Protein AF-A0A7S0ZT91-F1 (afdb_monomer_lite)

Secondary structure (DSSP, 8-state):
------------------TTTHHHHTTSS---HHHHHHHHHHHHSS--SSHHHHHHHHHHTT----HHHHHHHHHHHHHHHHHHHHHHHHHHHHHHHHHHTTS---------------------------------------------SSSSSTTTGGGG-----------S---S---HHHHHHHHHHHHHHHHHHHHHHHHHHHHHHHHHHHHHHHHHHHHHHHHHHHHHHHHHHHHHHHHHHHHHHHHHHHHHHHHHHHHHHHHHS-----------------------THHHHHHHHHHHHHHHHHHHHHHHHHHHHHHHHHHHHHHHHHHHHHHHHHHHHHHHHHHHHHHHHHHHHHHHHHHHHHHHHHHHHHHHHHHH-

Structure (mmCIF, N/CA/C/O backbone):
data_AF-A0A7S0ZT91-F1
#
_entry.id   AF-A0A7S0ZT91-F1
#
loop_
_atom_site.group_PDB
_atom_site.id
_atom_site.type_symbol
_atom_site.label_atom_id
_atom_site.label_alt_id
_atom_site.label_comp_id
_atom_site.label_asym_id
_atom_site.label_entity_id
_atom_site.label_seq_id
_atom_site.pdbx_PDB_ins_code
_atom_site.Cartn_x
_atom_site.Cartn_y
_atom_site.Cartn_z
_atom_site.occupancy
_atom_site.B_iso_or_equiv
_atom_site.auth_seq_id
_atom_site.auth_comp_id
_atom_site.auth_asym_id
_atom_site.auth_atom_id
_atom_site.pdbx_PDB_model_num
ATOM 1 N N . GLN A 1 1 ? 50.279 34.650 -51.369 1.00 45.00 1 GLN A N 1
ATOM 2 C CA . GLN A 1 1 ? 50.657 35.454 -50.188 1.00 45.00 1 GLN A CA 1
ATOM 3 C C . GLN A 1 1 ? 49.407 36.123 -49.643 1.00 45.00 1 GLN A C 1
ATOM 5 O O . GLN A 1 1 ? 48.886 36.988 -50.325 1.00 45.00 1 GLN A O 1
ATOM 10 N N . ALA A 1 2 ? 48.912 35.668 -48.492 1.00 41.91 2 ALA A N 1
ATOM 11 C CA . ALA A 1 2 ? 48.183 36.441 -47.475 1.00 41.91 2 ALA A CA 1
ATOM 12 C C . ALA A 1 2 ? 47.430 35.444 -46.589 1.00 41.91 2 ALA A C 1
ATOM 14 O O . ALA A 1 2 ? 46.338 34.983 -46.907 1.00 41.91 2 ALA A O 1
ATOM 15 N N . ALA A 1 3 ? 48.090 35.076 -45.500 1.00 44.94 3 ALA A N 1
ATOM 16 C CA . ALA A 1 3 ? 47.511 34.360 -44.386 1.00 44.94 3 ALA A CA 1
ATOM 17 C C . ALA A 1 3 ? 47.175 35.360 -43.266 1.00 44.94 3 ALA A C 1
ATOM 19 O O . ALA A 1 3 ? 47.762 36.439 -43.206 1.00 44.94 3 ALA A O 1
ATOM 20 N N . LEU A 1 4 ? 46.348 34.880 -42.333 1.00 45.69 4 LEU A N 1
ATOM 21 C CA . LEU A 1 4 ? 46.316 35.194 -40.898 1.00 45.69 4 LEU A CA 1
ATOM 22 C C . LEU A 1 4 ? 45.320 36.242 -40.362 1.00 45.69 4 LEU A C 1
ATOM 24 O O . LEU A 1 4 ? 45.461 37.446 -40.533 1.00 45.69 4 LEU A O 1
ATOM 28 N N . ARG A 1 5 ? 44.478 35.683 -39.474 1.00 50.19 5 ARG A N 1
ATOM 29 C CA . ARG A 1 5 ? 44.088 36.158 -38.132 1.00 50.19 5 ARG A CA 1
ATOM 30 C C . ARG A 1 5 ? 43.003 37.229 -38.017 1.00 50.19 5 ARG A C 1
ATOM 32 O O . ARG A 1 5 ? 43.261 38.412 -38.185 1.00 50.19 5 ARG A O 1
ATOM 39 N N . ARG A 1 6 ? 41.870 36.802 -37.442 1.00 39.41 6 ARG A N 1
ATOM 40 C CA . ARG A 1 6 ? 41.245 37.456 -36.277 1.00 39.41 6 ARG A CA 1
ATOM 41 C C . ARG A 1 6 ? 40.386 36.453 -35.494 1.00 39.41 6 ARG A C 1
ATOM 43 O O . ARG A 1 6 ? 39.261 36.161 -35.871 1.00 39.41 6 ARG A O 1
ATOM 50 N N . CYS A 1 7 ? 40.951 35.945 -34.400 1.00 44.16 7 CYS A N 1
ATOM 51 C CA . CYS A 1 7 ? 40.193 35.576 -33.206 1.00 44.16 7 CYS A CA 1
ATOM 52 C C . CYS A 1 7 ? 40.205 36.803 -32.287 1.00 44.16 7 CYS A C 1
ATOM 54 O O . CYS A 1 7 ? 41.263 37.412 -32.127 1.00 44.16 7 CYS A O 1
ATOM 56 N N . GLY A 1 8 ? 39.063 37.154 -31.702 1.00 37.56 8 GLY A N 1
ATOM 57 C CA . GLY A 1 8 ? 38.953 38.256 -30.749 1.00 37.56 8 GLY A CA 1
ATOM 58 C C . GLY A 1 8 ? 37.555 38.345 -30.144 1.00 37.56 8 GLY A C 1
ATOM 59 O O . GLY A 1 8 ? 36.653 38.890 -30.764 1.00 37.56 8 GLY A O 1
ATOM 60 N N . GLU A 1 9 ? 37.425 37.764 -28.950 1.00 40.47 9 GLU A N 1
ATOM 61 C CA . GLU A 1 9 ? 36.668 38.291 -27.804 1.00 40.47 9 GLU A CA 1
ATOM 62 C C . GLU A 1 9 ? 35.179 38.626 -28.003 1.00 40.47 9 GLU A C 1
ATOM 64 O O . GLU A 1 9 ? 34.790 39.753 -28.291 1.00 40.47 9 GLU A O 1
ATOM 69 N N . SER A 1 10 ? 34.314 37.654 -27.696 1.00 43.22 10 SER A N 1
ATOM 70 C CA . SER A 1 10 ? 32.966 37.952 -27.200 1.00 43.22 10 SER A CA 1
ATOM 71 C C . SER A 1 10 ? 32.994 37.944 -25.675 1.00 43.22 10 SER A C 1
ATOM 73 O O . SER A 1 10 ? 33.173 36.905 -25.041 1.00 43.22 10 SER A O 1
ATOM 75 N N . ALA A 1 11 ? 32.868 39.143 -25.115 1.00 42.25 11 ALA A N 1
ATOM 76 C CA . ALA A 1 11 ? 32.808 39.421 -23.695 1.00 42.25 11 ALA A CA 1
ATOM 77 C C . ALA A 1 11 ? 31.630 38.690 -23.031 1.00 42.25 11 ALA A C 1
ATOM 79 O O . ALA A 1 11 ? 30.466 38.878 -23.387 1.00 42.25 11 ALA A O 1
ATOM 80 N N . LEU A 1 12 ? 31.958 37.878 -22.027 1.00 41.47 12 LEU A N 1
ATOM 81 C CA . LEU A 1 12 ? 31.029 37.321 -21.052 1.00 41.47 12 LEU A CA 1
ATOM 82 C C . LEU A 1 12 ? 30.424 38.466 -20.230 1.00 41.47 12 LEU A C 1
ATOM 84 O O . LEU A 1 12 ? 30.980 38.898 -19.223 1.00 41.47 12 LEU A O 1
ATOM 88 N N . GLY A 1 13 ? 29.268 38.959 -20.670 1.00 38.31 13 GLY A N 1
ATOM 89 C CA . GLY A 1 13 ? 28.380 39.780 -19.859 1.00 38.31 13 GLY A CA 1
ATOM 90 C C . GLY A 1 13 ? 27.767 38.933 -18.747 1.00 38.31 13 GLY A C 1
ATOM 91 O O . GLY A 1 13 ? 26.647 38.446 -18.881 1.00 38.31 13 GLY A O 1
ATOM 92 N N . ALA A 1 14 ? 28.510 38.746 -17.657 1.00 43.53 14 ALA A N 1
ATOM 93 C CA . ALA A 1 14 ? 27.985 38.215 -16.409 1.00 43.53 14 ALA A CA 1
ATOM 94 C C . ALA A 1 14 ? 26.969 39.219 -15.847 1.00 43.53 14 ALA A C 1
ATOM 96 O O . ALA A 1 14 ? 27.322 40.192 -15.180 1.00 43.53 14 ALA A O 1
ATOM 97 N N . ARG A 1 15 ? 25.688 39.007 -16.161 1.00 44.12 15 ARG A N 1
ATOM 98 C CA . ARG A 1 15 ? 24.605 39.648 -15.417 1.00 44.12 15 ARG A CA 1
ATOM 99 C C . ARG A 1 15 ? 24.691 39.177 -13.962 1.00 44.12 15 ARG A C 1
ATOM 101 O O . ARG A 1 15 ? 24.853 37.974 -13.748 1.00 44.12 15 ARG A O 1
ATOM 108 N N . PRO A 1 16 ? 24.581 40.075 -12.969 1.00 42.38 16 PRO A N 1
ATOM 109 C CA . PRO A 1 16 ? 24.433 39.655 -11.587 1.00 42.38 16 PRO A CA 1
ATOM 110 C C . PRO A 1 16 ? 23.129 38.861 -11.496 1.00 42.38 16 PRO A C 1
ATOM 112 O O . PRO A 1 16 ? 22.045 39.411 -11.682 1.00 42.38 16 PRO A O 1
ATOM 115 N N . VAL A 1 17 ? 23.247 37.549 -11.297 1.00 45.69 17 VAL A N 1
ATOM 116 C CA . VAL A 1 17 ? 22.112 36.684 -10.981 1.00 45.69 17 VAL A CA 1
ATOM 117 C C . VAL A 1 17 ? 21.582 37.179 -9.645 1.00 45.69 17 VAL A C 1
ATOM 119 O O . VAL A 1 17 ? 22.258 37.083 -8.619 1.00 45.69 17 VAL A O 1
ATOM 122 N N . GLU A 1 18 ? 20.410 37.806 -9.682 1.00 41.66 18 GLU A N 1
ATOM 123 C CA . GLU A 1 18 ? 19.736 38.274 -8.486 1.00 41.66 18 GLU A CA 1
ATOM 124 C C . GLU A 1 18 ? 19.573 37.102 -7.514 1.00 41.66 18 GLU A C 1
ATOM 126 O O . GLU A 1 18 ? 19.047 36.040 -7.848 1.00 41.66 18 GLU A O 1
ATOM 131 N N . VAL A 1 19 ? 19.994 37.321 -6.270 1.00 46.47 19 VAL A N 1
ATOM 132 C CA . VAL A 1 19 ? 19.972 36.363 -5.149 1.00 46.47 19 VAL A CA 1
ATOM 133 C C . VAL A 1 19 ? 18.535 35.902 -4.786 1.00 46.47 19 VAL A C 1
ATOM 135 O O . VAL A 1 19 ? 18.325 35.104 -3.874 1.00 46.47 19 VAL A O 1
ATOM 138 N N . SER A 1 20 ? 17.527 36.353 -5.535 1.00 46.31 20 SER A N 1
ATOM 139 C CA . SER A 1 20 ? 16.127 35.933 -5.461 1.00 46.31 20 SER A CA 1
ATOM 140 C C . SER A 1 20 ? 15.889 34.506 -5.984 1.00 46.31 20 SER A C 1
ATOM 142 O O . SER A 1 20 ? 15.038 33.803 -5.439 1.00 46.31 20 SER A O 1
ATOM 144 N N . GLU A 1 21 ? 16.653 34.028 -6.976 1.00 44.31 21 GLU A N 1
ATOM 145 C CA . GLU A 1 21 ? 16.464 32.678 -7.551 1.00 44.31 21 GLU A CA 1
ATOM 146 C C . GLU A 1 21 ? 17.073 31.561 -6.685 1.00 44.31 21 GLU A C 1
ATOM 148 O O . GLU A 1 21 ? 16.551 30.446 -6.632 1.00 44.31 21 GLU A O 1
ATOM 153 N N . LEU A 1 22 ? 18.104 31.877 -5.893 1.00 43.03 22 LEU A N 1
ATOM 154 C CA . LEU A 1 22 ? 18.738 30.925 -4.970 1.00 43.03 22 LEU A CA 1
ATOM 155 C C . LEU A 1 22 ? 17.867 30.575 -3.752 1.00 43.03 22 LEU A C 1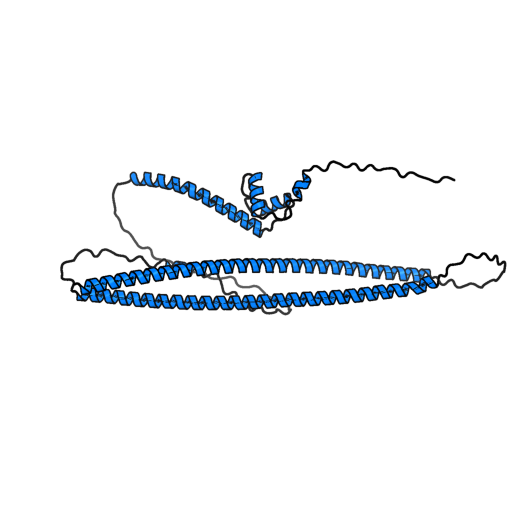
ATOM 157 O O . LEU A 1 22 ? 18.116 29.570 -3.088 1.00 43.03 22 LEU A O 1
ATOM 161 N N . ARG A 1 23 ? 16.796 31.335 -3.479 1.00 49.69 23 ARG A N 1
ATOM 162 C CA . ARG A 1 23 ? 15.803 30.966 -2.454 1.00 49.69 23 ARG A CA 1
ATOM 163 C C . ARG A 1 23 ? 14.821 29.886 -2.917 1.00 49.69 23 ARG A C 1
ATOM 165 O O . ARG A 1 23 ? 14.153 29.301 -2.071 1.00 49.69 23 ARG A O 1
ATOM 172 N N . CYS A 1 24 ? 14.730 29.602 -4.218 1.00 48.50 24 CYS A N 1
ATOM 173 C CA . CYS A 1 24 ? 13.798 28.596 -4.738 1.00 48.50 24 CYS A CA 1
ATOM 174 C C . CYS A 1 24 ? 14.382 27.175 -4.734 1.00 48.50 24 CYS A C 1
ATOM 176 O O . CYS A 1 24 ? 13.627 26.210 -4.686 1.00 48.50 24 CYS A O 1
ATOM 178 N N . PHE A 1 25 ? 15.710 27.031 -4.726 1.00 46.56 25 PHE A N 1
ATOM 179 C CA . PHE A 1 25 ? 16.354 25.718 -4.835 1.00 46.56 25 PHE A CA 1
ATOM 180 C C . PHE A 1 25 ? 16.502 24.964 -3.508 1.00 46.56 25 PHE A C 1
ATOM 182 O O . PHE A 1 25 ? 16.504 23.738 -3.508 1.00 46.56 25 PHE A O 1
ATOM 189 N N . LEU A 1 26 ? 16.554 25.659 -2.368 1.00 49.03 26 LEU A N 1
ATOM 190 C CA . LEU A 1 26 ? 16.728 25.014 -1.056 1.00 49.03 26 LEU A CA 1
ATOM 191 C C . LEU A 1 26 ? 15.431 24.452 -0.445 1.00 49.03 26 LEU A C 1
ATOM 193 O O . LEU A 1 26 ? 15.487 23.757 0.563 1.00 49.03 26 LEU A O 1
ATOM 197 N N . VAL A 1 27 ? 14.266 24.715 -1.044 1.00 52.94 27 VAL A N 1
ATOM 198 C CA . VAL A 1 27 ? 12.964 24.222 -0.540 1.00 52.94 27 VAL A CA 1
ATOM 199 C C . VAL A 1 27 ? 12.605 22.846 -1.130 1.00 52.94 27 VAL A C 1
ATOM 201 O O . VAL A 1 27 ? 11.630 22.217 -0.729 1.00 52.94 27 VAL A O 1
ATOM 204 N N . ALA A 1 28 ? 13.397 22.345 -2.081 1.00 50.91 28 ALA A N 1
ATOM 205 C CA . ALA A 1 28 ? 13.072 21.124 -2.808 1.00 50.91 28 ALA A CA 1
ATOM 206 C C . ALA A 1 28 ? 13.269 19.838 -1.990 1.00 50.91 28 ALA A C 1
ATOM 208 O O . ALA A 1 28 ? 12.673 18.822 -2.344 1.00 50.91 28 ALA A O 1
ATOM 209 N N . GLU A 1 29 ? 14.073 19.854 -0.919 1.00 50.97 29 GLU A N 1
ATOM 210 C CA . GLU A 1 29 ? 14.570 18.585 -0.382 1.00 50.97 29 GLU A CA 1
ATOM 211 C C . GLU A 1 29 ? 13.750 17.970 0.756 1.00 50.97 29 GLU A C 1
ATOM 213 O O . GLU A 1 29 ? 13.601 16.757 0.735 1.00 50.97 29 GLU A O 1
ATOM 218 N N . MET A 1 30 ? 13.126 18.706 1.685 1.00 52.50 30 MET A N 1
ATOM 219 C CA . MET A 1 30 ? 12.318 18.069 2.753 1.00 52.50 30 MET A CA 1
ATOM 220 C C . MET A 1 30 ? 11.242 18.981 3.364 1.00 52.50 30 MET A C 1
ATOM 222 O O . MET A 1 30 ? 11.191 19.149 4.578 1.00 52.50 30 MET A O 1
ATOM 226 N N . SER A 1 31 ? 10.358 19.579 2.567 1.00 68.50 31 SER A N 1
ATOM 227 C CA . SER A 1 31 ? 9.198 20.286 3.136 1.00 68.50 31 SER A CA 1
ATOM 228 C C . SER A 1 31 ? 7.995 19.350 3.202 1.00 68.50 31 SER A C 1
ATOM 230 O O . SER A 1 31 ? 7.432 18.961 2.174 1.00 68.50 31 SER A O 1
ATOM 232 N N . SER A 1 32 ? 7.621 18.962 4.422 1.00 90.62 32 SER A N 1
ATOM 233 C CA . SER A 1 32 ? 6.416 18.179 4.685 1.00 90.62 32 SER A CA 1
ATOM 234 C C . SER A 1 32 ? 5.165 18.947 4.233 1.00 90.62 32 SER A C 1
ATOM 236 O O . SER A 1 32 ? 5.184 20.163 4.026 1.00 90.62 32 SER A O 1
ATOM 238 N N . ALA A 1 33 ? 4.040 18.248 4.070 1.00 92.75 33 ALA A N 1
ATOM 239 C CA . ALA A 1 33 ? 2.775 18.884 3.696 1.00 92.75 33 ALA A CA 1
ATOM 240 C C . ALA A 1 33 ? 2.327 19.964 4.706 1.00 92.75 33 ALA A C 1
ATOM 242 O O . ALA A 1 33 ? 1.690 20.944 4.320 1.00 92.75 33 ALA A O 1
ATOM 243 N N . GLU A 1 34 ? 2.699 19.804 5.979 1.00 94.00 34 GLU A N 1
ATOM 244 C CA . GLU A 1 34 ? 2.427 20.745 7.073 1.00 94.00 34 GLU A CA 1
ATOM 245 C C . GLU A 1 34 ? 3.292 22.012 6.974 1.00 94.00 34 GLU A C 1
ATOM 247 O O . GLU A 1 34 ? 2.788 23.121 7.185 1.00 94.00 34 GLU A O 1
ATOM 252 N N . ASP A 1 35 ? 4.553 21.882 6.551 1.00 94.81 35 ASP A N 1
ATOM 253 C CA . ASP A 1 35 ? 5.438 23.030 6.308 1.00 94.81 35 ASP A CA 1
ATOM 254 C C . ASP A 1 35 ? 4.900 23.890 5.164 1.00 94.81 35 ASP A C 1
ATOM 256 O O . ASP A 1 35 ? 4.773 25.111 5.280 1.00 94.81 35 ASP A O 1
ATOM 260 N N . TRP A 1 36 ? 4.490 23.245 4.068 1.00 94.81 36 TRP A N 1
ATOM 261 C CA . TRP A 1 36 ? 3.872 23.934 2.937 1.00 94.81 36 TRP A CA 1
ATOM 262 C C . TRP A 1 36 ? 2.567 24.629 3.314 1.00 94.81 36 TRP A C 1
ATOM 264 O O . TRP A 1 36 ? 2.306 25.735 2.838 1.00 94.81 36 TRP A O 1
ATOM 274 N N . LEU A 1 37 ? 1.762 24.013 4.181 1.00 95.25 37 LEU A N 1
ATOM 275 C CA . LEU A 1 37 ? 0.527 24.606 4.684 1.00 95.25 37 LEU A CA 1
ATOM 276 C C . LEU A 1 37 ? 0.812 25.840 5.561 1.00 95.25 37 LEU A C 1
ATOM 278 O O . LEU A 1 37 ? 0.147 26.862 5.410 1.00 95.25 37 LEU A O 1
ATOM 282 N N . SER A 1 38 ? 1.846 25.794 6.402 1.00 94.94 38 SER A N 1
ATOM 283 C CA . SER A 1 38 ? 2.281 26.935 7.225 1.00 94.94 38 SER A CA 1
ATOM 284 C C . SER A 1 38 ? 2.793 28.102 6.367 1.00 94.94 38 SER A C 1
ATOM 286 O O . SER A 1 38 ? 2.443 29.267 6.589 1.00 94.94 38 SER A O 1
ATOM 288 N N . ILE A 1 39 ? 3.562 27.800 5.316 1.00 95.19 39 ILE A N 1
ATOM 289 C CA . ILE A 1 39 ? 4.022 28.794 4.334 1.00 95.19 39 ILE A CA 1
ATOM 290 C C . ILE A 1 39 ? 2.830 29.381 3.559 1.00 95.19 39 ILE A C 1
ATOM 292 O O . ILE A 1 39 ? 2.789 30.585 3.308 1.00 95.19 39 ILE A O 1
ATOM 296 N N . TYR A 1 40 ? 1.836 28.560 3.210 1.00 96.00 40 TYR A N 1
ATOM 297 C CA . TYR A 1 40 ? 0.617 29.023 2.548 1.00 96.00 40 TYR A CA 1
ATOM 298 C C . TYR A 1 40 ? -0.147 30.026 3.420 1.00 96.00 40 TYR A C 1
ATOM 300 O O . TYR A 1 40 ? -0.440 31.136 2.973 1.00 96.00 40 TYR A O 1
ATOM 308 N N . VAL A 1 41 ? -0.428 29.660 4.676 1.00 96.38 41 VAL A N 1
ATOM 309 C CA . VAL A 1 41 ? -1.200 30.490 5.615 1.00 96.38 41 VAL A CA 1
ATOM 310 C C . VAL A 1 41 ? -0.473 31.799 5.920 1.00 96.38 41 VAL A C 1
ATOM 312 O O . VAL A 1 41 ? -1.105 32.853 5.897 1.00 96.38 41 VAL A O 1
ATOM 315 N N . SER A 1 42 ? 0.848 31.768 6.118 1.00 95.62 42 SER A N 1
ATOM 316 C CA . SER A 1 42 ? 1.632 32.990 6.362 1.00 95.62 42 SER A CA 1
ATOM 317 C C . SER A 1 42 ? 1.616 33.970 5.181 1.00 95.62 42 SER A C 1
ATOM 319 O O . SER A 1 42 ? 1.647 35.178 5.395 1.00 95.62 42 SER A O 1
ATOM 321 N N . GLN A 1 43 ? 1.525 33.482 3.937 1.00 95.69 43 GLN A N 1
ATOM 322 C CA . GLN A 1 43 ? 1.531 34.335 2.740 1.00 95.69 43 GLN A CA 1
ATOM 323 C C . GLN A 1 43 ? 0.143 34.780 2.280 1.00 95.69 43 GLN A C 1
ATOM 325 O O . GLN A 1 43 ? -0.011 35.885 1.764 1.00 95.69 43 GLN A O 1
ATOM 330 N N . LYS A 1 44 ? -0.860 33.905 2.392 1.00 95.50 44 LYS A N 1
ATOM 331 C CA . LYS A 1 44 ? -2.225 34.153 1.900 1.00 95.50 44 LYS A CA 1
ATOM 332 C C . LYS A 1 44 ? -3.191 34.585 3.001 1.00 95.50 44 LYS A C 1
ATOM 334 O O . LYS A 1 44 ? -4.321 34.954 2.689 1.00 95.50 44 LYS A O 1
ATOM 339 N N . GLY A 1 45 ? -2.782 34.522 4.269 1.00 93.88 45 GLY A N 1
ATOM 340 C CA . GLY A 1 45 ? -3.592 34.910 5.429 1.00 93.88 45 GLY A CA 1
ATOM 341 C C . GLY A 1 45 ? -4.807 34.013 5.689 1.00 93.88 45 GLY A C 1
ATOM 342 O O . GLY A 1 45 ? -5.623 34.321 6.550 1.00 93.88 45 GLY A O 1
ATOM 343 N N . SER A 1 46 ? -4.968 32.920 4.941 1.00 94.81 46 SER A N 1
ATOM 344 C CA . SER A 1 46 ? -6.104 32.004 5.051 1.00 94.81 46 SER A CA 1
ATOM 345 C C . SER A 1 46 ? -5.695 30.577 4.696 1.00 94.81 46 SER A C 1
ATOM 347 O O . SER A 1 46 ? -4.709 30.355 3.992 1.00 94.81 46 SER A O 1
ATOM 349 N N . HIS A 1 47 ? -6.448 29.603 5.211 1.00 95.38 47 HIS A N 1
ATOM 350 C CA . HIS A 1 47 ? -6.250 28.194 4.885 1.00 95.38 47 HIS A CA 1
ATOM 351 C C . HIS A 1 47 ? -6.705 27.900 3.447 1.00 95.38 47 HIS A C 1
ATOM 353 O O . HIS A 1 47 ? -7.693 28.483 2.992 1.00 95.38 47 HIS A O 1
ATOM 359 N N . PRO A 1 48 ? -6.026 26.986 2.732 1.00 96.19 48 PRO A N 1
ATOM 360 C CA . PRO A 1 48 ? -6.459 26.569 1.403 1.00 96.19 48 PRO A CA 1
ATOM 361 C C . PRO A 1 48 ? -7.841 25.905 1.482 1.00 96.19 48 PRO A C 1
ATOM 363 O O . PRO A 1 48 ? -8.116 25.101 2.374 1.00 96.19 48 PRO A O 1
ATOM 366 N N . ARG A 1 49 ? -8.718 26.216 0.524 1.00 95.25 49 ARG A N 1
ATOM 367 C CA . ARG A 1 49 ? -10.096 25.703 0.458 1.00 95.25 49 ARG A CA 1
ATOM 368 C C . ARG A 1 49 ? -10.140 24.221 0.114 1.00 95.25 49 ARG A C 1
ATOM 370 O O . ARG A 1 49 ? -11.098 23.529 0.449 1.00 95.25 49 ARG A O 1
ATOM 377 N N . ASN A 1 50 ? -9.137 23.738 -0.612 1.00 97.06 50 ASN A N 1
ATOM 378 C CA . ASN A 1 50 ? -9.030 22.347 -1.020 1.00 97.06 50 ASN A CA 1
ATOM 379 C C . ASN A 1 50 ? -7.565 21.943 -1.263 1.00 97.06 50 ASN A C 1
ATOM 381 O O . ASN A 1 50 ? -6.662 22.774 -1.335 1.00 97.06 50 ASN A O 1
ATOM 385 N N . ALA A 1 51 ? -7.339 20.639 -1.426 1.00 96.88 51 ALA A N 1
ATOM 386 C CA . ALA A 1 51 ? -6.010 20.083 -1.676 1.00 96.88 51 ALA A CA 1
ATOM 387 C C . ALA A 1 51 ? -5.378 20.571 -2.995 1.00 96.88 51 ALA A C 1
ATOM 389 O O . ALA A 1 51 ? -4.159 20.673 -3.082 1.00 96.88 51 ALA A O 1
ATOM 390 N N . GLN A 1 52 ? -6.180 20.874 -4.023 1.00 97.69 52 GLN A N 1
ATOM 391 C CA . GLN A 1 52 ? -5.669 21.316 -5.327 1.00 97.69 52 GLN A CA 1
ATOM 392 C C . GLN A 1 52 ? -5.052 22.715 -5.247 1.00 97.69 52 GLN A C 1
ATOM 394 O O . GLN A 1 52 ? -4.029 22.958 -5.877 1.00 97.69 52 GLN A O 1
ATOM 399 N N . GLU A 1 53 ? -5.632 23.605 -4.441 1.00 97.19 53 GLU A N 1
ATOM 400 C CA . GLU A 1 53 ? -5.116 24.953 -4.193 1.00 97.19 53 GLU A CA 1
ATOM 401 C C . GLU A 1 53 ? -3.734 24.909 -3.526 1.00 97.19 53 GLU A C 1
ATOM 403 O O . GLU A 1 53 ? -2.808 25.592 -3.966 1.00 97.19 53 GLU A O 1
ATOM 408 N N . LEU A 1 54 ? -3.558 24.023 -2.537 1.00 96.38 54 LEU A N 1
ATOM 409 C CA . LEU A 1 54 ? -2.263 23.798 -1.896 1.00 96.38 54 LEU A CA 1
ATOM 410 C C . LEU A 1 54 ? -1.237 23.211 -2.880 1.00 96.38 54 LEU A C 1
ATOM 412 O O . LEU A 1 54 ? -0.117 23.702 -2.962 1.00 96.38 54 LEU A O 1
ATOM 416 N N . ILE A 1 55 ? -1.612 22.205 -3.676 1.00 97.06 55 ILE A N 1
ATOM 417 C CA . ILE A 1 55 ? -0.711 21.601 -4.677 1.00 97.06 55 ILE A CA 1
ATOM 418 C C . ILE A 1 55 ? -0.297 22.625 -5.738 1.00 97.06 55 ILE A C 1
ATOM 420 O O . ILE A 1 55 ? 0.871 22.672 -6.121 1.00 97.06 55 ILE A O 1
ATOM 424 N N . ALA A 1 56 ? -1.230 23.456 -6.208 1.00 97.19 56 ALA A N 1
ATOM 425 C CA . ALA A 1 56 ? -0.937 24.516 -7.165 1.00 97.19 56 ALA A CA 1
ATOM 426 C C . ALA A 1 56 ? 0.059 25.526 -6.579 1.00 97.19 56 ALA A C 1
ATOM 428 O O . ALA A 1 56 ? 1.029 25.883 -7.246 1.00 97.19 56 ALA A O 1
ATOM 429 N N . PHE A 1 57 ? -0.129 25.927 -5.318 1.00 96.38 57 PHE A N 1
ATOM 430 C CA . PHE A 1 57 ? 0.806 26.799 -4.611 1.00 96.38 57 PHE A CA 1
ATOM 431 C C . PHE A 1 57 ? 2.210 26.193 -4.502 1.00 96.38 57 PHE A C 1
ATOM 433 O O . PHE A 1 57 ? 3.189 26.859 -4.839 1.00 96.38 57 PHE A O 1
ATOM 440 N N . VAL A 1 58 ? 2.313 24.923 -4.098 1.00 95.75 58 VAL A N 1
ATOM 441 C CA . VAL A 1 58 ? 3.600 24.218 -3.994 1.00 95.75 58 VAL A CA 1
ATOM 442 C C . VAL A 1 58 ? 4.284 24.121 -5.359 1.00 95.75 58 VAL A C 1
ATOM 444 O O . VAL A 1 58 ? 5.472 24.417 -5.481 1.00 95.75 58 VAL A O 1
ATOM 447 N N . ARG A 1 59 ? 3.522 23.811 -6.413 1.00 94.50 59 ARG A N 1
ATOM 448 C CA . ARG A 1 59 ? 4.033 23.742 -7.786 1.00 94.50 59 ARG A CA 1
ATOM 449 C C . ARG A 1 59 ? 4.541 25.096 -8.288 1.00 94.50 59 ARG A C 1
ATOM 451 O O . ARG A 1 59 ? 5.586 25.145 -8.929 1.00 94.50 59 ARG A O 1
ATOM 458 N N . HIS A 1 60 ? 3.851 26.194 -7.970 1.00 94.19 60 HIS A N 1
ATOM 459 C CA . HIS A 1 60 ? 4.314 27.552 -8.287 1.00 94.19 60 HIS A CA 1
ATOM 460 C C . HIS A 1 60 ? 5.628 27.924 -7.586 1.00 94.19 60 HIS A C 1
ATOM 462 O O . HIS A 1 60 ? 6.331 28.819 -8.047 1.00 94.19 60 HIS A O 1
ATOM 468 N N . ARG A 1 61 ? 5.968 27.240 -6.489 1.00 92.50 61 ARG A N 1
ATOM 469 C CA . ARG A 1 61 ? 7.209 27.421 -5.726 1.00 92.50 61 ARG A CA 1
ATOM 470 C C . ARG A 1 61 ? 8.315 26.433 -6.111 1.00 92.50 61 ARG A C 1
ATOM 472 O O . ARG A 1 61 ? 9.344 26.410 -5.448 1.00 92.50 61 ARG A O 1
ATOM 479 N N . GLY A 1 62 ? 8.110 25.625 -7.153 1.00 90.25 62 GLY A N 1
ATOM 480 C CA . GLY A 1 62 ? 9.069 24.607 -7.592 1.00 90.25 62 GLY A CA 1
ATOM 481 C C . GLY A 1 62 ? 9.089 23.342 -6.727 1.00 90.25 62 GLY A C 1
ATOM 482 O O . GLY A 1 62 ? 9.906 22.460 -6.966 1.00 90.25 62 GLY A O 1
ATOM 483 N N . GLY A 1 63 ? 8.190 23.229 -5.744 1.00 91.31 63 GLY A N 1
ATOM 484 C CA . GLY A 1 63 ? 8.035 22.027 -4.935 1.00 91.31 63 GLY A CA 1
ATOM 485 C C . GLY A 1 63 ? 7.134 20.987 -5.601 1.00 91.31 63 GLY A C 1
ATOM 486 O O . GLY A 1 63 ? 6.387 21.270 -6.542 1.00 91.31 63 GLY A O 1
ATOM 487 N N . THR A 1 64 ? 7.148 19.772 -5.054 1.00 92.56 64 THR A N 1
ATOM 488 C CA . THR A 1 64 ? 6.185 18.722 -5.405 1.00 92.56 64 THR A CA 1
ATOM 489 C C . THR A 1 64 ? 5.467 18.245 -4.149 1.00 92.56 64 THR A C 1
ATOM 491 O O . THR A 1 64 ? 6.087 18.034 -3.112 1.00 92.56 64 THR A O 1
ATOM 494 N N . LEU A 1 65 ? 4.141 18.114 -4.227 1.00 93.81 65 LEU A N 1
ATOM 495 C CA . LEU A 1 65 ? 3.311 17.632 -3.126 1.00 93.81 65 LEU A CA 1
ATOM 496 C C . LEU A 1 65 ? 2.291 16.632 -3.666 1.00 93.81 65 LEU A C 1
ATOM 498 O O . LEU A 1 65 ? 1.569 16.924 -4.624 1.00 93.81 65 LEU A O 1
ATOM 502 N N . LEU A 1 66 ? 2.226 15.447 -3.057 1.00 93.94 66 LEU A N 1
ATOM 503 C CA . LEU A 1 66 ? 1.257 14.425 -3.439 1.00 93.94 66 LEU A CA 1
ATOM 504 C C . LEU A 1 66 ? -0.151 14.828 -2.995 1.00 93.94 66 LEU A C 1
ATOM 506 O O . LEU A 1 66 ? -0.362 15.374 -1.911 1.00 93.94 66 LEU A O 1
ATOM 510 N N . TYR A 1 67 ? -1.148 14.484 -3.813 1.00 95.25 67 TYR A N 1
ATOM 511 C CA . TYR A 1 67 ? -2.548 14.817 -3.535 1.00 95.25 67 TYR A CA 1
ATOM 512 C C . TYR A 1 67 ? -3.054 14.249 -2.203 1.00 95.25 67 TYR A C 1
ATOM 514 O O . TYR A 1 67 ? -3.829 14.902 -1.506 1.00 95.25 67 TYR A O 1
ATOM 522 N N . ARG A 1 68 ? -2.601 13.044 -1.831 1.00 95.44 68 ARG A N 1
ATOM 523 C CA . ARG A 1 68 ? -2.960 12.394 -0.563 1.00 95.44 68 ARG A CA 1
ATOM 524 C C . ARG A 1 68 ? -2.498 13.213 0.642 1.00 95.44 68 ARG A C 1
ATOM 526 O O . ARG A 1 68 ? -3.298 13.433 1.549 1.00 95.44 68 ARG A O 1
ATOM 533 N N . ASP A 1 69 ? -1.255 13.683 0.621 1.00 96.00 69 ASP A N 1
ATOM 534 C CA . ASP A 1 69 ? -0.669 14.443 1.726 1.00 96.00 69 ASP A CA 1
ATOM 535 C C . ASP A 1 69 ? -1.279 15.840 1.809 1.00 96.00 69 ASP A C 1
ATOM 537 O O . ASP A 1 69 ? -1.723 16.251 2.878 1.00 96.00 69 ASP A O 1
ATOM 541 N N . ALA A 1 70 ? -1.458 16.506 0.663 1.00 95.94 70 ALA A N 1
ATOM 542 C CA . ALA A 1 70 ? -2.191 17.766 0.591 1.00 95.94 70 ALA A CA 1
ATOM 543 C C . ALA A 1 70 ? -3.610 17.635 1.168 1.00 95.94 70 ALA A C 1
ATOM 545 O O . ALA A 1 70 ? -4.038 18.450 1.981 1.00 95.94 70 ALA A O 1
ATOM 546 N N . ARG A 1 71 ? -4.348 16.582 0.799 1.00 97.19 71 ARG A N 1
ATOM 547 C CA . ARG A 1 71 ? -5.703 16.341 1.312 1.00 97.19 71 ARG A CA 1
ATOM 548 C C . ARG A 1 71 ? -5.714 16.091 2.818 1.00 97.19 71 ARG A C 1
ATOM 550 O O . ARG A 1 71 ? -6.609 16.600 3.490 1.00 97.19 71 ARG A O 1
ATOM 557 N N . ARG A 1 72 ? -4.754 15.322 3.338 1.00 96.06 72 ARG A N 1
ATOM 558 C CA . ARG A 1 72 ? -4.628 15.031 4.773 1.00 96.06 72 ARG A CA 1
ATOM 559 C C . ARG A 1 72 ? -4.375 16.317 5.566 1.00 96.06 72 ARG A C 1
ATOM 561 O O . ARG A 1 72 ? -5.136 16.595 6.489 1.00 96.06 72 ARG A O 1
ATOM 568 N N . SER A 1 73 ? -3.405 17.131 5.152 1.00 96.00 73 SER A N 1
ATOM 569 C CA . SER A 1 73 ? -3.058 18.378 5.846 1.00 96.00 73 SER A CA 1
ATOM 570 C C . SER A 1 73 ? -4.165 19.431 5.765 1.00 96.00 73 SER A C 1
ATOM 572 O O . SER A 1 73 ? -4.470 20.074 6.765 1.00 96.00 73 SER A O 1
ATOM 574 N N . VAL A 1 74 ? -4.843 19.571 4.617 1.00 96.00 74 VAL A N 1
ATOM 575 C CA . VAL A 1 74 ? -5.991 20.490 4.494 1.00 96.00 74 VAL A CA 1
ATOM 576 C C . VAL A 1 74 ? -7.169 20.040 5.364 1.00 96.00 74 VAL A C 1
ATOM 578 O O . VAL A 1 74 ? -7.798 20.872 6.014 1.00 96.00 74 VAL A O 1
ATOM 581 N N . ALA A 1 75 ? -7.456 18.735 5.430 1.00 93.44 75 ALA A N 1
ATOM 582 C CA . ALA A 1 75 ? -8.521 18.209 6.285 1.00 93.44 75 ALA A CA 1
ATOM 583 C C . ALA A 1 75 ? -8.217 18.398 7.781 1.00 93.44 75 ALA A C 1
ATOM 585 O O . ALA A 1 75 ? -9.111 18.769 8.539 1.00 93.44 75 ALA A O 1
ATOM 586 N N . GLN A 1 76 ? -6.965 18.190 8.200 1.00 93.31 76 GLN A N 1
ATOM 587 C CA . GLN A 1 76 ? -6.526 18.441 9.576 1.00 93.31 76 GLN A CA 1
ATOM 588 C C . GLN A 1 76 ? -6.649 19.923 9.943 1.00 93.31 76 GLN A C 1
ATOM 590 O O . GLN A 1 76 ? -7.229 20.253 10.975 1.00 93.31 76 GLN A O 1
ATOM 595 N N . ALA A 1 77 ? -6.191 20.822 9.070 1.00 90.38 77 ALA A N 1
ATOM 596 C CA . ALA A 1 77 ? -6.282 22.261 9.300 1.00 90.38 77 ALA A CA 1
ATOM 597 C C . ALA A 1 77 ? -7.739 22.761 9.358 1.00 90.38 77 ALA A C 1
ATOM 599 O O . ALA A 1 77 ? -8.087 23.592 10.198 1.00 90.38 77 ALA A O 1
ATOM 600 N N . ALA A 1 78 ? -8.617 22.208 8.515 1.00 87.12 78 ALA A N 1
ATOM 601 C CA . ALA A 1 78 ? -10.050 22.499 8.550 1.00 87.12 78 ALA A CA 1
ATOM 602 C C . ALA A 1 78 ? -10.728 21.978 9.833 1.00 87.12 78 ALA A C 1
ATOM 604 O O . ALA A 1 78 ? -11.615 22.642 10.371 1.00 87.12 78 ALA A O 1
ATOM 605 N N . GLY A 1 79 ? -10.299 20.817 10.342 1.00 80.62 79 GLY A N 1
ATOM 606 C CA . GLY A 1 79 ? -10.770 20.262 11.614 1.00 80.62 79 GLY A CA 1
ATOM 607 C C . GLY A 1 79 ? -10.432 21.164 12.801 1.00 80.62 79 GLY A C 1
ATOM 608 O O . GLY A 1 79 ? -11.320 21.508 13.580 1.00 80.62 79 GLY A O 1
ATOM 609 N N . LEU A 1 80 ? -9.187 21.643 12.871 1.00 72.81 80 LEU A N 1
ATOM 610 C CA . LEU A 1 80 ? -8.731 22.559 13.923 1.00 72.81 80 LEU A CA 1
ATOM 611 C C . LEU A 1 80 ? -9.474 23.906 13.888 1.00 72.81 80 LEU A C 1
ATOM 613 O O . LEU A 1 80 ? -9.874 24.425 14.929 1.00 72.81 80 LEU A O 1
ATOM 617 N N . ALA A 1 81 ? -9.748 24.449 12.699 1.00 61.25 81 ALA A N 1
ATOM 618 C CA . ALA A 1 81 ? -10.531 25.680 12.559 1.00 61.25 81 ALA A CA 1
ATOM 619 C C . ALA A 1 81 ? -12.004 25.518 13.004 1.00 61.25 81 ALA A C 1
ATOM 621 O O . ALA A 1 81 ? -12.626 26.472 13.486 1.00 61.25 81 ALA A O 1
ATOM 622 N N . SER A 1 82 ? -12.574 24.313 12.874 1.00 60.88 82 SER A N 1
ATOM 623 C CA . SER A 1 82 ? -13.951 24.026 13.300 1.00 60.88 82 SER A CA 1
ATOM 624 C C . SER A 1 82 ? -14.087 23.839 14.816 1.00 60.88 82 SER A C 1
ATOM 626 O O . SER A 1 82 ? -15.140 24.146 15.379 1.00 60.88 82 SER A O 1
ATOM 628 N N . GLU A 1 83 ? -13.043 23.371 15.499 1.00 56.62 83 GLU A N 1
ATOM 629 C CA . GLU A 1 83 ? -13.062 23.195 16.958 1.00 56.62 83 GLU A CA 1
ATOM 630 C C . GLU A 1 83 ? -12.926 24.527 17.711 1.00 56.62 83 GLU A C 1
ATOM 632 O O . GLU A 1 83 ? -13.614 24.743 18.714 1.00 56.62 83 GLU A O 1
ATOM 637 N N . VAL A 1 84 ? -12.130 25.465 17.186 1.00 55.34 84 VAL A N 1
ATOM 638 C CA . VAL A 1 84 ? -11.969 26.822 17.750 1.00 55.34 84 VAL A CA 1
ATOM 639 C C . VAL A 1 84 ? -13.259 27.648 17.646 1.00 55.34 84 VAL A C 1
ATOM 641 O O . VAL A 1 84 ? -13.579 28.434 18.534 1.00 55.34 84 VAL A O 1
ATOM 644 N N . THR A 1 85 ? -14.067 27.434 16.605 1.00 54.06 85 THR A N 1
ATOM 645 C CA . THR A 1 85 ? -15.348 28.146 16.441 1.00 54.06 85 THR A CA 1
ATOM 646 C C . THR A 1 85 ? -16.471 27.574 17.310 1.00 54.06 85 THR A C 1
ATOM 648 O O . THR A 1 85 ? -17.269 28.339 17.847 1.00 54.06 85 THR A O 1
ATOM 651 N N . LYS A 1 86 ? -16.515 26.254 17.539 1.00 54.19 86 LYS A N 1
ATOM 652 C CA . LYS A 1 86 ? -17.545 25.621 18.393 1.00 54.19 86 LYS A CA 1
ATOM 653 C C . LYS A 1 86 ? -17.318 25.830 19.892 1.00 54.19 86 LYS A C 1
ATOM 655 O O . LYS A 1 86 ? -18.276 25.829 20.665 1.00 54.19 86 LYS A O 1
ATOM 660 N N . SER A 1 87 ? -16.066 26.007 20.309 1.00 46.94 87 SER A N 1
ATOM 661 C CA . SER A 1 87 ? -15.717 26.319 21.700 1.00 46.94 87 SER A CA 1
ATOM 662 C C . SER A 1 87 ? -16.019 27.777 22.063 1.00 46.94 87 SER A C 1
ATOM 664 O O . SER A 1 87 ? -16.415 28.035 23.196 1.00 46.94 87 SER A O 1
ATOM 666 N N . SER A 1 88 ? -15.956 28.708 21.103 1.00 44.97 88 SER A N 1
ATOM 667 C CA . SER A 1 88 ? -16.324 30.115 21.326 1.00 44.97 88 SER A CA 1
ATOM 668 C C . SER A 1 88 ? -17.835 30.326 21.507 1.00 44.97 88 SER A C 1
ATOM 670 O O . SER A 1 88 ? -18.240 31.147 22.322 1.00 44.97 88 SER A O 1
ATOM 672 N N . THR A 1 89 ? -18.690 29.564 20.816 1.00 51.38 89 THR A N 1
ATOM 673 C CA . THR A 1 89 ? -20.158 29.709 20.929 1.00 51.38 89 THR A CA 1
ATOM 674 C C . THR A 1 89 ? -20.763 29.021 22.155 1.00 51.38 89 THR A C 1
ATOM 676 O O . THR A 1 89 ? -21.870 29.361 22.568 1.00 51.38 89 THR A O 1
ATOM 679 N N . ARG A 1 90 ? -20.061 28.057 22.769 1.00 49.47 90 ARG A N 1
ATOM 680 C CA . ARG A 1 90 ? -20.580 27.315 23.932 1.00 49.47 90 ARG A CA 1
ATOM 681 C C . ARG A 1 90 ? -20.565 28.149 25.216 1.00 49.47 90 ARG A C 1
ATOM 683 O O . ARG A 1 90 ? -21.430 27.959 26.066 1.00 49.47 90 ARG A O 1
ATOM 690 N N . THR A 1 91 ? -19.627 29.083 25.347 1.00 50.19 91 THR A N 1
ATOM 691 C CA . THR A 1 91 ? -19.522 29.950 26.530 1.00 50.19 91 THR A CA 1
ATOM 692 C C . THR A 1 91 ? -20.564 31.074 26.513 1.00 50.19 91 THR A C 1
ATOM 694 O O . THR A 1 91 ? -21.053 31.454 27.571 1.00 50.19 91 THR A O 1
ATOM 697 N N . GLU A 1 92 ? -20.977 31.543 25.330 1.00 49.78 92 GLU A N 1
ATOM 698 C CA . GLU A 1 92 ? -22.032 32.562 25.176 1.00 49.78 92 GLU A CA 1
ATOM 699 C C . GLU A 1 92 ? -23.456 31.971 25.156 1.00 49.78 92 GLU A C 1
ATOM 701 O O . GLU A 1 92 ? -24.399 32.611 25.618 1.00 49.78 92 GLU A O 1
ATOM 706 N N . GLN A 1 93 ? -23.645 30.725 24.699 1.00 51.34 93 GLN A N 1
ATOM 707 C CA . GLN A 1 93 ? -24.955 30.061 24.803 1.00 51.34 93 GLN A CA 1
ATOM 708 C C . GLN A 1 93 ? -25.306 29.644 26.237 1.00 51.34 93 GLN A C 1
ATOM 710 O O . GLN A 1 93 ? -26.482 29.660 26.603 1.00 51.34 93 GLN A O 1
ATOM 715 N N . MET A 1 94 ? -24.314 29.316 27.074 1.00 54.91 94 MET A N 1
ATOM 716 C CA . MET A 1 94 ? -24.575 28.925 28.463 1.00 54.91 94 MET A CA 1
ATOM 717 C C . MET A 1 94 ? -25.057 30.109 29.319 1.00 54.91 94 MET A C 1
ATOM 719 O O . MET A 1 94 ? -25.867 29.916 30.223 1.00 54.91 94 MET A O 1
ATOM 723 N N . THR A 1 95 ? -24.625 31.337 29.013 1.00 57.00 95 THR A N 1
ATOM 724 C CA . THR A 1 95 ? -25.103 32.561 29.678 1.00 57.00 95 THR A CA 1
ATOM 725 C C . THR A 1 95 ? -26.487 32.997 29.193 1.00 57.00 95 THR A C 1
ATOM 727 O O . THR A 1 95 ? -27.273 33.492 30.002 1.00 57.00 95 THR A O 1
ATOM 730 N N . LEU A 1 96 ? -26.844 32.750 27.926 1.00 54.50 96 LEU A N 1
ATOM 731 C CA . LEU A 1 96 ? -28.176 33.078 27.402 1.00 54.50 96 LEU A CA 1
ATOM 732 C C . LEU A 1 96 ? -29.267 32.107 27.902 1.00 54.50 96 LEU A C 1
ATOM 734 O O . LEU A 1 96 ? -30.348 32.546 28.292 1.00 54.50 96 LEU A O 1
ATOM 738 N N . GLU A 1 97 ? -28.994 30.798 27.974 1.00 54.72 97 GLU A N 1
ATOM 739 C CA . GLU A 1 97 ? -29.967 29.822 28.501 1.00 54.72 97 GLU A CA 1
ATOM 740 C C . GLU A 1 97 ? -30.222 29.981 30.010 1.00 54.72 97 GLU A C 1
ATOM 742 O O . GLU A 1 97 ? -31.341 29.745 30.477 1.00 54.72 97 GLU A O 1
ATOM 747 N N . HIS A 1 98 ? -29.221 30.427 30.778 1.00 56.50 98 HIS A N 1
ATOM 748 C CA . HIS A 1 98 ? -29.392 30.692 32.209 1.00 56.50 98 HIS A CA 1
ATOM 749 C C . HIS A 1 98 ? -30.275 31.922 32.479 1.00 56.50 98 HIS A C 1
ATOM 751 O O . HIS A 1 98 ? -31.009 31.937 33.468 1.00 56.50 98 HIS A O 1
ATOM 757 N N . ALA A 1 99 ? -30.257 32.917 31.583 1.00 54.28 99 ALA A N 1
ATOM 758 C CA . ALA A 1 99 ? -31.129 34.089 31.657 1.00 54.28 99 ALA A CA 1
ATOM 759 C C . ALA A 1 99 ? -32.582 33.761 31.260 1.00 54.28 99 ALA A C 1
ATOM 761 O O . ALA A 1 99 ? -33.522 34.247 31.887 1.00 54.28 99 ALA A O 1
ATOM 762 N N . VAL A 1 100 ? -32.786 32.879 30.274 1.00 55.56 100 VAL A N 1
ATOM 763 C CA . VAL A 1 100 ? -34.132 32.488 29.814 1.00 55.56 100 VAL A CA 1
ATOM 764 C C . VAL A 1 100 ? -34.842 31.563 30.815 1.00 55.56 100 VAL A C 1
ATOM 766 O O . VAL A 1 100 ? -36.053 31.679 30.998 1.00 55.56 100 VAL A O 1
ATOM 769 N N . ARG A 1 101 ? -34.118 30.706 31.554 1.00 55.25 101 ARG A N 1
ATOM 770 C CA . ARG A 1 101 ? -34.727 29.862 32.607 1.00 55.25 101 ARG A CA 1
ATOM 771 C C . ARG A 1 101 ? -35.175 30.622 33.861 1.00 55.25 101 ARG A C 1
ATOM 773 O O . ARG A 1 101 ? -35.963 30.074 34.626 1.00 55.25 101 ARG A O 1
ATOM 780 N N . GLN A 1 102 ? -34.738 31.865 34.078 1.00 50.12 102 GLN A N 1
ATOM 781 C CA . GLN A 1 102 ? -35.202 32.673 35.215 1.00 50.12 102 GLN A CA 1
ATOM 782 C C . GLN A 1 102 ? -36.533 33.406 34.965 1.00 50.12 102 GLN A C 1
ATOM 784 O O . GLN A 1 102 ? -37.134 33.885 35.923 1.00 50.12 102 GLN A O 1
ATOM 789 N N . ALA A 1 103 ? -37.036 33.460 33.726 1.00 46.03 103 ALA A N 1
ATOM 790 C CA . ALA A 1 103 ? -38.176 34.315 33.372 1.00 46.03 103 ALA A CA 1
ATOM 791 C C . ALA A 1 103 ? -39.524 33.591 33.155 1.00 46.03 103 ALA A C 1
ATOM 793 O O . ALA A 1 103 ? -40.496 34.239 32.779 1.00 46.03 103 ALA A O 1
ATOM 794 N N . GLY A 1 104 ? -39.635 32.279 33.389 1.00 39.16 104 GLY A N 1
ATOM 795 C CA . GLY A 1 104 ? -40.820 31.516 32.963 1.00 39.16 104 GLY A CA 1
ATOM 796 C C . GLY A 1 104 ? -41.344 30.495 33.966 1.00 39.16 104 GLY A C 1
ATOM 797 O O . GLY A 1 104 ? -41.327 29.304 33.681 1.00 39.16 104 GLY A O 1
ATOM 798 N N . ARG A 1 105 ? -41.837 30.946 35.127 1.00 50.47 105 ARG A N 1
ATOM 799 C CA . ARG A 1 105 ? -42.786 30.178 35.956 1.00 50.47 105 ARG A CA 1
ATOM 800 C C . ARG A 1 105 ? -44.196 30.719 35.720 1.00 50.47 105 ARG A C 1
ATOM 802 O O . ARG A 1 105 ? -44.537 31.714 36.345 1.00 50.47 105 ARG A O 1
ATOM 809 N N . VAL A 1 106 ? -45.006 30.046 34.901 1.00 39.56 106 VAL A N 1
ATOM 810 C CA . VAL A 1 106 ? -46.478 30.028 35.021 1.00 39.56 106 VAL A CA 1
ATOM 811 C C . VAL A 1 106 ? -46.992 28.677 34.504 1.00 39.56 106 VAL A C 1
ATOM 813 O O . VAL A 1 106 ? -46.555 28.195 33.463 1.00 39.56 106 VAL A O 1
ATOM 816 N N . SER A 1 107 ? -47.862 28.073 35.305 1.00 44.09 107 SER A N 1
ATOM 817 C CA . SER A 1 107 ? -48.547 26.782 35.182 1.00 44.09 107 SER A CA 1
ATOM 818 C C . SER A 1 107 ? -49.429 26.634 33.932 1.00 44.09 107 SER A C 1
ATOM 820 O O . SER A 1 107 ? -50.023 27.618 33.510 1.00 44.09 107 SER A O 1
ATOM 822 N N . ASP A 1 108 ? -49.563 25.419 33.383 1.00 34.31 108 ASP A N 1
ATOM 823 C CA . ASP A 1 108 ? -50.759 24.549 33.516 1.00 34.31 108 ASP A CA 1
ATOM 824 C C . ASP A 1 108 ? -50.616 23.270 32.651 1.00 34.31 108 ASP A C 1
ATOM 826 O O . ASP A 1 108 ? -50.094 23.355 31.536 1.00 34.31 108 ASP A O 1
ATOM 830 N N . PRO A 1 109 ? -51.079 22.086 33.103 1.00 53.22 109 PRO A N 1
ATOM 831 C CA . PRO A 1 109 ? -51.154 20.883 32.281 1.00 53.22 109 PRO A CA 1
ATOM 832 C C . PRO A 1 109 ? -52.607 20.557 31.913 1.00 53.22 109 PRO A C 1
ATOM 834 O O . PRO A 1 109 ? -53.476 20.550 32.778 1.00 53.22 109 PRO A O 1
ATOM 837 N N . THR A 1 110 ? -52.892 20.209 30.658 1.00 39.56 110 THR A N 1
ATOM 838 C CA . THR A 1 110 ? -54.017 19.317 30.321 1.00 39.56 110 THR A CA 1
ATOM 839 C C . THR A 1 110 ? -53.998 18.897 28.848 1.00 39.56 110 THR A C 1
ATOM 841 O O . THR A 1 110 ? -53.615 19.659 27.965 1.00 39.56 110 THR A O 1
ATOM 844 N N . VAL A 1 111 ? -54.541 17.695 28.637 1.00 41.72 111 VAL A N 1
ATOM 845 C CA . VAL A 1 111 ? -55.164 17.146 27.419 1.00 41.72 111 VAL A CA 1
ATOM 846 C C . VAL A 1 111 ? -54.364 16.099 26.626 1.00 41.72 111 VAL A C 1
ATOM 848 O O . VAL A 1 111 ? -53.344 16.351 25.991 1.00 41.72 111 VAL A O 1
ATOM 851 N N . GLU A 1 112 ? -54.942 14.897 26.681 1.00 39.81 112 GLU A N 1
ATOM 852 C CA . GLU A 1 112 ? -54.733 13.681 25.897 1.00 39.81 112 GLU A CA 1
ATOM 853 C C . GLU A 1 112 ? -54.926 13.873 24.379 1.00 39.81 112 GLU A C 1
ATOM 855 O O . GLU A 1 112 ? -55.735 14.697 23.965 1.00 39.81 112 GLU A O 1
ATOM 860 N N . CYS A 1 113 ? -54.307 13.015 23.553 1.00 34.78 113 CYS A N 1
ATOM 861 C CA . CYS A 1 113 ? -55.004 12.236 22.508 1.00 34.78 113 CYS A CA 1
ATOM 862 C C . CYS A 1 113 ? -54.032 11.431 21.618 1.00 34.78 113 CYS A C 1
ATOM 864 O O . CYS A 1 113 ? -53.207 12.005 20.916 1.00 34.78 113 CYS A O 1
ATOM 866 N N . GLY A 1 114 ? -54.261 10.113 21.540 1.00 35.00 114 GLY A N 1
ATOM 867 C CA . GLY A 1 114 ? -54.393 9.407 20.254 1.00 35.00 114 GLY A CA 1
ATOM 868 C C . GLY A 1 114 ? -53.157 8.731 19.622 1.00 35.00 114 GLY A C 1
ATOM 869 O O . GLY A 1 114 ? -52.179 9.404 19.311 1.00 35.00 114 GLY A O 1
ATOM 870 N N . PRO A 1 115 ? -53.221 7.416 19.310 1.00 49.16 115 PRO A N 1
ATOM 871 C CA . PRO A 1 115 ? -52.178 6.694 18.585 1.00 49.16 115 PRO A CA 1
ATOM 872 C C . PRO A 1 115 ? -52.472 6.617 17.076 1.00 49.16 115 PRO A C 1
ATOM 874 O O . PRO A 1 115 ? -53.574 6.248 16.666 1.00 49.16 115 PRO A O 1
ATOM 877 N N . CYS A 1 116 ? -51.458 6.844 16.237 1.00 36.03 116 CYS A N 1
ATOM 878 C CA . CYS A 1 116 ? -51.540 6.583 14.798 1.00 36.03 116 CYS A CA 1
ATOM 879 C C . CYS A 1 116 ? -50.654 5.399 14.396 1.00 36.03 116 CYS A C 1
ATOM 881 O O . CYS A 1 116 ? -49.431 5.417 14.513 1.00 36.03 116 CYS A O 1
ATOM 883 N N . ARG A 1 117 ? -51.335 4.360 13.907 1.00 36.44 117 ARG A N 1
ATOM 884 C CA . ARG A 1 117 ? -50.808 3.181 13.219 1.00 36.44 117 ARG A CA 1
ATOM 885 C C . ARG A 1 117 ? -50.268 3.518 11.823 1.00 36.44 117 ARG A C 1
ATOM 887 O O . ARG A 1 117 ? -50.829 4.359 11.126 1.00 36.44 117 ARG A O 1
ATOM 894 N N . SER A 1 118 ? -49.387 2.619 11.366 1.00 33.31 118 SER A N 1
ATOM 895 C CA . SER A 1 118 ? -49.067 2.270 9.965 1.00 33.31 118 SER A CA 1
ATOM 896 C C . SER A 1 118 ? -48.117 3.247 9.248 1.00 33.31 118 SER A C 1
ATOM 898 O O . SER A 1 118 ? -48.147 4.435 9.514 1.00 33.31 118 SER A O 1
ATOM 900 N N . ARG A 1 119 ? -47.203 2.840 8.361 1.00 36.56 119 ARG A N 1
ATOM 901 C CA . ARG A 1 119 ? -47.263 1.792 7.333 1.00 36.56 119 ARG A CA 1
ATOM 902 C C . ARG A 1 119 ? -45.828 1.446 6.903 1.00 36.56 119 ARG A C 1
ATOM 904 O O . ARG A 1 119 ? -45.028 2.342 6.658 1.00 36.56 119 ARG A O 1
ATOM 911 N N . ILE A 1 120 ? -45.539 0.155 6.796 1.00 40.84 120 ILE A N 1
ATOM 912 C CA . ILE A 1 120 ? -44.374 -0.394 6.093 1.00 40.84 120 ILE A CA 1
ATOM 913 C C . ILE A 1 120 ? -44.658 -0.246 4.593 1.00 40.84 120 ILE A C 1
ATOM 915 O O . ILE A 1 120 ? -45.761 -0.581 4.159 1.00 40.84 120 ILE A O 1
ATOM 919 N N . SER A 1 121 ? -43.699 0.266 3.822 1.00 39.34 121 SER A N 1
ATOM 920 C CA . SER A 1 121 ? -43.726 0.204 2.359 1.00 39.34 121 SER A CA 1
ATOM 921 C C . SER A 1 121 ? -42.370 -0.284 1.877 1.00 39.34 121 SER A C 1
ATOM 923 O O . SER A 1 121 ? -41.373 0.431 1.960 1.00 39.34 121 SER A O 1
ATOM 925 N N . ASP A 1 122 ? -42.373 -1.529 1.419 1.00 37.31 122 ASP A N 1
ATOM 926 C CA . ASP A 1 122 ? -41.350 -2.116 0.571 1.00 37.31 122 ASP A CA 1
ATOM 927 C C . ASP A 1 122 ? -41.420 -1.474 -0.817 1.00 37.31 122 ASP A C 1
ATOM 929 O O . ASP A 1 122 ? -42.510 -1.286 -1.350 1.00 37.31 122 ASP A O 1
ATOM 933 N N . ASP A 1 123 ? -40.265 -1.206 -1.422 1.00 35.06 123 ASP A N 1
ATOM 934 C CA . ASP A 1 123 ? -40.148 -1.093 -2.875 1.00 35.06 123 ASP A CA 1
ATOM 935 C C . ASP A 1 123 ? -38.816 -1.712 -3.313 1.00 35.06 123 ASP A C 1
ATOM 937 O O . ASP A 1 123 ? -37.727 -1.155 -3.167 1.00 35.06 123 ASP A O 1
ATOM 941 N N . THR A 1 124 ? -38.919 -2.934 -3.830 1.00 38.59 124 THR A N 1
ATOM 942 C CA . THR A 1 124 ? -37.874 -3.619 -4.590 1.00 38.59 124 THR A CA 1
ATOM 943 C C . THR A 1 124 ? -38.449 -4.004 -5.945 1.00 38.59 124 THR A C 1
ATOM 945 O O . THR A 1 124 ? -39.630 -4.325 -6.041 1.00 38.59 124 THR A O 1
ATOM 948 N N . THR A 1 125 ? -37.574 -4.029 -6.959 1.00 41.72 125 THR A N 1
ATOM 949 C CA . THR A 1 125 ? -37.772 -4.294 -8.407 1.00 41.72 125 THR A CA 1
ATOM 950 C C . THR A 1 125 ? -37.638 -3.003 -9.219 1.00 41.72 125 THR A C 1
ATOM 952 O O . THR A 1 125 ? -38.128 -1.964 -8.824 1.00 41.72 125 THR A O 1
ATOM 955 N N . ARG A 1 126 ? -36.943 -2.921 -10.354 1.00 32.34 126 ARG A N 1
ATOM 956 C CA . ARG A 1 126 ? -36.427 -3.877 -11.343 1.00 32.34 126 ARG A CA 1
ATOM 957 C C . ARG A 1 126 ? -35.467 -3.061 -12.223 1.00 32.34 126 ARG A C 1
ATOM 959 O O . ARG A 1 126 ? -35.786 -1.919 -12.513 1.00 32.34 126 ARG A O 1
ATOM 966 N N . LEU A 1 127 ? -34.391 -3.656 -12.734 1.00 38.00 127 LEU A N 1
ATOM 967 C CA . LEU A 1 127 ? -33.987 -3.499 -14.141 1.00 38.00 127 LEU A CA 1
ATOM 968 C C . LEU A 1 127 ? -32.972 -4.595 -14.492 1.00 38.00 127 LEU A C 1
ATOM 970 O O . LEU A 1 127 ? -31.861 -4.657 -13.972 1.00 38.00 127 LEU A O 1
ATOM 974 N N . GLN A 1 128 ? -33.428 -5.511 -15.343 1.00 36.22 128 GLN A N 1
ATOM 975 C CA . GLN A 1 128 ? -32.653 -6.568 -15.979 1.00 36.22 128 GLN A CA 1
ATOM 976 C C . GLN A 1 128 ? -32.160 -6.108 -17.360 1.00 36.22 128 GLN A C 1
ATOM 978 O O . GLN A 1 128 ? -32.884 -5.418 -18.068 1.00 36.22 128 GLN A O 1
ATOM 983 N N . ARG A 1 129 ? -31.009 -6.679 -17.750 1.00 38.16 129 ARG A N 1
ATOM 984 C CA . ARG A 1 129 ? -30.582 -7.099 -19.105 1.00 38.16 129 ARG A CA 1
ATOM 985 C C . ARG A 1 129 ? -30.321 -6.049 -20.190 1.00 38.16 129 ARG A C 1
ATOM 987 O O . ARG A 1 129 ? -31.237 -5.533 -20.810 1.00 38.16 129 ARG A O 1
ATOM 994 N N . ALA A 1 130 ? -29.058 -6.003 -20.603 1.00 35.47 130 ALA A N 1
ATOM 995 C CA . ALA A 1 130 ? -28.524 -6.556 -21.863 1.00 35.47 130 ALA A CA 1
ATOM 996 C C . ALA A 1 130 ? -26.986 -6.551 -21.713 1.00 35.47 130 ALA A C 1
ATOM 998 O O . ALA A 1 130 ? -26.467 -5.751 -20.949 1.00 35.47 130 ALA A O 1
ATOM 999 N N . GLY A 1 131 ? -26.146 -7.388 -22.303 1.00 34.41 131 GLY A N 1
ATOM 1000 C CA . GLY A 1 131 ? -26.220 -8.371 -23.369 1.00 34.41 131 GLY A CA 1
ATOM 1001 C C . GLY A 1 131 ? -24.750 -8.694 -23.684 1.00 34.41 131 GLY A C 1
ATOM 1002 O O . GLY A 1 131 ? -23.892 -7.818 -23.650 1.00 34.41 131 GLY A O 1
ATOM 1003 N N . THR A 1 132 ? -24.454 -9.971 -23.860 1.00 38.97 132 THR A N 1
ATOM 1004 C CA . THR A 1 132 ? -23.141 -10.596 -24.078 1.00 38.97 132 THR A CA 1
ATOM 1005 C C . THR A 1 132 ? -22.472 -10.189 -25.393 1.00 38.97 132 THR A C 1
ATOM 1007 O O . THR A 1 132 ? -23.192 -10.011 -26.367 1.00 38.97 132 THR A O 1
ATOM 1010 N N . LEU A 1 133 ? -21.129 -10.216 -25.459 1.00 35.03 133 LEU A N 1
ATOM 1011 C CA . LEU A 1 133 ? -20.374 -10.955 -26.489 1.00 35.03 133 LEU A CA 1
ATOM 1012 C C . LEU A 1 133 ? -18.870 -11.076 -26.142 1.00 35.03 133 LEU A C 1
ATOM 1014 O O . LEU A 1 133 ? -18.177 -10.100 -25.883 1.00 35.03 133 LEU A O 1
ATOM 1018 N N . LEU A 1 134 ? -18.465 -12.346 -26.085 1.00 40.16 134 LEU A N 1
ATOM 1019 C CA . LEU A 1 134 ? -17.158 -13.010 -26.196 1.00 40.16 134 LEU A CA 1
ATOM 1020 C C . LEU A 1 134 ? -15.928 -12.193 -26.641 1.00 40.16 134 LEU A C 1
ATOM 1022 O O . LEU A 1 134 ? -15.895 -11.695 -27.756 1.00 40.16 134 LEU A O 1
ATOM 1026 N N . GLU A 1 135 ? -14.847 -12.287 -25.857 1.00 32.75 135 GLU A N 1
ATOM 1027 C CA . GLU A 1 135 ? -13.523 -12.641 -26.393 1.00 32.75 135 GLU A CA 1
ATOM 1028 C C . GLU A 1 135 ? -12.622 -13.252 -25.302 1.00 32.75 135 GLU A C 1
ATOM 1030 O O . GLU A 1 135 ? -12.624 -12.863 -24.132 1.00 32.75 135 GLU A O 1
ATOM 1035 N N . SER A 1 136 ? -11.925 -14.310 -25.692 1.00 43.44 136 SER A N 1
ATOM 1036 C CA . SER A 1 136 ? -11.307 -15.338 -24.858 1.00 43.44 136 SER A CA 1
ATOM 1037 C C . SER A 1 136 ? -9.814 -15.099 -24.627 1.00 43.44 136 SER A C 1
ATOM 1039 O O . SER A 1 136 ? -9.055 -15.004 -25.586 1.00 43.44 136 SER A O 1
ATOM 1041 N N . SER A 1 137 ? -9.378 -15.087 -23.359 1.00 33.06 137 SER A N 1
ATOM 1042 C CA . SER A 1 137 ? -7.994 -15.362 -22.914 1.00 33.06 137 SER A CA 1
ATOM 1043 C C . SER A 1 137 ? -7.924 -15.554 -21.383 1.00 33.06 137 SER A C 1
ATOM 1045 O O . SER A 1 137 ? -8.812 -15.081 -20.665 1.00 33.06 137 SER A O 1
ATOM 1047 N N . PRO A 1 138 ? -6.939 -16.312 -20.858 1.00 42.00 138 PRO A N 1
ATOM 1048 C CA . PRO A 1 138 ? -7.087 -17.090 -19.630 1.00 42.00 138 PRO A CA 1
ATOM 1049 C C . PRO A 1 138 ? -6.951 -16.219 -18.378 1.00 42.00 138 PRO A C 1
ATOM 1051 O O . PRO A 1 138 ? -5.909 -15.628 -18.103 1.00 42.00 138 PRO A O 1
ATOM 1054 N N . ARG A 1 139 ? -8.021 -16.160 -17.581 1.00 33.56 139 ARG A N 1
ATOM 1055 C CA . ARG A 1 139 ? -8.023 -15.483 -16.282 1.00 33.56 139 ARG A CA 1
ATOM 1056 C C . ARG A 1 139 ? -7.534 -16.436 -15.197 1.00 33.56 139 ARG A C 1
ATOM 1058 O O . ARG A 1 139 ? -8.234 -17.377 -14.827 1.00 33.56 139 ARG A O 1
ATOM 1065 N N . LEU A 1 140 ? -6.366 -16.127 -14.637 1.00 41.75 140 LEU A N 1
ATOM 1066 C CA . LEU A 1 140 ? -5.997 -16.528 -13.282 1.00 41.75 140 LEU A CA 1
ATOM 1067 C C . LEU A 1 140 ? -7.126 -16.086 -12.342 1.00 41.75 140 LEU A C 1
ATOM 1069 O O . LEU A 1 140 ? -7.419 -14.895 -12.237 1.00 41.75 140 LEU A O 1
ATOM 1073 N N . ARG A 1 141 ? -7.805 -17.051 -11.716 1.00 38.91 141 ARG A N 1
ATOM 1074 C CA . ARG A 1 141 ? -8.856 -16.797 -10.725 1.00 38.91 141 ARG A CA 1
ATOM 1075 C C . ARG A 1 141 ? -8.243 -16.120 -9.494 1.00 38.91 141 ARG A C 1
ATOM 1077 O O . ARG A 1 141 ? -7.422 -16.751 -8.832 1.00 38.91 141 ARG A O 1
ATOM 1084 N N . PRO A 1 142 ? -8.681 -14.914 -9.105 1.00 40.19 142 PRO A N 1
ATOM 1085 C CA . PRO A 1 142 ? -8.502 -14.458 -7.743 1.00 40.19 142 PRO A CA 1
ATOM 1086 C C . PRO A 1 142 ? -9.672 -15.004 -6.916 1.00 40.19 142 PRO A C 1
ATOM 1088 O O . PRO A 1 142 ? -10.801 -14.528 -7.032 1.00 40.19 142 PRO A O 1
ATOM 1091 N N . SER A 1 143 ? -9.415 -16.008 -6.075 1.00 45.59 143 SER A N 1
ATOM 1092 C CA . SER A 1 143 ? -10.287 -16.302 -4.929 1.00 45.59 143 SER A CA 1
ATOM 1093 C C . SER A 1 143 ? -10.113 -15.182 -3.905 1.00 45.59 143 SER A C 1
ATOM 1095 O O . SER A 1 143 ? -9.338 -15.297 -2.963 1.00 45.59 143 SER A O 1
ATOM 1097 N N . GLY A 1 144 ? -10.788 -14.059 -4.140 1.00 38.94 144 GLY A N 1
ATOM 1098 C CA . GLY A 1 144 ? -10.902 -12.951 -3.202 1.00 38.94 144 GLY A CA 1
ATOM 1099 C C . GLY A 1 144 ? -12.340 -12.861 -2.719 1.00 38.94 144 GLY A C 1
ATOM 1100 O O . GLY A 1 144 ? -13.168 -12.224 -3.364 1.00 38.94 144 GLY A O 1
ATOM 1101 N N . SER A 1 145 ? -12.635 -13.521 -1.601 1.00 39.97 145 SER A N 1
ATOM 1102 C CA . SER A 1 145 ? -13.873 -13.320 -0.850 1.00 39.97 145 SER A CA 1
ATOM 1103 C C . SER A 1 145 ? -13.842 -11.915 -0.243 1.00 39.97 145 SER A C 1
ATOM 1105 O O . SER A 1 145 ? -13.309 -11.703 0.842 1.00 39.97 145 SER A O 1
ATOM 1107 N N . LEU A 1 146 ? -14.365 -10.926 -0.969 1.00 44.88 146 LEU A N 1
ATOM 1108 C CA . LEU A 1 146 ? -14.697 -9.613 -0.416 1.00 44.88 146 LEU A CA 1
ATOM 1109 C C . LEU A 1 146 ? -16.047 -9.721 0.299 1.00 44.88 146 LEU A C 1
ATOM 1111 O O . LEU A 1 146 ? -17.068 -9.212 -0.161 1.00 44.88 146 LEU A O 1
ATOM 1115 N N . ALA A 1 147 ? -16.052 -10.417 1.434 1.00 44.44 147 ALA A N 1
ATOM 1116 C CA . ALA A 1 147 ? -17.152 -10.347 2.377 1.00 44.44 147 ALA A CA 1
ATOM 1117 C C . ALA A 1 147 ? -17.109 -8.978 3.078 1.00 44.44 147 ALA A C 1
ATOM 1119 O O . ALA A 1 147 ? -16.317 -8.734 3.980 1.00 44.44 147 ALA A O 1
ATOM 1120 N N . SER A 1 148 ? -17.934 -8.065 2.566 1.00 45.56 148 SER A N 1
ATOM 1121 C CA . SER A 1 148 ? -18.653 -7.005 3.281 1.00 45.56 148 SER A CA 1
ATOM 1122 C C . SER A 1 148 ? -18.104 -6.593 4.664 1.00 45.56 148 SER A C 1
ATOM 1124 O O . SER A 1 148 ? -18.603 -7.016 5.701 1.00 45.56 148 SER A O 1
ATOM 1126 N N . LEU A 1 149 ? -17.158 -5.649 4.690 1.00 46.97 149 LEU A N 1
ATOM 1127 C CA . LEU A 1 149 ? -16.789 -4.875 5.891 1.00 46.97 149 LEU A CA 1
ATOM 1128 C C . LEU A 1 149 ? -17.728 -3.668 6.125 1.00 46.97 149 LEU A C 1
ATOM 1130 O O . LEU A 1 149 ? -17.341 -2.674 6.736 1.00 46.97 149 LEU A O 1
ATOM 1134 N N . ARG A 1 150 ? -18.974 -3.720 5.629 1.00 46.91 150 ARG A N 1
ATOM 1135 C CA . ARG A 1 150 ? -19.948 -2.610 5.690 1.00 46.91 150 ARG A CA 1
ATOM 1136 C C . ARG A 1 150 ? -21.094 -2.852 6.683 1.00 46.91 150 ARG A C 1
ATOM 1138 O O . ARG A 1 150 ? -22.198 -2.380 6.450 1.00 46.91 150 ARG A O 1
ATOM 1145 N N . GLY A 1 151 ? -20.848 -3.598 7.765 1.00 42.88 151 GLY A N 1
ATOM 1146 C CA . GLY A 1 151 ? -21.895 -3.965 8.735 1.00 42.88 151 GLY A CA 1
ATOM 1147 C C . GLY A 1 151 ? -21.536 -3.853 10.222 1.00 42.88 151 GLY A C 1
ATOM 1148 O O . GLY A 1 151 ? -22.366 -4.179 11.062 1.00 42.88 151 GLY A O 1
ATOM 1149 N N . HIS A 1 152 ? -20.328 -3.414 10.595 1.00 47.41 152 HIS A N 1
ATOM 1150 C CA . HIS A 1 152 ? -19.872 -3.529 11.993 1.00 47.41 152 HIS A CA 1
ATOM 1151 C C . HIS A 1 152 ? -20.003 -2.261 12.852 1.00 47.41 152 HIS A C 1
ATOM 1153 O O . HIS A 1 152 ? -19.795 -2.340 14.063 1.00 47.41 152 HIS A O 1
ATOM 1159 N N . SER A 1 153 ? -20.417 -1.120 12.288 1.00 47.62 153 SER A N 1
ATOM 1160 C CA . SER A 1 153 ? -20.711 0.084 13.083 1.00 47.62 153 SER A CA 1
ATOM 1161 C C . SER A 1 153 ? -22.040 -0.005 13.843 1.00 47.62 153 SER A C 1
ATOM 1163 O O . SER A 1 153 ? -22.138 0.541 14.936 1.00 47.62 153 SER A O 1
ATOM 1165 N N . GLU A 1 154 ? -23.029 -0.755 13.344 1.00 47.78 154 GLU A N 1
ATOM 1166 C CA . GLU A 1 154 ? -24.354 -0.866 13.984 1.00 47.78 154 GLU A CA 1
ATOM 1167 C C . GLU A 1 154 ? -24.373 -1.784 15.221 1.00 47.78 154 GLU A C 1
ATOM 1169 O O . GLU A 1 154 ? -25.277 -1.705 16.052 1.00 47.78 154 GLU A O 1
ATOM 1174 N N . ARG A 1 155 ? -23.362 -2.649 15.409 1.00 49.62 155 ARG A N 1
ATOM 1175 C CA . ARG A 1 155 ? -23.343 -3.595 16.544 1.00 49.62 155 ARG A CA 1
ATOM 1176 C C . ARG A 1 155 ? -22.870 -2.960 17.858 1.00 49.62 155 ARG A C 1
ATOM 1178 O O . ARG A 1 155 ? -23.230 -3.454 18.922 1.00 49.62 155 ARG A O 1
ATOM 1185 N N . ARG A 1 156 ? -22.128 -1.844 17.806 1.00 51.53 156 ARG A N 1
ATOM 1186 C CA . ARG A 1 156 ? -21.714 -1.082 19.005 1.00 51.53 156 ARG A CA 1
ATOM 1187 C C . ARG A 1 156 ? -22.840 -0.244 19.614 1.00 51.53 156 ARG A C 1
ATOM 1189 O O . ARG A 1 156 ? -22.746 0.124 20.780 1.00 51.53 156 ARG A O 1
ATOM 1196 N N . GLU A 1 157 ? -23.907 0.024 18.867 1.00 45.88 157 GLU A N 1
ATOM 1197 C CA . GLU A 1 157 ? -25.026 0.846 19.343 1.00 45.88 157 GLU A CA 1
ATOM 1198 C C . GLU A 1 157 ? -26.038 0.042 20.179 1.00 45.88 157 GLU A C 1
ATOM 1200 O O . GLU A 1 157 ? -26.734 0.595 21.026 1.00 45.88 157 GLU A O 1
ATOM 1205 N N . ARG A 1 158 ? -26.037 -1.294 20.056 1.00 48.78 158 ARG A N 1
ATOM 1206 C CA . ARG A 1 158 ? -26.924 -2.185 20.828 1.00 48.78 158 ARG A CA 1
ATOM 1207 C C . ARG A 1 158 ? -26.511 -2.395 22.290 1.00 48.78 158 ARG A C 1
ATOM 1209 O O . ARG A 1 158 ? -27.331 -2.847 23.076 1.00 48.78 158 ARG A O 1
ATOM 1216 N N . LEU A 1 159 ? -25.284 -2.032 22.674 1.00 49.00 159 LEU A N 1
ATOM 1217 C CA . LEU A 1 159 ? -24.814 -2.103 24.068 1.00 49.00 159 LEU A CA 1
ATOM 1218 C C . LEU A 1 159 ? -25.126 -0.838 24.890 1.00 49.00 159 LEU A C 1
ATOM 1220 O O . LEU A 1 159 ? -24.841 -0.812 26.080 1.00 49.00 159 LEU A O 1
ATOM 1224 N N . ARG A 1 160 ? -25.723 0.206 24.290 1.00 51.16 160 ARG A N 1
ATOM 1225 C CA . ARG A 1 160 ? -26.122 1.440 25.001 1.00 51.16 160 ARG A CA 1
ATOM 1226 C C . ARG A 1 160 ? -27.603 1.502 25.393 1.00 51.16 160 ARG A C 1
ATOM 1228 O O . ARG A 1 160 ? -28.023 2.501 25.963 1.00 51.16 160 ARG A O 1
ATOM 1235 N N . VAL A 1 161 ? -28.393 0.462 25.108 1.00 46.16 161 VAL A N 1
ATOM 1236 C CA . VAL A 1 161 ? -29.859 0.451 25.331 1.00 46.16 161 VAL A CA 1
ATOM 1237 C C . VAL A 1 161 ? -30.268 -0.507 26.459 1.00 46.16 161 VAL A C 1
ATOM 1239 O O . VAL A 1 161 ? -31.373 -1.033 26.478 1.00 46.16 161 VAL A O 1
ATOM 1242 N N . VAL A 1 162 ? -29.391 -0.744 27.432 1.00 53.09 162 VAL A N 1
ATOM 1243 C CA . VAL A 1 162 ? -29.750 -1.477 28.652 1.00 53.09 162 VAL A CA 1
ATOM 1244 C C . VAL A 1 162 ? -29.409 -0.586 29.834 1.00 53.09 162 VAL A C 1
ATOM 1246 O O . VAL A 1 162 ? -28.293 -0.639 30.324 1.00 53.09 162 VAL A O 1
ATOM 1249 N N . ASP A 1 163 ? -30.326 0.333 30.150 1.00 46.16 163 ASP A N 1
ATOM 1250 C CA . ASP A 1 163 ? -30.642 0.812 31.508 1.00 46.16 163 ASP A CA 1
ATOM 1251 C C . ASP A 1 163 ? -31.582 2.029 31.425 1.00 46.16 163 ASP A C 1
ATOM 1253 O O . ASP A 1 163 ? -31.225 3.184 31.648 1.00 46.16 163 ASP A O 1
ATOM 1257 N N . ARG A 1 164 ? -32.845 1.754 31.096 1.00 47.97 164 ARG A N 1
ATOM 1258 C CA . ARG A 1 164 ? -33.968 2.467 31.709 1.00 47.97 164 ARG A CA 1
ATOM 1259 C C . ARG A 1 164 ? -34.723 1.421 32.510 1.00 47.97 164 ARG A C 1
ATOM 1261 O O . ARG A 1 164 ? -35.629 0.778 31.992 1.00 47.97 164 ARG A O 1
ATOM 1268 N N . MET A 1 165 ? -34.283 1.185 33.742 1.00 50.28 165 MET A N 1
ATOM 1269 C CA . MET A 1 165 ? -35.195 0.619 34.723 1.00 50.28 165 MET A CA 1
ATOM 1270 C C . MET A 1 165 ? -36.204 1.714 35.049 1.00 50.28 165 MET A C 1
ATOM 1272 O O . MET A 1 165 ? -35.860 2.724 35.659 1.00 50.28 165 MET A O 1
ATOM 1276 N N . ASP A 1 166 ? -37.431 1.529 34.568 1.00 46.69 166 ASP A N 1
ATOM 1277 C CA . ASP A 1 166 ? -38.602 2.228 35.079 1.00 46.69 166 ASP A CA 1
ATOM 1278 C C . ASP A 1 166 ? -38.758 1.846 36.555 1.00 46.69 166 ASP A C 1
ATOM 1280 O O . ASP A 1 166 ? -39.424 0.875 36.909 1.00 46.69 166 ASP A O 1
ATOM 1284 N N . CYS A 1 167 ? -38.129 2.624 37.434 1.00 49.66 167 CYS A N 1
ATOM 1285 C CA . CYS A 1 167 ? -38.395 2.634 38.871 1.00 49.66 167 CYS A CA 1
ATOM 1286 C C . CYS A 1 167 ? -39.722 3.365 39.146 1.00 49.66 167 CYS A C 1
ATOM 1288 O O . CYS A 1 167 ? -39.779 4.286 39.960 1.00 49.66 167 CYS A O 1
ATOM 1290 N N . GLY A 1 168 ? -40.772 3.006 38.401 1.00 48.72 168 GLY A N 1
ATOM 1291 C CA . GLY A 1 168 ? -42.104 3.578 38.519 1.00 48.72 168 GLY A CA 1
ATOM 1292 C C . GLY A 1 168 ? -42.726 3.212 39.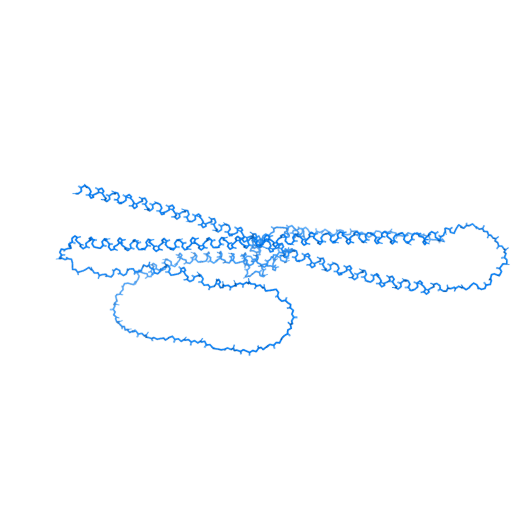861 1.00 48.72 168 GLY A C 1
ATOM 1293 O O . GLY A 1 168 ? -43.215 2.100 40.039 1.00 48.72 168 GLY A O 1
ATOM 1294 N N . GLU A 1 169 ? -42.641 4.160 40.793 1.00 51.25 169 GLU A N 1
ATOM 1295 C CA . GLU A 1 169 ? -43.628 4.488 41.825 1.00 51.25 169 GLU A CA 1
ATOM 1296 C C . GLU A 1 169 ? -44.519 3.322 42.292 1.00 51.25 169 GLU A C 1
ATOM 1298 O O . GLU A 1 169 ? -45.659 3.150 41.868 1.00 51.25 169 GLU A O 1
ATOM 1303 N N . ARG A 1 170 ? -44.014 2.544 43.253 1.00 51.38 170 ARG A N 1
ATOM 1304 C CA . ARG A 1 170 ? -44.845 1.764 44.182 1.00 51.38 170 ARG A CA 1
ATOM 1305 C C . ARG A 1 170 ? -44.463 2.118 45.612 1.00 51.38 170 ARG A C 1
ATOM 1307 O O . ARG A 1 170 ? -43.881 1.317 46.330 1.00 51.38 170 ARG A O 1
ATOM 1314 N N . ASN A 1 171 ? -44.773 3.349 46.000 1.00 52.09 171 ASN A N 1
ATOM 1315 C CA . ASN A 1 171 ? -44.672 3.823 47.376 1.00 52.09 171 ASN A CA 1
ATOM 1316 C C . ASN A 1 171 ? -46.066 4.189 47.866 1.00 52.09 171 ASN A C 1
ATOM 1318 O O . ASN A 1 171 ? -46.371 5.361 47.982 1.00 52.09 171 ASN A O 1
ATOM 1322 N N . GLU A 1 172 ? -46.913 3.200 48.126 1.00 54.62 172 GLU A N 1
ATOM 1323 C CA . GLU A 1 172 ? -48.115 3.372 48.945 1.00 54.62 172 GLU A CA 1
ATOM 1324 C C . GLU A 1 172 ? -48.643 1.970 49.262 1.00 54.62 172 GLU A C 1
ATOM 1326 O O . GLU A 1 172 ? -49.208 1.330 48.388 1.00 54.62 172 GLU A O 1
ATOM 1331 N N . HIS A 1 173 ? -48.319 1.470 50.466 1.00 52.69 173 HIS A N 1
ATOM 1332 C CA . HIS A 1 173 ? -48.883 0.319 51.214 1.00 52.69 173 HIS A CA 1
ATOM 1333 C C . HIS A 1 173 ? -47.796 -0.441 52.008 1.00 52.69 173 HIS A C 1
ATOM 1335 O O . HIS A 1 173 ? -47.666 -1.658 51.919 1.00 52.69 173 HIS A O 1
ATOM 1341 N N . LEU A 1 174 ? -47.013 0.263 52.833 1.00 53.62 174 LEU A N 1
ATOM 1342 C CA . LEU A 1 174 ? -46.167 -0.366 53.854 1.00 53.62 174 LEU A CA 1
ATOM 1343 C C . LEU A 1 174 ? -46.919 -0.375 55.187 1.00 53.62 174 LEU A C 1
ATOM 1345 O O . LEU A 1 174 ? -46.814 0.585 55.944 1.00 53.62 174 LEU A O 1
ATOM 1349 N N . ASN A 1 175 ? -47.707 -1.423 55.460 1.00 50.59 175 ASN A N 1
ATOM 1350 C CA . ASN A 1 175 ? -48.063 -1.760 56.847 1.00 50.59 175 ASN A CA 1
ATOM 1351 C C . ASN A 1 175 ? -48.592 -3.189 57.074 1.00 50.59 175 ASN A C 1
ATOM 1353 O O . ASN A 1 175 ? -49.502 -3.409 57.869 1.00 50.59 175 ASN A O 1
ATOM 1357 N N . THR A 1 176 ? -48.018 -4.189 56.409 1.00 52.03 176 THR A N 1
ATOM 1358 C CA . THR A 1 176 ? -48.156 -5.587 56.851 1.00 52.03 176 THR A CA 1
ATOM 1359 C C . THR A 1 176 ? -46.786 -6.245 56.781 1.00 52.03 176 THR A C 1
ATOM 1361 O O . THR A 1 176 ? -46.034 -5.992 55.846 1.00 52.03 176 THR A O 1
ATOM 1364 N N . GLY A 1 177 ? -46.421 -6.963 57.846 1.00 58.06 177 GLY A N 1
ATOM 1365 C CA . GLY A 1 177 ? -45.062 -7.427 58.113 1.00 58.06 177 GLY A CA 1
ATOM 1366 C C . GLY A 1 177 ? -44.415 -8.090 56.904 1.00 58.06 177 GLY A C 1
ATOM 1367 O O . GLY A 1 177 ? -44.843 -9.158 56.480 1.00 58.06 177 GLY A O 1
ATOM 1368 N N . VAL A 1 178 ? -43.372 -7.447 56.380 1.00 54.66 178 VAL A N 1
ATOM 1369 C CA . VAL A 1 178 ? -42.463 -8.058 55.413 1.00 54.66 178 VAL A CA 1
ATOM 1370 C C . VAL A 1 178 ? -41.756 -9.179 56.161 1.00 54.66 178 VAL A C 1
ATOM 1372 O O . VAL A 1 178 ? -40.924 -8.931 57.036 1.00 54.66 178 VAL A O 1
ATOM 1375 N N . GLY A 1 179 ? -42.179 -10.412 55.895 1.00 62.03 179 GLY A N 1
ATOM 1376 C CA . GLY A 1 179 ? -41.548 -11.597 56.449 1.00 62.03 179 GLY A CA 1
ATOM 1377 C C . GLY A 1 179 ? -40.109 -11.666 55.956 1.00 62.03 179 GLY A C 1
ATOM 1378 O O . GLY A 1 179 ? -39.835 -11.414 54.785 1.00 62.03 179 GLY A O 1
ATOM 1379 N N . VAL A 1 180 ? -39.189 -12.023 56.848 1.00 73.19 180 VAL A N 1
ATOM 1380 C CA . VAL A 1 180 ? -37.764 -12.246 56.541 1.00 73.19 180 VAL A CA 1
ATOM 1381 C C . VAL A 1 180 ? -37.581 -13.187 55.330 1.00 73.19 180 VAL A C 1
ATOM 1383 O O . VAL A 1 180 ? -36.616 -13.059 54.578 1.00 73.19 180 VAL A O 1
ATOM 1386 N N . ASP A 1 181 ? -38.561 -14.059 55.085 1.00 77.56 181 ASP A N 1
ATOM 1387 C CA . ASP A 1 181 ? -38.616 -14.986 53.954 1.00 77.56 181 ASP A CA 1
ATOM 1388 C C . ASP A 1 181 ? -38.700 -14.304 52.573 1.00 77.56 181 ASP A C 1
ATOM 1390 O O . ASP A 1 181 ? -38.143 -14.825 51.603 1.00 77.56 181 ASP A O 1
ATOM 1394 N N . ASP A 1 182 ? -39.347 -13.138 52.454 1.00 81.81 182 ASP A N 1
ATOM 1395 C CA . ASP A 1 182 ? -39.456 -12.431 51.169 1.00 81.81 182 ASP A CA 1
ATOM 1396 C C . ASP A 1 182 ? -38.138 -11.730 50.800 1.00 81.81 182 ASP A C 1
ATOM 1398 O O . ASP A 1 182 ? -37.721 -11.772 49.642 1.00 81.81 182 ASP A O 1
ATOM 1402 N N . LEU A 1 183 ? -37.406 -11.199 51.789 1.00 82.31 183 LEU A N 1
ATOM 1403 C CA . LEU A 1 183 ? -36.077 -10.615 51.571 1.00 82.31 183 LEU A CA 1
ATOM 1404 C C . LEU A 1 183 ? -35.066 -11.673 51.104 1.00 82.31 183 LEU A C 1
ATOM 1406 O O . LEU A 1 183 ? -34.265 -11.418 50.203 1.00 82.31 183 LEU A O 1
ATOM 1410 N N . HIS A 1 184 ? -35.112 -12.871 51.693 1.00 84.19 184 HIS A N 1
ATOM 1411 C CA . HIS A 1 184 ? -34.245 -13.972 51.279 1.00 84.19 184 HIS A CA 1
ATOM 1412 C C . HIS A 1 184 ? -34.539 -14.403 49.835 1.00 84.19 184 HIS A C 1
ATOM 1414 O O . HIS A 1 184 ? -33.612 -14.580 49.043 1.00 84.19 184 HIS A O 1
ATOM 1420 N N . ARG A 1 185 ? -35.825 -14.500 49.462 1.00 87.81 185 ARG A N 1
ATOM 1421 C CA . ARG A 1 185 ? -36.237 -14.833 48.091 1.00 87.81 185 ARG A CA 1
ATOM 1422 C C . ARG A 1 185 ? -35.728 -13.803 47.078 1.00 87.81 185 ARG A C 1
ATOM 1424 O O . ARG A 1 185 ? -35.198 -14.197 46.038 1.00 87.81 185 ARG A O 1
ATOM 1431 N N . ASP A 1 186 ? -35.851 -12.515 47.384 1.00 86.88 186 ASP A N 1
ATOM 1432 C CA . ASP A 1 186 ? -35.383 -11.442 46.502 1.00 86.88 186 ASP A CA 1
ATOM 1433 C C . ASP A 1 186 ? -33.856 -11.449 46.358 1.00 86.88 186 ASP A C 1
ATOM 1435 O O . ASP A 1 186 ? -33.332 -11.317 45.249 1.00 86.88 186 ASP A O 1
ATOM 1439 N N . MET A 1 187 ? -33.127 -11.687 47.451 1.00 85.62 187 MET A N 1
ATOM 1440 C CA . MET A 1 187 ? -31.669 -11.801 47.423 1.00 85.62 187 MET A CA 1
ATOM 1441 C C . MET A 1 187 ? -31.203 -12.981 46.556 1.00 85.62 187 MET A C 1
ATOM 1443 O O . MET A 1 187 ? -30.313 -12.805 45.721 1.00 85.62 187 MET A O 1
ATOM 1447 N N . CYS A 1 188 ? -31.838 -14.152 46.676 1.00 90.62 188 CYS A N 1
ATOM 1448 C CA . CYS A 1 188 ? -31.544 -15.300 45.813 1.00 90.62 188 CYS A CA 1
ATOM 1449 C C . CYS A 1 188 ? -31.822 -14.993 44.332 1.00 90.62 188 CYS A C 1
ATOM 1451 O O . CYS A 1 188 ? -31.018 -15.338 43.467 1.00 90.62 188 CYS A O 1
ATOM 1453 N N . ALA A 1 189 ? -32.918 -14.291 44.021 1.00 90.69 189 ALA A N 1
ATOM 1454 C CA . ALA A 1 189 ? -33.236 -13.904 42.646 1.00 90.69 189 ALA A CA 1
ATOM 1455 C C . ALA A 1 189 ? -32.193 -12.939 42.050 1.00 90.69 189 ALA A C 1
ATOM 1457 O O . ALA A 1 189 ? -31.832 -13.054 40.871 1.00 90.69 189 ALA A O 1
ATOM 1458 N N . VAL A 1 190 ? -31.682 -12.002 42.858 1.00 89.00 190 VAL A N 1
ATOM 1459 C CA . VAL A 1 190 ? -30.584 -11.107 42.465 1.00 89.00 190 VAL A CA 1
ATOM 1460 C C . VAL A 1 190 ? -29.298 -11.899 42.234 1.00 89.00 190 VAL A C 1
ATOM 1462 O O . VAL A 1 190 ? -28.638 -11.688 41.216 1.00 89.00 190 VAL A O 1
ATOM 1465 N N . GLU A 1 191 ? -28.962 -12.841 43.116 1.00 91.50 191 GLU A N 1
ATOM 1466 C CA . GLU A 1 191 ? -27.777 -13.687 42.968 1.00 91.50 191 GLU A CA 1
ATOM 1467 C C . GLU A 1 191 ? -27.832 -14.525 41.680 1.00 91.50 191 GLU A C 1
ATOM 1469 O O . GLU A 1 191 ? -26.880 -14.523 40.895 1.00 91.50 191 GLU A O 1
ATOM 1474 N N . ASP A 1 192 ? -28.967 -15.162 41.394 1.00 93.19 192 ASP A N 1
ATOM 1475 C CA . ASP A 1 192 ? -29.170 -15.932 40.163 1.00 93.19 192 ASP A CA 1
ATOM 1476 C C . ASP A 1 192 ? -29.107 -15.053 38.907 1.00 93.19 192 ASP A C 1
ATOM 1478 O O . ASP A 1 192 ? -28.605 -15.473 37.858 1.00 93.19 192 ASP A O 1
ATOM 1482 N N . SER A 1 193 ? -29.601 -13.814 38.992 1.00 92.94 193 SER A N 1
ATOM 1483 C CA . SER A 1 193 ? -29.487 -12.826 37.917 1.00 92.94 193 SER A CA 1
ATOM 1484 C C . SER A 1 193 ? -28.029 -12.436 37.662 1.00 92.94 193 SER A C 1
ATOM 1486 O O . SER A 1 193 ? -27.578 -12.441 36.514 1.00 92.94 193 SER A O 1
ATOM 1488 N N . LEU A 1 194 ? -27.260 -12.167 38.721 1.00 87.62 194 LEU A N 1
ATOM 1489 C CA . LEU A 1 194 ? -25.836 -11.845 38.621 1.00 87.62 194 LEU A CA 1
ATOM 1490 C C . LEU A 1 194 ? -25.029 -13.020 38.066 1.00 87.62 194 LEU A C 1
ATOM 1492 O O . LEU A 1 194 ? -24.219 -12.817 37.163 1.00 87.62 194 LEU A O 1
ATOM 1496 N N . ARG A 1 195 ? -25.293 -14.249 38.526 1.00 91.81 195 ARG A N 1
ATOM 1497 C CA . ARG A 1 195 ? -24.654 -15.468 38.003 1.00 91.81 195 ARG A CA 1
ATOM 1498 C C . ARG A 1 195 ? -24.926 -15.656 36.510 1.00 91.81 195 ARG A C 1
ATOM 1500 O O . ARG A 1 195 ? -23.998 -15.952 35.760 1.00 91.81 195 ARG A O 1
ATOM 1507 N N . ARG A 1 196 ? -26.163 -15.419 36.051 1.00 94.56 196 ARG A N 1
ATOM 1508 C CA . ARG A 1 196 ? -26.501 -15.457 34.615 1.00 94.56 196 ARG A CA 1
ATOM 1509 C C . ARG A 1 196 ? -25.750 -14.395 33.814 1.00 94.56 196 ARG A C 1
ATOM 1511 O O . ARG A 1 196 ? -25.126 -14.736 32.813 1.00 94.56 196 ARG A O 1
ATOM 1518 N N . ARG A 1 197 ? -25.747 -13.136 34.270 1.00 87.25 197 ARG A N 1
ATOM 1519 C CA . ARG A 1 197 ? -25.026 -12.043 33.585 1.00 87.25 197 ARG A CA 1
ATOM 1520 C C . ARG A 1 197 ? -23.518 -12.289 33.540 1.00 87.25 197 ARG A C 1
ATOM 1522 O O . ARG A 1 197 ? -22.882 -11.977 32.538 1.00 87.25 197 ARG A O 1
ATOM 1529 N N . LEU A 1 198 ? -22.951 -12.871 34.596 1.00 89.69 198 LEU A N 1
ATOM 1530 C CA . LEU A 1 198 ? -21.538 -13.238 34.642 1.00 89.69 198 LEU A CA 1
ATOM 1531 C C . LEU A 1 198 ? -21.223 -14.348 33.627 1.00 89.69 198 LEU A C 1
ATOM 1533 O O . LEU A 1 198 ? -20.264 -14.218 32.871 1.00 89.69 198 LEU A O 1
ATOM 1537 N N . GLY A 1 199 ? -22.082 -15.367 33.513 1.00 93.88 199 GLY A N 1
ATOM 1538 C CA . GLY A 1 199 ? -21.959 -16.403 32.482 1.00 93.88 199 GLY A CA 1
ATOM 1539 C C . GLY A 1 199 ? -22.053 -15.865 31.046 1.00 93.88 199 GLY A C 1
ATOM 1540 O O . GLY A 1 199 ? -21.276 -16.272 30.179 1.00 93.88 199 GLY A O 1
ATOM 1541 N N . GLU A 1 200 ? -22.957 -14.913 30.786 1.00 92.75 200 GLU A N 1
ATOM 1542 C CA . GLU A 1 200 ? -23.057 -14.218 29.492 1.00 92.75 200 GLU A CA 1
ATOM 1543 C C . GLU A 1 200 ? -21.795 -13.398 29.189 1.00 92.75 200 GLU A C 1
ATOM 1545 O O . GLU A 1 200 ? -21.252 -13.470 28.083 1.00 92.75 200 GLU A O 1
ATOM 1550 N N . LEU A 1 201 ? -21.279 -12.658 30.175 1.00 85.06 201 LEU A N 1
ATOM 1551 C CA . LEU A 1 201 ? -20.057 -11.874 30.020 1.00 85.06 201 LEU A CA 1
ATOM 1552 C C . LEU A 1 201 ? -18.857 -12.775 29.702 1.00 85.06 201 LEU A C 1
ATOM 1554 O O . LEU A 1 201 ? -18.137 -12.518 28.739 1.00 85.06 201 LEU A O 1
ATOM 1558 N N . GLU A 1 202 ? -18.675 -13.873 30.434 1.00 89.62 202 GLU A N 1
ATOM 1559 C CA . GLU A 1 202 ? -17.611 -14.842 30.156 1.00 89.62 202 GLU A CA 1
ATOM 1560 C C . GLU A 1 202 ? -17.708 -15.437 28.745 1.00 89.62 202 GLU A C 1
ATOM 1562 O O . GLU A 1 202 ? -16.687 -15.622 28.076 1.00 89.62 202 GLU A O 1
ATOM 1567 N N . GLN A 1 203 ? -18.925 -15.719 28.271 1.00 92.88 203 GLN A N 1
ATOM 1568 C CA . GLN A 1 203 ? -19.158 -16.190 26.907 1.00 92.88 203 GLN A CA 1
ATOM 1569 C C . GLN A 1 203 ? -18.717 -15.143 25.878 1.00 92.88 203 GLN A C 1
ATOM 1571 O O . GLN A 1 203 ? -17.953 -15.473 24.969 1.00 92.88 203 GLN A O 1
ATOM 1576 N N . THR A 1 204 ? -19.118 -13.880 26.047 1.00 88.62 204 THR A N 1
ATOM 1577 C CA . THR A 1 204 ? -18.723 -12.803 25.123 1.00 88.62 204 THR A CA 1
ATOM 1578 C C . THR A 1 204 ? -17.211 -12.567 25.112 1.00 88.62 204 THR A C 1
ATOM 1580 O O . THR A 1 204 ? -16.626 -12.382 24.045 1.00 88.62 204 THR A O 1
ATOM 1583 N N . VAL A 1 205 ? -16.544 -12.653 26.268 1.00 83.44 205 VAL A N 1
ATOM 1584 C CA . VAL A 1 205 ? -15.078 -12.551 26.366 1.00 83.44 205 VAL A CA 1
ATOM 1585 C C . VAL A 1 205 ? -14.396 -13.724 25.654 1.00 83.44 205 VAL A C 1
ATOM 1587 O O . VAL A 1 205 ? -13.404 -13.522 24.947 1.00 83.44 205 VAL A O 1
ATOM 1590 N N . ARG A 1 206 ? -14.926 -14.949 25.785 1.00 90.88 206 ARG A N 1
ATOM 1591 C CA . ARG A 1 206 ? -14.413 -16.128 25.065 1.00 90.88 206 ARG A CA 1
ATOM 1592 C C . ARG A 1 206 ? -14.567 -15.987 23.549 1.00 90.88 206 ARG A C 1
ATOM 1594 O O . ARG A 1 206 ? -13.616 -16.279 22.823 1.00 90.88 206 ARG A O 1
ATOM 1601 N N . GLU A 1 207 ? -15.707 -15.494 23.073 1.00 92.06 207 GLU A N 1
ATOM 1602 C CA . GLU A 1 207 ? -15.954 -15.233 21.647 1.00 92.06 207 GLU A CA 1
ATOM 1603 C C . GLU A 1 207 ? -15.030 -14.146 21.087 1.00 92.06 207 GLU A C 1
ATOM 1605 O O . GLU A 1 207 ? -14.411 -14.338 20.041 1.00 92.06 207 GLU A O 1
ATOM 1610 N N . GLU A 1 208 ? -14.864 -13.037 21.808 1.00 86.62 208 GLU A N 1
ATOM 1611 C CA . GLU A 1 208 ? -13.953 -11.955 21.425 1.00 86.62 208 GLU A CA 1
ATOM 1612 C C . GLU A 1 208 ? -12.496 -12.444 21.378 1.00 86.62 208 GLU A C 1
ATOM 1614 O O . GLU A 1 208 ? -11.752 -12.122 20.448 1.00 86.62 208 GLU A O 1
ATOM 1619 N N . ARG A 1 209 ? -12.078 -13.287 22.333 1.00 88.25 209 ARG A N 1
ATOM 1620 C CA . ARG A 1 209 ? -10.745 -13.908 22.320 1.00 88.25 209 ARG A CA 1
ATOM 1621 C C . ARG A 1 209 ? -10.557 -14.824 21.109 1.00 88.25 209 ARG A C 1
ATOM 1623 O O . ARG A 1 209 ? -9.511 -14.757 20.464 1.00 88.25 209 ARG A O 1
ATOM 1630 N N . ALA A 1 210 ? -11.553 -15.646 20.778 1.00 91.88 210 ALA A N 1
ATOM 1631 C CA . ALA A 1 210 ? -11.515 -16.508 19.597 1.00 91.88 210 ALA A CA 1
ATOM 1632 C C . ALA A 1 210 ? -11.447 -15.686 18.298 1.00 91.88 210 ALA A C 1
ATOM 1634 O O . ALA A 1 210 ? -10.627 -15.972 17.425 1.00 91.88 210 ALA A O 1
ATOM 1635 N N . HIS A 1 211 ? -12.236 -14.614 18.202 1.00 88.69 211 HIS A N 1
ATOM 1636 C CA . HIS A 1 211 ? -12.219 -13.695 17.067 1.00 88.69 211 HIS A CA 1
ATOM 1637 C C . HIS A 1 211 ? -10.850 -13.017 16.895 1.00 88.69 211 HIS A C 1
ATOM 1639 O O . HIS A 1 211 ? -10.313 -12.970 15.789 1.00 88.69 211 HIS A O 1
ATOM 1645 N N . ARG A 1 212 ? -10.227 -12.558 17.987 1.00 81.62 212 ARG A N 1
ATOM 1646 C CA . ARG A 1 212 ? -8.878 -11.964 17.951 1.00 81.62 212 ARG A CA 1
ATOM 1647 C C . ARG A 1 212 ? -7.806 -12.951 17.505 1.00 81.62 212 ARG A C 1
ATOM 1649 O O . ARG A 1 212 ? -6.928 -12.573 16.736 1.00 81.62 212 ARG A O 1
ATOM 1656 N N . LEU A 1 213 ? -7.881 -14.204 17.954 1.00 89.31 213 LEU A N 1
ATOM 1657 C CA . LEU A 1 213 ? -6.977 -15.259 17.489 1.00 89.31 213 LEU A CA 1
ATOM 1658 C C . LEU A 1 213 ? -7.163 -15.539 15.992 1.00 89.31 213 LEU A C 1
ATOM 1660 O O . LEU A 1 213 ? -6.174 -15.684 15.277 1.00 89.31 213 LEU A O 1
ATOM 1664 N N . SER A 1 214 ? -8.407 -15.542 15.500 1.00 93.19 214 SER A N 1
ATOM 1665 C CA . SER A 1 214 ? -8.691 -15.651 14.063 1.00 93.19 214 SER A CA 1
ATOM 1666 C C . SER A 1 214 ? -8.055 -14.504 13.276 1.00 93.19 214 SER A C 1
ATOM 1668 O O . SER A 1 214 ? -7.326 -14.749 12.319 1.00 93.19 214 SER A O 1
ATOM 1670 N N . LEU A 1 215 ? -8.252 -13.259 13.721 1.00 88.31 215 LEU A N 1
ATOM 1671 C CA . LEU A 1 215 ? -7.675 -12.078 13.075 1.00 88.31 215 LEU A CA 1
ATOM 1672 C C . LEU A 1 215 ? -6.137 -12.124 13.064 1.00 88.31 215 LEU A C 1
ATOM 1674 O O . LEU A 1 215 ? -5.507 -11.775 12.066 1.00 88.31 215 LEU A O 1
ATOM 1678 N N . ALA A 1 216 ? -5.520 -12.567 14.163 1.00 83.38 216 ALA A N 1
ATOM 1679 C CA . ALA A 1 216 ? -4.072 -12.720 14.252 1.00 83.38 216 ALA A CA 1
ATOM 1680 C C . ALA A 1 216 ? -3.542 -13.763 13.251 1.00 83.38 216 ALA A C 1
ATOM 1682 O O . ALA A 1 216 ? -2.523 -13.523 12.600 1.00 83.38 216 ALA A O 1
ATOM 1683 N N . ASN A 1 217 ? -4.253 -14.881 13.077 1.00 90.19 217 ASN A N 1
ATOM 1684 C CA . ASN A 1 217 ? -3.908 -15.903 12.087 1.00 90.19 217 ASN A CA 1
ATOM 1685 C C . ASN A 1 217 ? -4.045 -15.382 10.648 1.00 90.19 217 ASN A C 1
ATOM 1687 O O . ASN A 1 217 ? -3.150 -15.605 9.829 1.00 90.19 217 ASN A O 1
ATOM 1691 N N . ASP A 1 218 ? -5.114 -14.639 10.350 1.00 89.31 218 ASP A N 1
ATOM 1692 C CA . ASP A 1 218 ? -5.327 -14.029 9.032 1.00 89.31 218 ASP A CA 1
ATOM 1693 C C . ASP A 1 218 ? -4.222 -13.017 8.697 1.00 89.31 218 ASP A C 1
ATOM 1695 O O . ASP A 1 218 ? -3.651 -13.047 7.602 1.00 89.31 218 ASP A O 1
ATOM 1699 N N . LEU A 1 219 ? -3.846 -12.170 9.663 1.00 85.00 219 LEU A N 1
ATOM 1700 C CA . LEU A 1 219 ? -2.721 -11.242 9.531 1.00 85.00 219 LEU A CA 1
ATOM 1701 C C . LEU A 1 219 ? -1.395 -11.982 9.316 1.00 85.00 219 LEU A C 1
ATOM 1703 O O . LEU A 1 219 ? -0.611 -11.590 8.450 1.00 85.00 219 LEU A O 1
ATOM 1707 N N . GLY A 1 220 ? -1.150 -13.070 10.051 1.00 89.38 220 GLY A N 1
ATOM 1708 C CA . GLY A 1 220 ? 0.026 -13.921 9.857 1.00 89.38 220 GLY A CA 1
ATOM 1709 C C . GLY A 1 220 ? 0.098 -14.506 8.442 1.00 89.38 220 GLY A C 1
ATOM 1710 O O . GLY A 1 220 ? 1.140 -14.432 7.788 1.00 89.38 220 GLY A O 1
ATOM 1711 N N . SER A 1 221 ? -1.026 -15.009 7.926 1.00 88.69 221 SER A N 1
ATOM 1712 C CA . SER A 1 221 ? -1.141 -15.530 6.558 1.00 88.69 221 SER A CA 1
ATOM 1713 C C . SER A 1 221 ? -0.897 -14.447 5.499 1.00 88.69 221 SER A C 1
ATOM 1715 O O . SER A 1 221 ? -0.150 -14.664 4.536 1.00 88.69 221 SER A O 1
ATOM 1717 N N . MET A 1 222 ? -1.458 -13.248 5.694 1.00 85.19 222 MET A N 1
ATOM 1718 C CA . MET A 1 222 ? -1.225 -12.100 4.817 1.00 85.19 222 MET A CA 1
ATOM 1719 C C . MET A 1 222 ? 0.248 -11.683 4.787 1.00 85.19 222 MET A C 1
ATOM 1721 O O . MET A 1 222 ? 0.790 -11.476 3.701 1.00 85.19 222 MET A O 1
ATOM 1725 N N . LEU A 1 223 ? 0.910 -11.603 5.945 1.00 84.38 223 LEU A N 1
ATOM 1726 C CA . LEU A 1 223 ? 2.334 -11.268 6.032 1.00 84.38 223 LEU A CA 1
ATOM 1727 C C . LEU A 1 223 ? 3.208 -12.335 5.359 1.00 84.38 223 LEU A C 1
ATOM 1729 O O . LEU A 1 223 ? 4.099 -11.994 4.587 1.00 84.38 223 LEU A O 1
ATOM 1733 N N . ALA A 1 224 ? 2.906 -13.621 5.554 1.00 88.50 224 ALA A N 1
ATOM 1734 C CA . ALA A 1 224 ? 3.604 -14.709 4.868 1.00 88.50 224 ALA A CA 1
ATOM 1735 C C . ALA A 1 224 ? 3.363 -14.711 3.342 1.00 88.50 224 ALA A C 1
ATOM 1737 O O . ALA A 1 224 ? 4.201 -15.169 2.563 1.00 88.50 224 ALA A O 1
ATOM 1738 N N . SER A 1 225 ? 2.203 -14.235 2.878 1.00 91.81 225 SER A N 1
ATOM 1739 C CA . SER A 1 225 ? 1.933 -14.016 1.450 1.00 91.81 225 SER A CA 1
ATOM 1740 C C . SER A 1 225 ? 2.710 -12.822 0.889 1.00 91.81 225 SER A C 1
ATOM 1742 O O . SER A 1 225 ? 3.167 -12.886 -0.255 1.00 91.81 225 SER A O 1
ATOM 1744 N N . ASP A 1 226 ? 2.847 -11.742 1.660 1.00 86.44 226 ASP A N 1
ATOM 1745 C CA . ASP A 1 226 ? 3.628 -10.564 1.268 1.00 86.44 226 ASP A CA 1
ATOM 1746 C C . ASP A 1 226 ? 5.118 -10.903 1.161 1.00 86.44 226 ASP A C 1
ATOM 1748 O O . ASP A 1 226 ? 5.746 -10.592 0.153 1.00 86.44 226 ASP A O 1
ATOM 1752 N N . GLU A 1 227 ? 5.656 -11.646 2.129 1.00 89.88 227 GLU A N 1
ATOM 1753 C CA . GLU A 1 227 ? 7.059 -12.070 2.124 1.00 89.88 227 GLU A CA 1
ATOM 1754 C C . GLU A 1 227 ? 7.393 -12.937 0.903 1.00 89.88 227 GLU A C 1
ATOM 1756 O O . GLU A 1 227 ? 8.354 -12.675 0.183 1.00 89.88 227 GLU A O 1
ATOM 1761 N N . ARG A 1 228 ? 6.525 -13.901 0.567 1.00 92.94 228 ARG A N 1
ATOM 1762 C CA . ARG A 1 228 ? 6.670 -14.700 -0.663 1.00 92.94 228 ARG A CA 1
ATOM 1763 C C . ARG A 1 228 ? 6.646 -13.841 -1.927 1.00 92.94 228 ARG A C 1
ATOM 1765 O O . ARG A 1 228 ? 7.356 -14.133 -2.887 1.00 92.94 228 ARG A O 1
ATOM 1772 N N . ARG A 1 229 ? 5.826 -12.786 -1.956 1.00 88.44 229 ARG A N 1
ATOM 1773 C CA . ARG A 1 229 ? 5.788 -11.849 -3.087 1.00 88.44 229 ARG A CA 1
ATOM 1774 C C . ARG A 1 229 ? 7.074 -11.036 -3.191 1.00 88.44 229 ARG A C 1
ATOM 1776 O O . ARG A 1 229 ? 7.565 -10.888 -4.306 1.00 88.44 229 ARG A O 1
ATOM 1783 N N . ARG A 1 230 ? 7.637 -10.568 -2.074 1.00 84.75 230 ARG A N 1
ATOM 1784 C CA . ARG A 1 230 ? 8.942 -9.880 -2.053 1.00 84.75 230 ARG A CA 1
ATOM 1785 C C . ARG A 1 230 ? 10.047 -10.783 -2.575 1.00 84.75 230 ARG A C 1
ATOM 1787 O O . ARG A 1 230 ? 10.730 -10.407 -3.518 1.00 84.75 230 ARG A O 1
ATOM 1794 N N . GLN A 1 231 ? 10.109 -12.015 -2.081 1.00 90.94 231 GLN A N 1
ATOM 1795 C CA . GLN A 1 231 ? 11.102 -12.984 -2.529 1.00 90.94 231 GLN A CA 1
ATOM 1796 C C . GLN A 1 231 ? 10.978 -13.300 -4.030 1.00 90.94 231 GLN A C 1
ATOM 1798 O O . GLN A 1 231 ? 11.981 -13.414 -4.729 1.00 90.94 231 GLN A O 1
ATOM 1803 N N . ASN A 1 232 ? 9.756 -13.364 -4.569 1.00 92.19 232 ASN A N 1
ATOM 1804 C CA . ASN A 1 232 ? 9.546 -13.491 -6.014 1.00 92.19 232 ASN A CA 1
ATOM 1805 C C . ASN A 1 232 ? 10.041 -12.268 -6.801 1.00 92.19 232 ASN A C 1
ATOM 1807 O O . ASN A 1 232 ? 10.593 -12.433 -7.886 1.00 92.19 232 ASN A O 1
ATOM 1811 N N . VAL A 1 233 ? 9.842 -11.052 -6.282 1.00 89.19 233 VAL A N 1
ATOM 1812 C CA . VAL A 1 233 ? 10.364 -9.827 -6.907 1.00 89.19 233 VAL A CA 1
ATOM 1813 C C . VAL A 1 233 ? 11.891 -9.828 -6.896 1.00 89.19 233 VAL A C 1
ATOM 1815 O O . VAL A 1 233 ? 12.490 -9.557 -7.933 1.00 89.19 233 VAL A O 1
ATOM 1818 N N . ASP A 1 234 ? 12.517 -10.200 -5.782 1.00 89.62 234 ASP A N 1
ATOM 1819 C CA . ASP A 1 234 ? 13.977 -10.278 -5.676 1.00 89.62 234 ASP A CA 1
ATOM 1820 C C . ASP A 1 234 ? 14.556 -11.319 -6.645 1.00 89.62 234 ASP A C 1
ATOM 1822 O O . ASP A 1 234 ? 15.524 -11.043 -7.355 1.00 89.62 234 ASP A O 1
ATOM 1826 N N . ASN A 1 235 ? 13.904 -12.479 -6.770 1.00 92.00 235 ASN A N 1
ATOM 1827 C CA . ASN A 1 235 ? 14.270 -13.502 -7.752 1.00 92.00 235 ASN A CA 1
ATOM 1828 C C . ASN A 1 235 ? 14.153 -12.987 -9.198 1.00 92.00 235 ASN A C 1
ATOM 1830 O O . ASN A 1 235 ? 15.032 -13.246 -10.022 1.00 92.00 235 ASN A O 1
ATOM 1834 N N . LEU A 1 236 ? 13.095 -12.232 -9.518 1.00 90.62 236 LEU A N 1
ATOM 1835 C CA . LEU A 1 236 ? 12.929 -11.614 -10.837 1.00 90.62 236 LEU A CA 1
ATOM 1836 C C . LEU A 1 236 ? 14.012 -10.564 -11.112 1.00 90.62 236 LEU A C 1
ATOM 1838 O O . LEU A 1 236 ? 14.579 -10.547 -12.202 1.00 90.62 236 LEU A O 1
ATOM 1842 N N . LEU A 1 237 ? 14.339 -9.720 -10.131 1.00 87.75 237 LEU A N 1
ATOM 1843 C CA . LEU A 1 237 ? 15.407 -8.725 -10.252 1.00 87.75 237 LEU A CA 1
ATOM 1844 C C . LEU A 1 237 ? 16.775 -9.384 -10.456 1.00 87.75 237 LEU A C 1
ATOM 1846 O O . LEU A 1 237 ? 17.554 -8.932 -11.300 1.00 87.75 237 LEU A O 1
ATOM 1850 N N . ALA A 1 238 ? 17.055 -10.477 -9.743 1.00 90.69 238 ALA A N 1
ATOM 1851 C CA . ALA A 1 238 ? 18.270 -11.264 -9.926 1.00 90.69 238 ALA A CA 1
ATOM 1852 C C . ALA A 1 238 ? 18.344 -11.881 -11.335 1.00 90.69 238 ALA A C 1
ATOM 1854 O O . ALA A 1 238 ? 19.391 -11.801 -11.980 1.00 90.69 238 ALA A O 1
ATOM 1855 N N . SER A 1 239 ? 17.229 -12.423 -11.842 1.00 94.69 239 SER A N 1
ATOM 1856 C CA . SER A 1 239 ? 17.130 -12.972 -13.202 1.00 94.69 239 SER A CA 1
ATOM 1857 C C . SER A 1 239 ? 17.383 -11.909 -14.273 1.00 94.69 239 SER A C 1
ATOM 1859 O O . SER A 1 239 ? 18.217 -12.115 -15.151 1.00 94.69 239 SER A O 1
ATOM 1861 N N . ILE A 1 240 ? 16.726 -10.747 -14.174 1.00 86.88 240 ILE A N 1
ATOM 1862 C CA . ILE A 1 240 ? 16.910 -9.626 -15.113 1.00 86.88 240 ILE A CA 1
ATOM 1863 C C . ILE A 1 240 ? 18.364 -9.140 -15.086 1.00 86.88 240 ILE A C 1
ATOM 1865 O O . ILE A 1 240 ? 18.968 -8.891 -16.125 1.00 86.88 240 ILE A O 1
ATOM 1869 N N . SER A 1 241 ? 18.961 -9.042 -13.898 1.00 88.12 241 SER A N 1
ATOM 1870 C CA . SER A 1 241 ? 20.356 -8.616 -13.749 1.00 88.12 241 SER A CA 1
ATOM 1871 C C . SER A 1 241 ? 21.344 -9.625 -14.342 1.00 88.12 241 SER A C 1
ATOM 1873 O O . SER A 1 241 ? 22.399 -9.237 -14.842 1.00 88.12 241 SER A O 1
ATOM 1875 N N . ALA A 1 242 ? 21.037 -10.923 -14.283 1.00 93.31 242 ALA A N 1
ATOM 1876 C CA . ALA A 1 242 ? 21.832 -11.959 -14.936 1.00 93.31 242 ALA A CA 1
ATOM 1877 C C . ALA A 1 242 ? 21.710 -11.892 -16.464 1.00 93.31 242 ALA A C 1
ATOM 1879 O O . ALA A 1 242 ? 22.726 -11.949 -17.155 1.00 93.31 242 ALA A O 1
ATOM 1880 N N . GLU A 1 243 ? 20.497 -11.701 -16.984 1.00 93.62 243 GLU A N 1
ATOM 1881 C CA . GLU A 1 243 ? 20.249 -11.554 -18.419 1.00 93.62 243 GLU A CA 1
ATOM 1882 C C . GLU A 1 243 ? 20.925 -10.299 -18.989 1.00 93.62 243 GLU A C 1
ATOM 1884 O O . GLU A 1 243 ? 21.613 -10.384 -20.002 1.00 93.62 243 GLU A O 1
ATOM 1889 N N . ASN A 1 244 ? 20.851 -9.162 -18.289 1.00 87.31 244 ASN A N 1
ATOM 1890 C CA . ASN A 1 244 ? 21.545 -7.934 -18.686 1.00 87.31 244 ASN A CA 1
ATOM 1891 C C . ASN A 1 244 ? 23.067 -8.114 -18.744 1.00 87.31 244 ASN A C 1
ATOM 1893 O O . ASN A 1 244 ? 23.700 -7.635 -19.681 1.00 87.31 244 ASN A O 1
ATOM 1897 N N . ARG A 1 245 ? 23.664 -8.836 -17.783 1.00 92.56 245 ARG A N 1
ATOM 1898 C CA . ARG A 1 245 ? 25.099 -9.171 -17.827 1.00 92.56 245 ARG A CA 1
ATOM 1899 C C . ARG A 1 245 ? 25.436 -10.074 -19.012 1.00 92.56 245 ARG A C 1
ATOM 1901 O O . ARG A 1 245 ? 26.453 -9.859 -19.661 1.00 92.56 245 ARG A O 1
ATOM 1908 N N . ALA A 1 246 ? 24.583 -11.051 -19.317 1.00 92.56 246 ALA A N 1
ATOM 1909 C CA . ALA A 1 246 ? 24.772 -11.923 -20.472 1.00 92.56 246 ALA A CA 1
ATOM 1910 C C . ALA A 1 246 ? 24.654 -11.157 -21.802 1.00 92.56 246 ALA A C 1
ATOM 1912 O O . ALA A 1 246 ? 25.418 -11.415 -22.728 1.00 92.56 246 ALA A O 1
ATOM 1913 N N . LEU A 1 247 ? 23.721 -10.206 -21.902 1.00 91.25 247 LEU A N 1
ATOM 1914 C CA . LEU A 1 247 ? 23.582 -9.335 -23.071 1.00 91.25 247 LEU A CA 1
ATOM 1915 C C . LEU A 1 247 ? 24.767 -8.376 -23.217 1.00 91.25 247 LEU A C 1
ATOM 1917 O O . LEU A 1 247 ? 25.249 -8.196 -24.331 1.00 91.25 247 LEU A O 1
ATOM 1921 N N . ALA A 1 248 ? 25.267 -7.813 -22.114 1.00 87.75 248 ALA A N 1
ATOM 1922 C CA . ALA A 1 248 ? 26.458 -6.967 -22.122 1.00 87.75 248 ALA A CA 1
ATOM 1923 C C . ALA A 1 248 ? 27.693 -7.732 -22.624 1.00 87.75 248 ALA A C 1
ATOM 1925 O O . ALA A 1 248 ? 28.373 -7.246 -23.520 1.00 87.75 248 ALA A O 1
ATOM 1926 N N . ALA A 1 249 ? 27.913 -8.960 -22.140 1.00 93.69 249 ALA A N 1
ATOM 1927 C CA . ALA A 1 249 ? 29.008 -9.812 -22.611 1.00 93.69 249 ALA A CA 1
ATOM 1928 C C . ALA A 1 249 ? 28.894 -10.127 -24.115 1.00 93.69 249 ALA A C 1
ATOM 1930 O O . ALA A 1 249 ? 29.851 -9.960 -24.860 1.00 93.69 249 ALA A O 1
ATOM 1931 N N . LYS A 1 250 ? 27.694 -10.488 -24.597 1.00 94.94 250 LYS A N 1
ATOM 1932 C CA . LYS A 1 250 ? 27.455 -10.705 -26.038 1.00 94.94 250 LYS A CA 1
ATOM 1933 C C . LYS A 1 250 ? 27.734 -9.457 -26.876 1.00 94.94 250 LYS A C 1
ATOM 1935 O O . LYS A 1 250 ? 28.157 -9.568 -28.024 1.00 94.94 250 LYS A O 1
ATOM 1940 N N . TRP A 1 251 ? 27.435 -8.277 -26.336 1.00 91.81 251 TRP A N 1
ATOM 1941 C CA . TRP A 1 251 ? 27.705 -7.015 -27.011 1.00 91.81 251 TRP A CA 1
ATOM 1942 C C . TRP A 1 251 ? 29.205 -6.716 -27.071 1.00 91.81 251 TRP A C 1
ATOM 1944 O O . TRP A 1 251 ? 29.690 -6.311 -28.124 1.00 91.81 251 TRP A O 1
ATOM 1954 N N . GLU A 1 252 ? 29.942 -6.957 -25.985 1.00 94.31 252 GLU A N 1
ATOM 1955 C CA . GLU A 1 252 ? 31.407 -6.858 -25.961 1.00 94.31 252 GLU A CA 1
ATOM 1956 C C . GLU A 1 252 ? 32.044 -7.806 -26.989 1.00 94.31 252 GLU A C 1
ATOM 1958 O O . GLU A 1 252 ? 32.812 -7.337 -27.828 1.00 94.31 252 GLU A O 1
ATOM 1963 N N . ASP A 1 253 ? 31.626 -9.077 -27.039 1.00 93.25 253 ASP A N 1
ATOM 1964 C CA . ASP A 1 253 ? 32.093 -10.052 -28.040 1.00 93.25 253 ASP A CA 1
ATOM 1965 C C . ASP A 1 253 ? 31.832 -9.571 -29.482 1.00 93.25 253 ASP A C 1
ATOM 1967 O O . ASP A 1 253 ? 32.679 -9.696 -30.375 1.00 93.25 253 ASP A O 1
ATOM 1971 N N . LEU A 1 254 ? 30.652 -8.991 -29.736 1.00 91.38 254 LEU A N 1
ATOM 1972 C CA . LEU A 1 254 ? 30.300 -8.452 -31.049 1.00 91.38 254 LEU A CA 1
ATOM 1973 C C . LEU A 1 254 ? 31.203 -7.266 -31.422 1.00 91.38 254 LEU A C 1
ATOM 1975 O O . LEU A 1 254 ? 31.694 -7.197 -32.552 1.00 91.38 254 LEU A O 1
ATOM 1979 N N . VAL A 1 255 ? 31.441 -6.348 -30.484 1.00 88.62 255 VAL A N 1
ATOM 1980 C CA . VAL A 1 255 ? 32.316 -5.185 -30.689 1.00 88.62 255 VAL A CA 1
ATOM 1981 C C . VAL A 1 255 ? 33.759 -5.629 -30.941 1.00 88.62 255 VAL A C 1
ATOM 1983 O O . VAL A 1 255 ? 34.391 -5.135 -31.881 1.00 88.62 255 VAL A O 1
ATOM 1986 N N . GLU A 1 256 ? 34.265 -6.599 -30.177 1.00 90.00 256 GLU A N 1
ATOM 1987 C CA . GLU A 1 256 ? 35.592 -7.180 -30.388 1.00 90.00 256 GLU A CA 1
ATOM 1988 C C . GLU A 1 256 ? 35.696 -7.845 -31.766 1.00 90.00 256 GLU A C 1
ATOM 1990 O O . GLU A 1 256 ? 36.618 -7.536 -32.528 1.00 90.00 256 GLU A O 1
ATOM 1995 N N . SER A 1 257 ? 34.712 -8.655 -32.166 1.00 88.25 257 SER A N 1
ATOM 1996 C CA . SER A 1 257 ? 34.711 -9.311 -33.481 1.00 88.25 257 SER A CA 1
ATOM 1997 C C . SER A 1 257 ? 34.695 -8.321 -34.661 1.00 88.25 257 SER A C 1
ATOM 1999 O O . SER A 1 257 ? 35.377 -8.540 -35.667 1.00 88.25 257 SER A O 1
ATOM 2001 N N . GLN A 1 258 ? 33.993 -7.185 -34.535 1.00 80.81 258 GLN A N 1
ATOM 2002 C CA . GLN A 1 258 ? 34.004 -6.118 -35.545 1.00 80.81 258 GLN A CA 1
ATOM 2003 C C . GLN A 1 258 ? 35.328 -5.344 -35.591 1.00 80.81 258 GLN A C 1
ATOM 2005 O O . GLN A 1 258 ? 35.709 -4.825 -36.644 1.00 80.81 258 GLN A O 1
ATOM 2010 N N . SER A 1 259 ? 36.036 -5.234 -34.466 1.00 78.06 259 SER A N 1
ATOM 2011 C CA . SER A 1 259 ? 37.337 -4.559 -34.419 1.00 78.06 259 SER A CA 1
ATOM 2012 C C . SER A 1 259 ? 38.426 -5.370 -35.135 1.00 78.06 259 SER A C 1
ATOM 2014 O O . SER A 1 259 ? 39.237 -4.805 -35.873 1.00 78.06 259 SER A O 1
ATOM 2016 N N . VAL A 1 260 ? 38.376 -6.702 -35.024 1.00 70.50 260 VAL A N 1
ATOM 2017 C CA . VAL A 1 260 ? 39.311 -7.622 -35.690 1.00 70.50 260 VAL A CA 1
ATOM 2018 C C . VAL A 1 260 ? 39.083 -7.655 -37.207 1.00 70.50 260 VAL A C 1
ATOM 2020 O O . VAL A 1 260 ? 40.046 -7.706 -37.972 1.00 70.50 260 VAL A O 1
ATOM 2023 N N . SER A 1 261 ? 37.835 -7.539 -37.676 1.00 61.97 261 SER A N 1
ATOM 2024 C CA . SER A 1 261 ? 37.508 -7.582 -39.112 1.00 61.97 261 SER A CA 1
ATOM 2025 C C . SER A 1 261 ? 37.831 -6.295 -39.887 1.00 61.97 261 SER A C 1
ATOM 2027 O O . SER A 1 261 ? 37.994 -6.349 -41.107 1.00 61.97 261 SER A O 1
ATOM 2029 N N . LYS A 1 262 ? 38.013 -5.148 -39.212 1.00 56.62 262 LYS A N 1
ATOM 2030 C CA . LYS A 1 262 ? 38.485 -3.895 -39.845 1.00 56.62 262 LYS A CA 1
ATOM 2031 C C . LYS A 1 262 ? 40.008 -3.833 -40.040 1.00 56.62 262 LYS A C 1
ATOM 2033 O O . LYS A 1 262 ? 40.484 -3.083 -40.889 1.00 56.62 262 LYS A O 1
ATOM 2038 N N . SER A 1 263 ? 40.774 -4.640 -39.306 1.00 46.62 263 SER A N 1
ATOM 2039 C CA . SER A 1 263 ? 42.245 -4.671 -39.358 1.00 46.62 263 SER A CA 1
ATOM 2040 C C . SER A 1 263 ? 42.858 -5.161 -40.694 1.00 46.62 263 SER A C 1
ATOM 2042 O O . SER A 1 263 ? 43.799 -4.522 -41.175 1.00 46.62 263 SER A O 1
ATOM 2044 N N . PRO A 1 264 ? 42.354 -6.211 -41.381 1.00 52.78 264 PRO A N 1
ATOM 2045 C CA . PRO A 1 264 ? 43.002 -6.707 -42.600 1.00 52.78 264 PRO A CA 1
ATOM 2046 C C . PRO A 1 264 ? 42.766 -5.828 -43.839 1.00 52.78 264 PRO A C 1
ATOM 2048 O O . PRO A 1 264 ? 43.552 -5.895 -44.784 1.00 52.78 264 PRO A O 1
ATOM 2051 N N . PHE A 1 265 ? 41.729 -4.981 -43.849 1.00 50.72 265 PHE A N 1
ATOM 2052 C CA . PHE A 1 265 ? 41.463 -4.084 -44.982 1.00 50.72 265 PHE A CA 1
ATOM 2053 C C . PHE A 1 265 ? 42.395 -2.863 -44.990 1.00 50.72 265 PHE A C 1
ATOM 2055 O O . PHE A 1 265 ? 42.889 -2.477 -46.048 1.00 50.72 265 PHE A O 1
ATOM 2062 N N . SER A 1 266 ? 42.734 -2.309 -43.820 1.00 49.47 266 SER A N 1
ATOM 2063 C CA . SER A 1 266 ? 43.721 -1.221 -43.723 1.00 49.47 266 SER A CA 1
ATOM 2064 C C . SER A 1 266 ? 45.164 -1.691 -43.929 1.00 49.47 266 SER A C 1
ATOM 2066 O O . SER A 1 266 ? 45.985 -0.910 -44.394 1.00 49.47 266 SER A O 1
ATOM 2068 N N . ALA A 1 267 ? 45.483 -2.963 -43.662 1.00 52.12 267 ALA A N 1
ATOM 2069 C CA . ALA A 1 267 ? 46.818 -3.514 -43.919 1.00 52.12 267 ALA A CA 1
ATOM 2070 C C . ALA A 1 267 ? 47.094 -3.818 -45.410 1.00 52.12 267 ALA A C 1
ATOM 2072 O O . ALA A 1 267 ? 48.251 -3.979 -45.796 1.00 52.12 267 ALA A O 1
ATOM 2073 N N . ARG A 1 268 ? 46.057 -3.886 -46.262 1.00 48.59 268 ARG A N 1
ATOM 2074 C CA . ARG A 1 268 ? 46.199 -4.106 -47.717 1.00 48.59 268 ARG A CA 1
ATOM 2075 C C . ARG A 1 268 ? 46.336 -2.821 -48.535 1.00 48.59 268 ARG A C 1
ATOM 2077 O O . ARG A 1 268 ? 46.808 -2.883 -49.667 1.00 48.59 268 ARG A O 1
ATOM 2084 N N . LEU A 1 269 ? 45.995 -1.670 -47.960 1.00 50.50 269 LEU A N 1
ATOM 2085 C CA . LEU A 1 269 ? 46.376 -0.357 -48.477 1.00 50.50 269 LEU A CA 1
ATOM 2086 C C . LEU A 1 269 ? 47.714 0.022 -47.841 1.00 50.50 269 LEU A C 1
ATOM 2088 O O . LEU A 1 269 ? 47.782 0.830 -46.918 1.00 50.50 269 LEU A O 1
ATOM 2092 N N . GLY A 1 270 ? 48.783 -0.644 -48.285 1.00 49.69 270 GLY A N 1
ATOM 2093 C CA . GLY A 1 270 ? 50.132 -0.330 -47.830 1.00 49.69 270 GLY A CA 1
ATOM 2094 C C . GLY A 1 270 ? 50.440 1.162 -48.018 1.00 49.69 270 GLY A C 1
ATOM 2095 O O . GLY A 1 270 ? 49.896 1.782 -48.937 1.00 49.69 270 GLY A O 1
ATOM 2096 N N . PRO A 1 271 ? 51.307 1.757 -47.178 1.00 52.25 271 PRO A N 1
ATOM 2097 C CA . PRO A 1 271 ? 51.769 3.117 -47.399 1.00 52.25 271 PRO A CA 1
ATOM 2098 C C . PRO A 1 271 ? 52.387 3.156 -48.794 1.00 52.25 271 PRO A C 1
ATOM 2100 O O . PRO A 1 271 ? 53.415 2.521 -49.038 1.00 52.25 271 PRO A O 1
ATOM 2103 N N . SER A 1 272 ? 51.740 3.860 -49.724 1.00 47.44 272 SER A N 1
ATOM 2104 C CA . SER A 1 272 ? 52.318 4.192 -51.017 1.00 47.44 272 SER A CA 1
ATOM 2105 C C . SER A 1 272 ? 53.521 5.083 -50.734 1.00 47.44 272 SER A C 1
ATOM 2107 O O . SER A 1 272 ? 53.416 6.306 -50.643 1.00 47.44 272 SER A O 1
ATOM 2109 N N . SER A 1 273 ? 54.656 4.437 -50.482 1.00 48.66 273 SER A N 1
ATOM 2110 C CA . SER A 1 273 ? 55.958 5.060 -50.391 1.00 48.66 273 SER A CA 1
ATOM 2111 C C . SER A 1 273 ? 56.166 5.774 -51.713 1.00 48.66 273 SER A C 1
ATOM 2113 O O . SER A 1 273 ? 56.376 5.145 -52.751 1.00 48.66 273 SER A O 1
ATOM 2115 N N . GLY A 1 274 ? 56.022 7.097 -51.674 1.00 53.44 274 GLY A N 1
ATOM 2116 C CA . GLY A 1 274 ? 56.430 7.988 -52.740 1.00 53.44 274 GLY A CA 1
ATOM 2117 C C . GLY A 1 274 ? 57.933 7.855 -52.920 1.00 53.44 274 GLY A C 1
ATOM 2118 O O . GLY A 1 274 ? 58.708 8.626 -52.362 1.00 53.44 274 GLY A O 1
ATOM 2119 N N . ARG A 1 275 ? 58.353 6.849 -53.683 1.00 49.94 275 ARG A N 1
ATOM 2120 C CA . ARG A 1 275 ? 59.692 6.768 -54.240 1.00 49.94 275 ARG A CA 1
ATOM 2121 C C . ARG A 1 275 ? 59.543 6.961 -55.734 1.00 49.94 275 ARG A C 1
ATOM 2123 O O . ARG A 1 275 ? 59.106 6.062 -56.443 1.00 49.94 275 ARG A O 1
ATOM 2130 N N . GLY A 1 276 ? 59.857 8.181 -56.163 1.00 52.91 276 GLY A N 1
ATOM 2131 C CA . GLY A 1 276 ? 59.934 8.542 -57.565 1.00 52.91 276 GLY A CA 1
ATOM 2132 C C . GLY A 1 276 ? 60.815 7.548 -58.309 1.00 52.91 276 GLY A C 1
ATOM 2133 O O . GLY A 1 276 ? 62.002 7.415 -58.019 1.00 52.91 276 GLY A O 1
ATOM 2134 N N . LEU A 1 277 ? 60.201 6.850 -59.251 1.00 44.62 277 LEU A N 1
ATOM 2135 C CA . LEU A 1 277 ? 60.875 6.214 -60.362 1.00 44.62 277 LEU A CA 1
ATOM 2136 C C . LEU A 1 277 ? 60.163 6.742 -61.602 1.00 44.62 277 LEU A C 1
ATOM 2138 O O . LEU A 1 277 ? 59.030 6.368 -61.890 1.00 44.62 277 LEU A O 1
ATOM 2142 N N . SER A 1 278 ? 60.817 7.685 -62.275 1.00 51.38 278 SER A N 1
ATOM 2143 C CA . SER A 1 278 ? 60.541 8.018 -63.665 1.00 51.38 278 SER A CA 1
ATOM 2144 C C . SER A 1 278 ? 60.901 6.788 -64.495 1.00 51.38 278 SER A C 1
ATOM 2146 O O . SER A 1 278 ? 62.072 6.567 -64.800 1.00 51.38 278 SER A O 1
ATOM 2148 N N . PHE A 1 279 ? 59.910 5.946 -64.763 1.00 43.03 279 PHE A N 1
ATOM 2149 C CA . PHE A 1 279 ? 59.993 4.922 -65.792 1.00 43.03 279 PHE A CA 1
ATOM 2150 C C . PHE A 1 279 ? 59.261 5.470 -67.012 1.00 43.03 279 PHE A C 1
ATOM 2152 O O . PHE A 1 279 ? 58.032 5.464 -67.067 1.00 43.03 279 PHE A O 1
ATOM 2159 N N . ASP A 1 280 ? 60.045 5.998 -67.947 1.00 53.75 280 ASP A N 1
ATOM 2160 C CA . ASP A 1 280 ? 59.675 6.003 -69.354 1.00 53.75 280 ASP A CA 1
ATOM 2161 C C . ASP A 1 280 ? 59.739 4.545 -69.813 1.00 53.75 280 ASP A C 1
ATOM 2163 O O . ASP A 1 280 ? 60.824 4.025 -70.048 1.00 53.75 280 ASP A O 1
ATOM 2167 N N . ASP A 1 281 ? 58.599 3.862 -69.862 1.00 47.47 281 ASP A N 1
ATOM 2168 C CA . ASP A 1 281 ? 58.460 2.646 -70.659 1.00 47.47 281 ASP A CA 1
ATOM 2169 C C . ASP A 1 281 ? 57.004 2.494 -71.103 1.00 47.47 281 ASP A C 1
ATOM 2171 O O . ASP A 1 281 ? 56.086 2.246 -70.314 1.00 47.47 281 ASP A O 1
ATOM 2175 N N . ASP A 1 282 ? 56.830 2.657 -72.413 1.00 54.19 282 ASP A N 1
ATOM 2176 C CA . ASP A 1 282 ? 55.655 2.317 -73.203 1.00 54.19 282 ASP A CA 1
ATOM 2177 C C . ASP A 1 282 ? 55.334 0.821 -73.052 1.00 54.19 282 ASP A C 1
ATOM 2179 O O . ASP A 1 282 ? 55.718 -0.021 -73.866 1.00 54.19 282 ASP A O 1
ATOM 2183 N N . VAL A 1 283 ? 54.586 0.466 -72.010 1.00 52.97 283 VAL A N 1
ATOM 2184 C CA . VAL A 1 283 ? 53.897 -0.823 -71.942 1.00 52.97 283 VAL A CA 1
ATOM 2185 C C . VAL A 1 283 ? 52.409 -0.554 -72.068 1.00 52.97 283 VAL A C 1
ATOM 2187 O O . VAL A 1 283 ? 51.725 -0.192 -71.111 1.00 52.97 283 VAL A O 1
ATOM 2190 N N . SER A 1 284 ? 51.912 -0.729 -73.291 1.00 54.59 284 SER A N 1
ATOM 2191 C CA . SER A 1 284 ? 50.489 -0.727 -73.611 1.00 54.59 284 SER A CA 1
ATOM 2192 C C . SER A 1 284 ? 49.832 -1.941 -72.946 1.00 54.59 284 SER A C 1
ATOM 2194 O O . SER A 1 284 ? 49.740 -3.030 -73.512 1.00 54.59 284 SER A O 1
ATOM 2196 N N . PHE A 1 285 ? 49.427 -1.773 -71.689 1.00 48.47 285 PHE A N 1
ATOM 2197 C CA . PHE A 1 285 ? 48.520 -2.699 -71.030 1.00 48.47 285 PHE A CA 1
ATOM 2198 C C . PHE A 1 285 ? 47.138 -2.518 -71.664 1.00 48.47 285 PHE A C 1
ATOM 2200 O O . PHE A 1 285 ? 46.560 -1.433 -71.609 1.00 48.47 285 PHE A O 1
ATOM 2207 N N . GLY A 1 286 ? 46.635 -3.586 -72.291 1.00 55.75 286 GLY A N 1
ATOM 2208 C CA . GLY A 1 286 ? 45.289 -3.650 -72.862 1.00 55.75 286 GLY A CA 1
ATOM 2209 C C . GLY A 1 286 ? 44.198 -3.264 -71.853 1.00 55.75 286 GLY A C 1
ATOM 2210 O O . GLY A 1 286 ? 44.468 -3.204 -70.651 1.00 55.75 286 GLY A O 1
ATOM 2211 N N . PRO A 1 287 ? 42.972 -2.988 -72.337 1.00 48.84 287 PRO A N 1
ATOM 2212 C CA . PRO A 1 287 ? 41.911 -2.351 -71.569 1.00 48.84 287 PRO A CA 1
ATOM 2213 C C . PRO A 1 287 ? 41.629 -3.168 -70.312 1.00 48.84 287 PRO A C 1
ATOM 2215 O O . PRO A 1 287 ? 41.014 -4.230 -70.352 1.00 48.84 287 PRO A O 1
ATOM 2218 N N . ARG A 1 288 ? 42.146 -2.681 -69.184 1.00 50.56 288 ARG A N 1
ATOM 2219 C CA . ARG A 1 288 ? 41.830 -3.209 -67.867 1.00 50.56 288 ARG A CA 1
ATOM 2220 C C . ARG A 1 288 ? 40.359 -2.902 -67.655 1.00 50.56 288 ARG A C 1
ATOM 2222 O O . ARG A 1 288 ? 40.002 -1.733 -67.549 1.00 50.56 288 ARG A O 1
ATOM 2229 N N . GLU A 1 289 ? 39.533 -3.941 -67.638 1.00 58.78 289 GLU A N 1
ATOM 2230 C CA . GLU A 1 289 ? 38.146 -3.863 -67.196 1.00 58.78 289 GLU A CA 1
ATOM 2231 C C . GLU A 1 289 ? 38.143 -3.258 -65.789 1.00 58.78 289 GLU A C 1
ATOM 2233 O O . GLU A 1 289 ? 38.452 -3.906 -64.788 1.00 58.78 289 GLU A O 1
ATOM 2238 N N . THR A 1 290 ? 37.879 -1.956 -65.725 1.00 58.25 290 THR A N 1
ATOM 2239 C CA . THR A 1 290 ? 37.575 -1.247 -64.494 1.00 58.25 290 THR A CA 1
ATOM 2240 C C . THR A 1 290 ? 36.198 -1.727 -64.079 1.00 58.25 290 THR A C 1
ATOM 2242 O O . THR A 1 290 ? 35.189 -1.152 -64.475 1.00 58.25 290 THR A O 1
ATOM 2245 N N . HIS A 1 291 ? 36.150 -2.846 -63.358 1.00 55.00 291 HIS A N 1
ATOM 2246 C CA . HIS A 1 291 ? 34.939 -3.248 -62.663 1.00 55.00 291 HIS A CA 1
ATOM 2247 C C . HIS A 1 291 ? 34.495 -2.067 -61.798 1.00 55.00 291 HIS A C 1
ATOM 2249 O O . HIS A 1 291 ? 35.231 -1.659 -60.899 1.00 55.00 291 HIS A O 1
ATOM 2255 N N . ASP A 1 292 ? 33.331 -1.500 -62.120 1.00 59.72 292 ASP A N 1
ATOM 2256 C CA . ASP A 1 292 ? 32.688 -0.413 -61.388 1.00 59.72 292 ASP A CA 1
ATOM 2257 C C . ASP A 1 292 ? 32.478 -0.838 -59.929 1.00 59.72 292 ASP A C 1
ATOM 2259 O O . ASP A 1 292 ? 31.501 -1.486 -59.558 1.00 59.72 292 ASP A O 1
ATOM 2263 N N . THR A 1 293 ? 33.432 -0.495 -59.065 1.00 69.31 293 THR A N 1
ATOM 2264 C CA . THR A 1 293 ? 33.330 -0.719 -57.618 1.00 69.31 293 THR A CA 1
ATOM 2265 C C . THR A 1 293 ? 32.340 0.243 -56.960 1.00 69.31 293 THR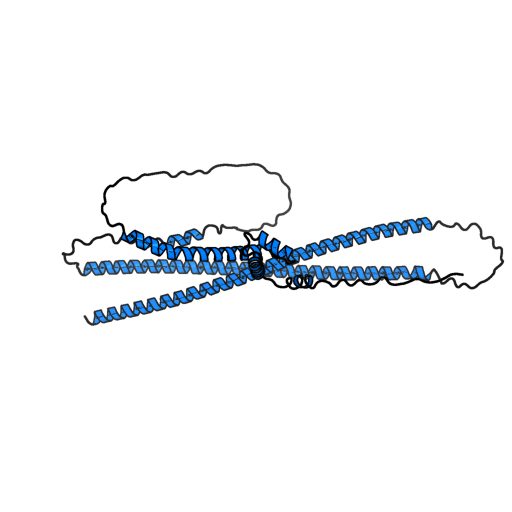 A C 1
ATOM 2267 O O . THR A 1 293 ? 31.995 0.051 -55.794 1.00 69.31 293 THR A O 1
ATOM 2270 N N . SER A 1 294 ? 31.856 1.254 -57.695 1.00 74.25 294 SER A N 1
ATOM 2271 C CA . SER A 1 294 ? 30.878 2.238 -57.219 1.00 74.25 294 SER A CA 1
ATOM 2272 C C . SER A 1 294 ? 29.574 1.591 -56.771 1.00 74.25 294 SER A C 1
ATOM 2274 O O . SER A 1 294 ? 28.998 2.006 -55.768 1.00 74.25 294 SER A O 1
ATOM 2276 N N . ASP A 1 295 ? 29.132 0.546 -57.470 1.00 77.44 295 ASP A N 1
ATOM 2277 C CA . ASP A 1 295 ? 27.853 -0.105 -57.186 1.00 77.44 295 ASP A CA 1
ATOM 2278 C C . ASP A 1 295 ? 27.926 -0.953 -55.912 1.00 77.44 295 ASP A C 1
ATOM 2280 O O . ASP A 1 295 ? 26.983 -0.981 -55.119 1.00 77.44 295 ASP A O 1
ATOM 2284 N N . VAL A 1 296 ? 29.080 -1.577 -55.658 1.00 78.25 296 VAL A N 1
ATOM 2285 C CA . VAL A 1 296 ? 29.334 -2.346 -54.431 1.00 78.25 296 VAL A CA 1
ATOM 2286 C C . VAL A 1 296 ? 29.433 -1.413 -53.221 1.00 78.25 296 VAL A C 1
ATOM 2288 O O . VAL A 1 296 ? 28.870 -1.708 -52.167 1.00 78.25 296 VAL A O 1
ATOM 2291 N N . GLU A 1 297 ? 30.085 -0.258 -53.367 1.00 78.44 297 GLU A N 1
ATOM 2292 C CA . GLU A 1 297 ? 30.204 0.737 -52.294 1.00 78.44 297 GLU A CA 1
ATOM 2293 C C . GLU A 1 297 ? 28.857 1.424 -51.992 1.00 78.44 297 GLU A C 1
ATOM 2295 O O . GLU A 1 297 ? 28.484 1.615 -50.829 1.00 78.44 297 GLU A O 1
ATOM 2300 N N . ALA A 1 298 ? 28.058 1.711 -53.024 1.00 80.19 298 ALA A N 1
ATOM 2301 C CA . ALA A 1 298 ? 26.699 2.228 -52.870 1.00 80.19 298 ALA A CA 1
ATOM 2302 C C . ALA A 1 298 ? 25.753 1.211 -52.203 1.00 80.19 298 ALA A C 1
ATOM 2304 O O . ALA A 1 298 ? 24.879 1.592 -51.421 1.00 80.19 298 ALA A O 1
ATOM 2305 N N . CYS A 1 299 ? 25.928 -0.085 -52.477 1.00 82.12 299 CYS A N 1
ATOM 2306 C CA . CYS A 1 299 ? 25.153 -1.143 -51.834 1.00 82.12 299 CYS A CA 1
ATOM 2307 C C . CYS A 1 299 ? 25.535 -1.291 -50.350 1.00 82.12 299 CYS A C 1
ATOM 2309 O O . CYS A 1 299 ? 24.668 -1.208 -49.480 1.00 82.12 299 CYS A O 1
ATOM 2311 N N . ALA A 1 300 ? 26.835 -1.358 -50.042 1.00 78.62 300 ALA A N 1
ATOM 2312 C CA . ALA A 1 300 ? 27.330 -1.480 -48.670 1.00 78.62 300 ALA A CA 1
ATOM 2313 C C . ALA A 1 300 ? 26.952 -0.277 -47.782 1.00 78.62 300 ALA A C 1
ATOM 2315 O O . ALA A 1 300 ? 26.628 -0.434 -46.603 1.00 78.62 300 ALA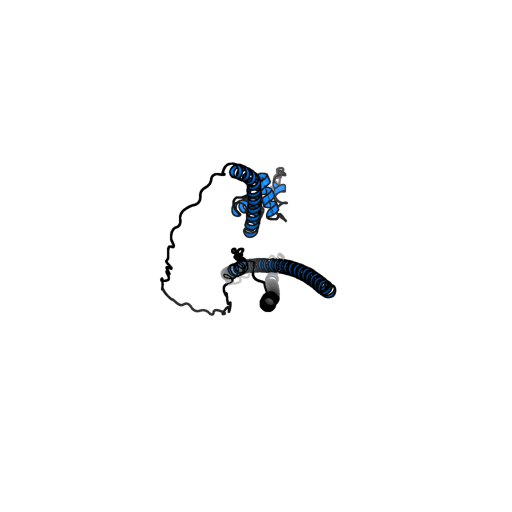 A O 1
ATOM 2316 N N . THR A 1 301 ? 26.963 0.941 -48.333 1.00 83.12 301 THR A N 1
ATOM 2317 C CA . THR A 1 301 ? 26.551 2.147 -47.593 1.00 83.12 301 THR A CA 1
ATOM 2318 C C . THR A 1 301 ? 25.050 2.179 -47.302 1.00 83.12 301 THR A C 1
ATOM 2320 O O . THR A 1 301 ? 24.654 2.686 -46.249 1.00 83.12 301 THR A O 1
ATOM 2323 N N . ARG A 1 302 ? 24.217 1.598 -48.177 1.00 88.00 302 ARG A N 1
ATOM 2324 C CA . ARG A 1 302 ? 22.773 1.446 -47.946 1.00 88.00 302 ARG A CA 1
ATOM 2325 C C . ARG A 1 302 ? 22.490 0.448 -46.826 1.00 88.00 302 ARG A C 1
ATOM 2327 O O . ARG A 1 302 ? 21.795 0.807 -45.878 1.00 88.00 302 ARG A O 1
ATOM 2334 N N . GLU A 1 303 ? 23.095 -0.737 -46.882 1.00 88.31 303 GLU A N 1
ATOM 2335 C CA . GLU A 1 303 ? 22.941 -1.775 -45.850 1.00 88.31 303 GLU A CA 1
ATOM 2336 C C . GLU A 1 303 ? 23.414 -1.283 -44.470 1.00 88.31 303 GLU A C 1
ATOM 2338 O O . GLU A 1 303 ? 22.738 -1.475 -43.459 1.00 88.31 303 GLU A O 1
ATOM 2343 N N . LEU A 1 304 ? 24.533 -0.548 -44.412 1.00 85.94 304 LEU A N 1
ATOM 2344 C CA . LEU A 1 304 ? 24.997 0.098 -43.176 1.00 85.94 304 LEU A CA 1
ATOM 2345 C C . LEU A 1 304 ? 24.023 1.163 -42.652 1.00 85.94 304 LEU A C 1
ATOM 2347 O O . LEU A 1 304 ? 23.926 1.369 -41.438 1.00 85.94 304 LEU A O 1
ATOM 2351 N N . GLY A 1 305 ? 23.332 1.869 -43.549 1.00 88.38 305 GLY A N 1
ATOM 2352 C CA . GLY A 1 305 ? 22.300 2.841 -43.201 1.00 88.38 305 GLY A CA 1
ATOM 2353 C C . GLY A 1 305 ? 21.081 2.182 -42.558 1.00 88.38 305 GLY A C 1
ATOM 2354 O O . GLY A 1 305 ? 20.616 2.654 -41.518 1.00 88.38 305 GLY A O 1
ATOM 2355 N N . GLU A 1 306 ? 20.616 1.074 -43.134 1.00 91.00 306 GLU A N 1
ATOM 2356 C CA . GLU A 1 306 ? 19.499 0.271 -42.623 1.00 91.00 306 GLU A CA 1
ATOM 2357 C C . GLU A 1 306 ? 19.833 -0.334 -41.256 1.00 91.00 306 GLU A C 1
ATOM 2359 O O . GLU A 1 306 ? 19.111 -0.081 -40.290 1.00 91.00 306 GLU A O 1
ATOM 2364 N N . LEU A 1 307 ? 20.997 -0.982 -41.121 1.00 88.38 307 LEU A N 1
ATOM 2365 C CA . LEU A 1 307 ? 21.461 -1.532 -39.844 1.00 88.38 307 LEU A CA 1
ATOM 2366 C C . LEU A 1 307 ? 21.582 -0.445 -38.764 1.00 88.38 307 LEU A C 1
ATOM 2368 O O . LEU A 1 307 ? 21.198 -0.643 -37.612 1.00 88.38 307 LEU A O 1
ATOM 2372 N N . ARG A 1 308 ? 22.084 0.748 -39.115 1.00 88.00 308 ARG A N 1
ATOM 2373 C CA . ARG A 1 308 ? 22.146 1.883 -38.179 1.00 88.00 308 ARG A CA 1
ATOM 2374 C C . ARG A 1 308 ? 20.747 2.344 -37.761 1.00 88.00 308 ARG A C 1
ATOM 2376 O O . ARG A 1 308 ? 20.572 2.759 -36.613 1.00 88.00 308 ARG A O 1
ATOM 2383 N N . GLY A 1 309 ? 19.779 2.309 -38.673 1.00 91.44 309 GLY A N 1
ATOM 2384 C CA . GLY A 1 309 ? 18.374 2.596 -38.391 1.00 91.44 309 GLY A CA 1
ATOM 2385 C C . GLY A 1 309 ? 17.778 1.596 -37.402 1.00 91.44 309 GLY A C 1
ATOM 2386 O O . GLY A 1 309 ? 17.227 2.011 -36.381 1.00 91.44 309 GLY A O 1
ATOM 2387 N N . GLU A 1 310 ? 17.976 0.301 -37.650 1.00 91.69 310 GLU A N 1
ATOM 2388 C CA . GLU A 1 310 ? 17.531 -0.781 -36.767 1.00 91.69 310 GLU A CA 1
ATOM 2389 C C . GLU A 1 310 ? 18.149 -0.660 -35.371 1.00 91.69 310 GLU A C 1
ATOM 2391 O O . GLU A 1 310 ? 17.417 -0.605 -34.382 1.00 91.69 310 GLU A O 1
ATOM 2396 N N . VAL A 1 311 ? 19.473 -0.490 -35.276 1.00 86.19 311 VAL A N 1
ATOM 2397 C CA . VAL A 1 311 ? 20.176 -0.323 -33.991 1.00 86.19 311 VAL A CA 1
ATOM 2398 C C . VAL A 1 311 ? 19.647 0.885 -33.216 1.00 86.19 311 VAL A C 1
ATOM 2400 O O . VAL A 1 311 ? 19.428 0.796 -32.009 1.00 86.19 311 VAL A O 1
ATOM 2403 N N . ARG A 1 312 ? 19.395 2.018 -33.885 1.00 89.19 312 ARG A N 1
ATOM 2404 C CA . ARG A 1 312 ? 18.797 3.195 -33.231 1.00 89.19 312 ARG A CA 1
ATOM 2405 C C . ARG A 1 312 ? 17.379 2.917 -32.741 1.00 89.19 312 ARG A C 1
ATOM 2407 O O . ARG A 1 312 ? 17.035 3.347 -31.644 1.00 89.19 312 ARG A O 1
ATOM 2414 N N . SER A 1 313 ? 16.571 2.210 -33.528 1.00 90.31 313 SER A N 1
ATOM 2415 C CA . SER A 1 313 ? 15.204 1.855 -33.134 1.00 90.31 313 SER A CA 1
ATOM 2416 C C . SER A 1 313 ? 15.179 0.912 -31.925 1.00 90.31 313 SER A C 1
ATOM 2418 O O . SER A 1 313 ? 14.395 1.129 -31.000 1.00 90.31 313 SER A O 1
ATOM 2420 N N . GLU A 1 314 ? 16.103 -0.050 -31.863 1.00 91.62 314 GLU A N 1
ATOM 2421 C CA . GLU A 1 314 ? 16.267 -0.940 -30.713 1.00 91.62 314 GLU A CA 1
ATOM 2422 C C . GLU A 1 314 ? 16.761 -0.191 -29.472 1.00 91.62 314 GLU A C 1
ATOM 2424 O O . GLU A 1 314 ? 16.248 -0.425 -28.379 1.00 91.62 314 GLU A O 1
ATOM 2429 N N . PHE A 1 315 ? 17.672 0.777 -29.621 1.00 85.19 315 PHE A N 1
ATOM 2430 C CA . PHE A 1 315 ? 18.076 1.652 -28.514 1.00 85.19 315 PHE A CA 1
ATOM 2431 C C . PHE A 1 315 ? 16.887 2.423 -27.929 1.00 85.19 315 PHE A C 1
ATOM 2433 O O . PHE A 1 315 ? 16.687 2.416 -26.715 1.00 85.19 315 PHE A O 1
ATOM 2440 N N . VAL A 1 316 ? 16.045 3.019 -28.779 1.00 89.56 316 VAL A N 1
ATOM 2441 C CA . VAL A 1 316 ? 14.826 3.717 -28.332 1.00 89.56 316 VAL A CA 1
ATOM 2442 C C . VAL A 1 316 ? 13.865 2.751 -27.632 1.00 89.56 316 VAL A C 1
ATOM 2444 O O . VAL A 1 316 ? 13.289 3.087 -26.594 1.00 89.56 316 VAL A O 1
ATOM 2447 N N . ARG A 1 317 ? 13.705 1.529 -28.154 1.00 91.69 317 ARG A N 1
ATOM 2448 C CA . ARG A 1 317 ? 12.872 0.490 -27.530 1.00 91.69 317 ARG A CA 1
ATOM 2449 C C . ARG A 1 317 ? 13.400 0.095 -26.146 1.00 91.69 317 ARG A C 1
ATOM 2451 O O . ARG A 1 317 ? 12.608 -0.037 -25.210 1.00 91.69 317 ARG A O 1
ATOM 2458 N N . LEU A 1 318 ? 14.716 -0.061 -25.994 1.00 84.31 318 LEU A N 1
ATOM 2459 C CA . LEU A 1 318 ? 15.370 -0.364 -24.717 1.00 84.31 318 LEU A CA 1
ATOM 2460 C C . LEU A 1 318 ? 15.236 0.784 -23.711 1.00 84.31 318 LEU A C 1
ATOM 2462 O O . LEU A 1 318 ? 14.951 0.531 -22.538 1.00 84.31 318 LEU A O 1
ATOM 2466 N N . GLU A 1 319 ? 15.364 2.039 -24.142 1.00 86.31 319 GLU A N 1
ATOM 2467 C CA . GLU A 1 319 ? 15.129 3.208 -23.285 1.00 86.31 319 GLU A CA 1
ATOM 2468 C C . GLU A 1 319 ? 13.680 3.262 -22.784 1.00 86.31 319 GLU A C 1
ATOM 2470 O O . GLU A 1 319 ? 13.433 3.458 -21.590 1.00 86.31 319 GLU A O 1
ATOM 2475 N N . GLN A 1 320 ? 12.707 3.018 -23.668 1.00 88.81 320 GLN A N 1
ATOM 2476 C CA . GLN A 1 320 ? 11.291 2.952 -23.298 1.00 88.81 320 GLN A CA 1
ATOM 2477 C C . GLN A 1 320 ? 11.013 1.816 -22.309 1.00 88.81 320 GLN A C 1
ATOM 2479 O O . GLN A 1 320 ? 10.312 2.022 -21.313 1.00 88.81 320 GLN A O 1
ATOM 2484 N N . LEU A 1 321 ? 11.584 0.630 -22.547 1.00 89.75 321 LEU A N 1
ATOM 2485 C CA . LEU A 1 321 ? 11.453 -0.513 -21.646 1.00 89.75 321 LEU A CA 1
ATOM 2486 C C . LEU A 1 321 ? 12.057 -0.204 -20.271 1.00 89.75 321 LEU A C 1
ATOM 2488 O O . LEU A 1 321 ? 11.416 -0.450 -19.250 1.00 89.75 321 LEU A O 1
ATOM 2492 N N . THR A 1 322 ? 13.246 0.397 -20.241 1.00 83.62 322 THR A N 1
ATOM 2493 C CA . THR A 1 322 ? 13.933 0.791 -19.005 1.00 83.62 322 THR A CA 1
ATOM 2494 C C . THR A 1 322 ? 13.110 1.816 -18.227 1.00 83.62 322 THR A C 1
ATOM 2496 O O . THR A 1 322 ? 12.898 1.656 -17.027 1.00 83.62 322 THR A O 1
ATOM 2499 N N . SER A 1 323 ? 12.553 2.824 -18.905 1.00 84.44 323 SER A N 1
ATOM 2500 C CA . SER A 1 323 ? 11.662 3.817 -18.292 1.00 84.44 323 SER A CA 1
ATOM 2501 C C . SER A 1 323 ? 10.395 3.177 -17.706 1.00 84.44 323 SER A C 1
ATOM 2503 O O . SER A 1 323 ? 10.012 3.458 -16.566 1.00 84.44 323 SER A O 1
ATOM 2505 N N . ALA A 1 324 ? 9.775 2.245 -18.437 1.00 85.62 324 ALA A N 1
ATOM 2506 C CA . ALA A 1 324 ? 8.598 1.517 -17.970 1.00 85.62 324 ALA A CA 1
ATOM 2507 C C . ALA A 1 324 ? 8.900 0.629 -16.749 1.00 85.62 324 ALA A C 1
ATOM 2509 O O . ALA A 1 324 ? 8.098 0.578 -15.809 1.00 85.62 324 ALA A O 1
ATOM 2510 N N . VAL A 1 325 ? 10.051 -0.051 -16.733 1.00 85.81 325 VAL A N 1
ATOM 2511 C CA . VAL A 1 325 ? 10.509 -0.854 -15.588 1.00 85.81 325 VAL A CA 1
ATOM 2512 C C . VAL A 1 325 ? 10.781 0.042 -14.380 1.00 85.81 325 VAL A C 1
ATOM 2514 O O . VAL A 1 325 ? 10.255 -0.236 -13.303 1.00 85.81 325 VAL A O 1
ATOM 2517 N N . SER A 1 326 ? 11.489 1.158 -14.556 1.00 79.38 326 SER A N 1
ATOM 2518 C CA . SER A 1 326 ? 11.754 2.133 -13.491 1.00 79.38 326 SER A CA 1
ATOM 2519 C C . SER A 1 326 ? 10.469 2.713 -12.896 1.00 79.38 326 SER A C 1
ATOM 2521 O O . SER A 1 326 ? 10.335 2.797 -11.675 1.00 79.38 326 SER A O 1
ATOM 2523 N N . GLN A 1 327 ? 9.467 3.038 -13.722 1.00 84.62 327 GLN A N 1
ATOM 2524 C CA . GLN A 1 327 ? 8.158 3.475 -13.227 1.00 84.62 327 GLN A CA 1
ATOM 2525 C C . GLN A 1 327 ? 7.435 2.385 -12.429 1.00 84.62 327 GLN A C 1
ATOM 2527 O O . GLN A 1 327 ? 6.839 2.678 -11.389 1.00 84.62 327 GLN A O 1
ATOM 2532 N N . LYS A 1 328 ? 7.462 1.129 -12.894 1.00 87.38 328 LYS A N 1
ATOM 2533 C CA . LYS A 1 328 ? 6.865 0.006 -12.155 1.00 87.38 328 LYS A CA 1
ATOM 2534 C C . LYS A 1 328 ? 7.577 -0.223 -10.822 1.00 87.38 328 LYS A C 1
ATOM 2536 O O . LYS A 1 328 ? 6.897 -0.416 -9.816 1.00 87.38 328 LYS A O 1
ATOM 2541 N N . LEU A 1 329 ? 8.907 -0.137 -10.798 1.00 83.06 329 LEU A N 1
ATOM 2542 C CA . LEU A 1 329 ? 9.709 -0.261 -9.582 1.00 83.06 329 LEU A CA 1
ATOM 2543 C C . LEU A 1 329 ? 9.380 0.856 -8.584 1.00 83.06 329 LEU A C 1
ATOM 2545 O O . LEU A 1 329 ? 9.125 0.574 -7.417 1.00 83.06 329 LEU A O 1
ATOM 2549 N N . ALA A 1 330 ? 9.280 2.107 -9.042 1.00 80.62 330 ALA A N 1
ATOM 2550 C CA . ALA A 1 330 ? 8.891 3.234 -8.196 1.00 80.62 330 ALA A CA 1
ATOM 2551 C C . ALA A 1 330 ? 7.493 3.043 -7.575 1.00 80.62 330 ALA A C 1
ATOM 2553 O O . ALA A 1 330 ? 7.302 3.288 -6.383 1.00 80.62 330 ALA A O 1
ATOM 2554 N N . ARG A 1 331 ? 6.519 2.544 -8.352 1.00 85.94 331 ARG A N 1
ATOM 2555 C CA . ARG A 1 331 ? 5.177 2.212 -7.836 1.00 85.94 331 ARG A CA 1
ATOM 2556 C C . ARG A 1 331 ? 5.221 1.087 -6.802 1.00 85.94 331 ARG A C 1
ATOM 2558 O O . ARG A 1 331 ? 4.524 1.177 -5.795 1.00 85.94 331 ARG A O 1
ATOM 2565 N N . LEU A 1 332 ? 6.034 0.055 -7.033 1.00 84.31 332 LEU A N 1
ATOM 2566 C CA . LEU A 1 332 ? 6.202 -1.054 -6.095 1.00 84.31 332 LEU A CA 1
ATOM 2567 C C . LEU A 1 332 ? 6.823 -0.575 -4.775 1.00 84.31 332 LEU A C 1
ATOM 2569 O O . LEU A 1 332 ? 6.299 -0.885 -3.713 1.00 84.31 332 LEU A O 1
ATOM 2573 N N . LEU A 1 333 ? 7.881 0.238 -4.833 1.00 81.06 333 LEU A N 1
ATOM 2574 C CA . LEU A 1 333 ? 8.516 0.815 -3.645 1.00 81.06 333 LEU A CA 1
ATOM 2575 C C . LEU A 1 333 ? 7.550 1.712 -2.858 1.00 81.06 333 LEU A C 1
ATOM 2577 O O . LEU A 1 333 ? 7.495 1.620 -1.631 1.00 81.06 333 LEU A O 1
ATOM 2581 N N . SER A 1 334 ? 6.744 2.526 -3.549 1.00 85.50 334 SER A N 1
ATOM 2582 C CA . SER A 1 334 ? 5.685 3.325 -2.915 1.00 85.50 334 SER A CA 1
ATOM 2583 C C . SER A 1 334 ? 4.655 2.442 -2.210 1.00 85.50 334 SER A C 1
ATOM 2585 O O . SER A 1 334 ? 4.294 2.721 -1.070 1.00 85.50 334 SER A O 1
ATOM 2587 N N . TYR A 1 335 ? 4.212 1.358 -2.853 1.00 80.75 335 TYR A N 1
ATOM 2588 C CA . TYR A 1 335 ? 3.273 0.411 -2.253 1.00 80.75 335 TYR A CA 1
ATOM 2589 C C . TYR A 1 335 ? 3.864 -0.267 -1.010 1.00 80.75 335 TYR A C 1
ATOM 2591 O O . TYR A 1 335 ? 3.211 -0.328 0.029 1.00 80.75 335 TYR A O 1
ATOM 2599 N N . THR A 1 336 ? 5.118 -0.723 -1.073 1.00 74.00 336 THR A N 1
ATOM 2600 C CA . THR A 1 336 ? 5.802 -1.336 0.076 1.00 74.00 336 THR A CA 1
ATOM 2601 C C . THR A 1 336 ? 5.925 -0.355 1.242 1.00 74.00 336 THR A C 1
ATOM 2603 O O . THR A 1 336 ? 5.714 -0.742 2.392 1.00 74.00 336 THR A O 1
ATOM 2606 N N . ARG A 1 337 ? 6.201 0.926 0.960 1.00 84.00 337 ARG A N 1
ATOM 2607 C CA . ARG A 1 337 ? 6.222 1.991 1.971 1.00 84.00 337 ARG A CA 1
ATOM 2608 C C . ARG A 1 337 ? 4.847 2.197 2.614 1.00 84.00 337 ARG A C 1
ATOM 2610 O O . ARG A 1 337 ? 4.765 2.234 3.839 1.00 84.00 337 ARG A O 1
ATOM 2617 N N . ASP A 1 338 ? 3.779 2.263 1.819 1.00 76.44 338 ASP A N 1
ATOM 2618 C CA . ASP A 1 338 ? 2.402 2.381 2.324 1.00 76.44 338 ASP A CA 1
ATOM 2619 C C . ASP A 1 338 ? 2.021 1.195 3.228 1.00 76.44 338 ASP A C 1
ATOM 2621 O O . ASP A 1 338 ? 1.419 1.372 4.289 1.00 76.44 338 ASP A O 1
ATOM 2625 N N . VAL A 1 339 ? 2.409 -0.025 2.843 1.00 74.00 339 VAL A N 1
ATOM 2626 C CA . VAL A 1 339 ? 2.185 -1.236 3.649 1.00 74.00 339 VAL A CA 1
ATOM 2627 C C . VAL A 1 339 ? 2.959 -1.183 4.968 1.00 74.00 339 VAL A C 1
ATOM 2629 O O . VAL A 1 339 ? 2.418 -1.552 6.012 1.00 74.00 339 VAL A O 1
ATOM 2632 N N . GLN A 1 340 ? 4.202 -0.694 4.962 1.00 70.62 340 GLN A N 1
ATOM 2633 C CA . GLN A 1 340 ? 4.977 -0.494 6.189 1.00 70.62 340 GLN A CA 1
ATOM 2634 C C . GLN A 1 340 ? 4.340 0.560 7.110 1.00 70.62 340 GLN A C 1
ATOM 2636 O O . GLN A 1 340 ? 4.238 0.319 8.313 1.00 70.62 340 GLN A O 1
ATOM 2641 N N . GLU A 1 341 ? 3.847 1.679 6.571 1.00 74.81 341 GLU A N 1
ATOM 2642 C CA . GLU A 1 341 ? 3.137 2.715 7.342 1.00 74.81 341 GLU A CA 1
ATOM 2643 C C . GLU A 1 341 ? 1.848 2.165 7.980 1.00 74.81 341 GLU A C 1
ATOM 2645 O O . GLU A 1 341 ? 1.584 2.398 9.165 1.00 74.81 341 GLU A O 1
ATOM 2650 N N . MET A 1 342 ? 1.080 1.359 7.234 1.00 72.88 342 MET A N 1
ATOM 2651 C CA . MET A 1 342 ? -0.093 0.661 7.772 1.00 72.88 342 MET A CA 1
ATOM 2652 C C . MET A 1 342 ? 0.287 -0.315 8.886 1.00 72.88 342 MET A C 1
ATOM 2654 O O . MET A 1 342 ? -0.382 -0.351 9.916 1.00 72.88 342 MET A O 1
ATOM 2658 N N . ARG A 1 343 ? 1.379 -1.074 8.727 1.00 70.31 343 ARG A N 1
ATOM 2659 C CA . ARG A 1 343 ? 1.854 -2.011 9.755 1.00 70.31 343 ARG A CA 1
ATOM 2660 C C . ARG A 1 343 ? 2.250 -1.286 11.041 1.00 70.31 343 ARG A C 1
ATOM 2662 O O . ARG A 1 343 ? 1.881 -1.738 12.120 1.00 70.31 343 ARG A O 1
ATOM 2669 N N . VAL A 1 344 ? 2.970 -0.168 10.941 1.00 75.31 344 VAL A N 1
ATOM 2670 C CA . VAL A 1 344 ? 3.358 0.641 12.109 1.00 75.31 344 VAL A CA 1
ATOM 2671 C C . VAL A 1 344 ? 2.125 1.202 12.818 1.00 75.31 344 VAL A C 1
ATOM 2673 O O . VAL A 1 344 ? 2.048 1.146 14.045 1.00 75.31 344 VAL A O 1
ATOM 2676 N N . THR A 1 345 ? 1.145 1.694 12.057 1.00 75.56 345 THR A N 1
ATOM 2677 C CA . THR A 1 345 ? -0.127 2.182 12.610 1.00 75.56 345 THR A CA 1
ATOM 2678 C C . THR A 1 345 ? -0.882 1.064 13.328 1.00 75.56 345 THR A C 1
ATOM 2680 O O . THR A 1 345 ? -1.253 1.235 14.483 1.00 75.56 345 THR A O 1
ATOM 2683 N N . LEU A 1 346 ? -1.004 -0.113 12.708 1.00 73.25 346 LEU A N 1
ATOM 2684 C CA . LEU A 1 346 ? -1.674 -1.264 13.313 1.00 73.25 346 LEU A CA 1
ATOM 2685 C C . LEU A 1 346 ? -0.998 -1.699 14.620 1.00 73.25 346 LEU A C 1
ATOM 2687 O O . LEU A 1 346 ? -1.686 -1.926 15.607 1.00 73.25 346 LEU A O 1
ATOM 2691 N N . VAL A 1 347 ? 0.338 -1.769 14.654 1.00 74.88 347 VAL A N 1
ATOM 2692 C CA . VAL A 1 347 ? 1.090 -2.111 15.875 1.00 74.88 347 VAL A CA 1
ATOM 2693 C C . VAL A 1 347 ? 0.847 -1.080 16.980 1.00 74.88 347 VAL A C 1
ATOM 2695 O O . VAL A 1 347 ? 0.657 -1.449 18.143 1.00 74.88 347 VAL A O 1
ATOM 2698 N N . ARG A 1 348 ? 0.824 0.213 16.635 1.00 80.88 348 ARG A N 1
ATOM 2699 C CA . ARG A 1 348 ? 0.513 1.284 17.590 1.00 80.88 348 ARG A CA 1
ATOM 2700 C C . ARG A 1 348 ? -0.900 1.123 18.150 1.00 80.88 348 ARG A C 1
ATOM 2702 O O . ARG A 1 348 ? -1.058 1.167 19.369 1.00 80.88 348 ARG A O 1
ATOM 2709 N N . ASP A 1 349 ? -1.886 0.873 17.296 1.00 74.75 349 ASP A N 1
ATOM 2710 C CA . ASP A 1 349 ? -3.283 0.693 17.699 1.00 74.75 349 ASP A CA 1
ATOM 2711 C C . ASP A 1 349 ? -3.456 -0.548 18.581 1.00 74.75 349 ASP A C 1
ATOM 2713 O O . ASP A 1 349 ? -4.095 -0.474 19.631 1.00 74.75 349 ASP A O 1
ATOM 2717 N N . THR A 1 350 ? -2.816 -1.672 18.233 1.00 70.88 350 THR A N 1
ATOM 2718 C CA . THR A 1 350 ? -2.845 -2.881 19.069 1.00 70.88 350 THR A CA 1
ATOM 2719 C C . THR A 1 350 ? -2.174 -2.655 20.416 1.00 70.88 350 THR A C 1
ATOM 2721 O O . THR A 1 350 ? -2.704 -3.105 21.422 1.00 70.88 350 THR A O 1
ATOM 2724 N N . THR A 1 351 ? -1.061 -1.915 20.459 1.00 77.94 351 THR A N 1
ATOM 2725 C CA . THR A 1 351 ? -0.364 -1.590 21.716 1.00 77.94 351 THR A CA 1
ATOM 2726 C C . THR A 1 351 ? -1.196 -0.644 22.583 1.00 77.94 351 THR A C 1
ATOM 2728 O O . THR A 1 351 ? -1.226 -0.760 23.805 1.00 77.94 351 THR A O 1
ATOM 2731 N N . SER A 1 352 ? -1.890 0.314 21.963 1.00 78.62 352 SER A N 1
ATOM 2732 C CA . SER A 1 352 ? -2.831 1.180 22.673 1.00 78.62 352 SER A CA 1
ATOM 2733 C C . SER A 1 352 ? -3.991 0.367 23.242 1.00 78.62 352 SER A C 1
ATOM 2735 O O . SER A 1 352 ? -4.400 0.603 24.374 1.00 78.62 352 SER A O 1
ATOM 2737 N N . MET A 1 353 ? -4.506 -0.599 22.478 1.00 70.75 353 MET A N 1
ATOM 2738 C CA . MET A 1 353 ? -5.605 -1.460 22.904 1.00 70.75 353 MET A CA 1
ATOM 2739 C C . MET A 1 353 ? -5.187 -2.452 24.000 1.00 70.75 353 MET A C 1
ATOM 2741 O O . MET A 1 353 ? -5.980 -2.732 24.891 1.00 70.75 353 MET A O 1
ATOM 2745 N N . THR A 1 354 ? -3.959 -2.979 23.984 1.00 71.38 354 THR A N 1
ATOM 2746 C CA . THR A 1 354 ? -3.465 -3.819 25.089 1.00 71.38 354 THR A CA 1
ATOM 2747 C C . THR A 1 354 ? -3.322 -3.009 26.368 1.00 71.38 354 THR A C 1
ATOM 2749 O O . THR A 1 354 ? -3.791 -3.461 27.402 1.00 71.38 354 THR A O 1
ATOM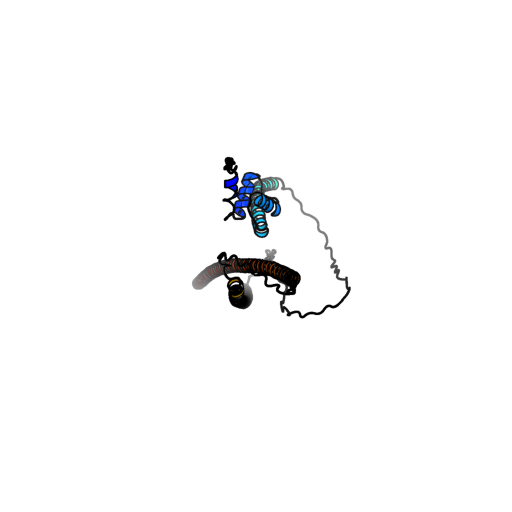 2752 N N . LYS A 1 355 ? -2.809 -1.775 26.296 1.00 81.75 355 LYS A N 1
ATOM 2753 C CA . LYS A 1 355 ? -2.743 -0.881 27.463 1.00 81.75 355 LYS A CA 1
ATOM 2754 C C . LYS A 1 355 ? -4.120 -0.561 28.041 1.00 81.75 355 LYS A C 1
ATOM 2756 O O . LYS A 1 355 ? -4.276 -0.518 29.254 1.00 81.75 355 LYS A O 1
ATOM 2761 N N . THR A 1 356 ? -5.137 -0.339 27.203 1.00 78.12 356 THR A N 1
ATOM 2762 C CA . THR A 1 356 ? -6.498 -0.104 27.714 1.00 78.12 356 THR A CA 1
ATOM 2763 C C . THR A 1 356 ? -7.111 -1.358 28.332 1.00 78.12 356 THR A C 1
ATOM 2765 O O . THR A 1 356 ? -7.897 -1.236 29.267 1.00 78.12 356 THR A O 1
ATOM 2768 N N . LEU A 1 357 ? -6.749 -2.550 27.850 1.00 69.81 357 LEU A N 1
ATOM 2769 C CA . LEU A 1 357 ? -7.156 -3.817 28.462 1.00 69.81 357 LEU A CA 1
ATOM 2770 C C . LEU A 1 357 ? -6.429 -4.083 29.783 1.00 69.81 357 LEU A C 1
ATOM 2772 O O . LEU A 1 357 ? -7.083 -4.509 30.721 1.00 69.81 357 LEU A O 1
ATOM 2776 N N . GLU A 1 358 ? -5.134 -3.783 29.884 1.00 78.25 358 GLU A N 1
ATOM 2777 C CA . GLU A 1 358 ? -4.371 -3.872 31.139 1.00 78.25 358 GLU A CA 1
ATOM 2778 C C . GLU A 1 358 ? -4.951 -2.926 32.198 1.00 78.25 358 GLU A C 1
ATOM 2780 O O . GLU A 1 358 ? -5.246 -3.350 33.311 1.00 78.25 358 GLU A O 1
ATOM 2785 N N . LEU A 1 359 ? -5.236 -1.671 31.825 1.00 82.44 359 LEU A N 1
ATOM 2786 C CA . LEU A 1 359 ? -5.924 -0.720 32.706 1.00 82.44 359 LEU A CA 1
ATOM 2787 C C . LEU A 1 359 ? -7.327 -1.214 33.088 1.00 82.44 359 LEU A C 1
ATOM 2789 O O . LEU A 1 359 ? -7.750 -1.065 34.231 1.00 82.44 359 LEU A O 1
ATOM 2793 N N . SER A 1 360 ? -8.055 -1.829 32.150 1.00 80.69 360 SER A N 1
ATOM 2794 C CA . SER A 1 360 ? -9.348 -2.455 32.439 1.00 80.69 360 SER A CA 1
ATOM 2795 C C . SER A 1 360 ? -9.197 -3.598 33.446 1.00 80.69 360 SER A C 1
ATOM 2797 O O . SER A 1 360 ? -9.984 -3.677 34.384 1.00 80.69 360 SER A O 1
ATOM 2799 N N . GLU A 1 361 ? -8.202 -4.467 33.290 1.00 82.56 361 GLU A N 1
ATOM 2800 C CA . GLU A 1 361 ? -7.947 -5.590 34.194 1.00 82.56 361 GLU A CA 1
ATOM 2801 C C . GLU A 1 361 ? -7.577 -5.097 35.602 1.00 82.56 361 GLU A C 1
ATOM 2803 O O . GLU A 1 361 ? -8.160 -5.546 36.593 1.00 82.56 361 GLU A O 1
ATOM 2808 N N . GLU A 1 362 ? -6.709 -4.087 35.699 1.00 83.12 362 GLU A N 1
ATOM 2809 C CA . GLU A 1 362 ? -6.395 -3.404 36.957 1.00 83.12 362 GLU A CA 1
ATOM 2810 C C . GLU A 1 362 ? -7.655 -2.832 37.617 1.00 83.12 362 GLU A C 1
ATOM 2812 O O . GLU A 1 362 ? -7.892 -3.073 38.802 1.00 83.12 362 GLU A O 1
ATOM 2817 N N . THR A 1 363 ? -8.521 -2.150 36.858 1.00 75.75 363 THR A N 1
ATOM 2818 C CA . THR A 1 363 ? -9.782 -1.630 37.414 1.00 75.75 363 THR A CA 1
ATOM 2819 C C . THR A 1 363 ? -10.719 -2.742 37.884 1.00 75.75 363 THR A C 1
ATOM 2821 O O . THR A 1 363 ? -11.338 -2.605 38.942 1.00 75.75 363 THR A O 1
ATOM 2824 N N . THR A 1 364 ? -10.788 -3.873 37.172 1.00 77.12 364 THR A N 1
ATOM 2825 C CA . THR A 1 364 ? -11.586 -5.026 37.614 1.00 77.12 364 THR A CA 1
ATOM 2826 C C . THR A 1 364 ? -11.020 -5.673 38.877 1.00 77.12 364 THR A C 1
ATOM 2828 O O . THR A 1 364 ? -11.791 -6.043 39.760 1.00 77.12 364 THR A O 1
ATOM 2831 N N . ASN A 1 365 ? -9.695 -5.727 39.032 1.00 82.06 365 ASN A N 1
ATOM 2832 C CA . ASN A 1 365 ? -9.041 -6.249 40.233 1.00 82.06 365 ASN A CA 1
ATOM 2833 C C . ASN A 1 365 ? -9.252 -5.330 41.453 1.00 82.06 365 ASN A C 1
ATOM 2835 O O . ASN A 1 365 ? -9.497 -5.807 42.567 1.00 82.06 365 ASN A O 1
ATOM 2839 N N . ILE A 1 366 ? -9.230 -4.007 41.256 1.00 79.31 366 ILE A N 1
ATOM 2840 C CA . ILE A 1 366 ? -9.553 -3.024 42.306 1.00 79.31 366 ILE A CA 1
ATOM 2841 C C . ILE A 1 366 ? -11.017 -3.165 42.748 1.00 79.31 366 ILE A C 1
ATOM 2843 O O . ILE A 1 366 ? -11.310 -3.174 43.945 1.00 79.31 366 ILE A O 1
ATOM 2847 N N . LEU A 1 367 ? -11.946 -3.334 41.804 1.00 74.19 367 LEU A N 1
ATOM 2848 C CA . LEU A 1 367 ? -13.355 -3.580 42.118 1.00 74.19 367 LEU A CA 1
ATOM 2849 C C . LEU A 1 367 ? -13.547 -4.908 42.859 1.00 74.19 367 LEU A C 1
ATOM 2851 O O . LEU A 1 367 ? -14.217 -4.931 43.887 1.00 74.19 367 LEU A O 1
ATOM 2855 N N . ALA A 1 368 ? -12.919 -5.993 42.401 1.00 80.12 368 ALA A N 1
ATOM 2856 C CA . ALA A 1 368 ? -13.013 -7.303 43.044 1.00 80.12 368 ALA A CA 1
ATOM 2857 C C . ALA A 1 368 ? -12.475 -7.291 44.487 1.00 80.12 368 ALA A C 1
ATOM 2859 O O . ALA A 1 368 ? -13.109 -7.842 45.387 1.00 80.12 368 ALA A O 1
ATOM 2860 N N . SER A 1 369 ? -11.343 -6.623 44.734 1.00 83.81 369 SER A N 1
ATOM 2861 C CA . SER A 1 369 ? -10.796 -6.461 46.092 1.00 83.81 369 SER A CA 1
ATOM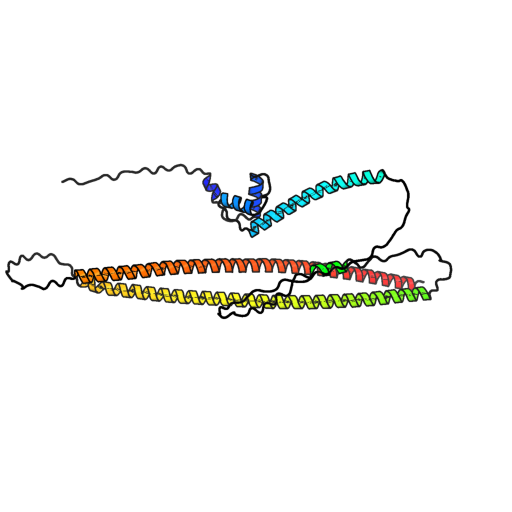 2862 C C . SER A 1 369 ? -11.689 -5.594 46.984 1.00 83.81 369 SER A C 1
ATOM 2864 O O . SER A 1 369 ? -11.887 -5.928 48.153 1.00 83.81 369 SER A O 1
ATOM 2866 N N . SER A 1 370 ? -12.301 -4.545 46.429 1.00 79.56 370 SER A N 1
ATOM 2867 C CA . SER A 1 370 ? -13.272 -3.706 47.141 1.00 79.56 370 SER A CA 1
ATOM 2868 C C . SER A 1 370 ? -14.539 -4.483 47.506 1.00 79.56 370 SER A C 1
ATOM 2870 O O . SER A 1 370 ? -14.994 -4.409 48.646 1.00 79.56 370 SER A O 1
ATOM 2872 N N . VAL A 1 371 ? -15.080 -5.279 46.577 1.00 79.56 371 VAL A N 1
ATOM 2873 C CA . VAL A 1 371 ? -16.245 -6.150 46.816 1.00 79.56 371 VAL A CA 1
ATOM 2874 C C . VAL A 1 371 ? -15.926 -7.200 47.877 1.00 79.56 371 VAL A C 1
ATOM 2876 O O . VAL A 1 371 ? -16.717 -7.389 48.796 1.00 79.56 371 VAL A O 1
ATOM 2879 N N . LYS A 1 372 ? -14.750 -7.834 47.807 1.00 87.69 372 LYS A N 1
ATOM 2880 C CA . LYS A 1 372 ? -14.308 -8.802 48.818 1.00 87.69 372 LYS A CA 1
ATOM 2881 C C . LYS A 1 372 ? -14.189 -8.165 50.203 1.00 87.69 372 LYS A C 1
ATOM 2883 O O . LYS A 1 372 ? -14.727 -8.703 51.160 1.00 87.69 372 LYS A O 1
ATOM 2888 N N . SER A 1 373 ? -13.572 -6.987 50.300 1.00 87.38 373 SER A N 1
ATOM 2889 C CA . SER A 1 373 ? -13.486 -6.240 51.561 1.00 87.38 373 SER A CA 1
ATOM 2890 C C . SER A 1 373 ? -14.867 -5.886 52.122 1.00 87.38 373 SER A C 1
ATOM 2892 O O . SER A 1 373 ? -15.077 -5.945 53.334 1.00 87.38 373 SER A O 1
ATOM 2894 N N . LEU A 1 374 ? -15.821 -5.534 51.257 1.00 81.12 374 LEU A N 1
ATOM 2895 C CA . LEU A 1 374 ? -17.188 -5.221 51.665 1.00 81.12 374 LEU A CA 1
ATOM 2896 C C . LEU A 1 374 ? -17.930 -6.472 52.165 1.00 81.12 374 LEU A C 1
ATOM 2898 O O . LEU A 1 374 ? -18.607 -6.397 53.188 1.00 81.12 374 LEU A O 1
ATOM 2902 N N . ALA A 1 375 ? -17.739 -7.615 51.501 1.00 83.62 375 ALA A N 1
ATOM 2903 C CA . ALA A 1 375 ? -18.259 -8.911 51.935 1.00 83.62 375 ALA A CA 1
ATOM 2904 C C . ALA A 1 375 ? -17.666 -9.347 53.287 1.00 83.62 375 ALA A C 1
ATOM 2906 O O . ALA A 1 375 ? -18.409 -9.738 54.182 1.00 83.62 375 ALA A O 1
ATOM 2907 N N . ASP A 1 376 ? -16.352 -9.197 53.483 1.00 90.12 376 ASP A N 1
ATOM 2908 C CA . ASP A 1 376 ? -15.686 -9.509 54.755 1.00 90.12 376 ASP A CA 1
ATOM 2909 C C . ASP A 1 376 ? -16.227 -8.637 55.906 1.00 90.12 376 ASP A C 1
ATOM 2911 O O . ASP A 1 376 ? -16.440 -9.123 57.018 1.00 90.12 376 ASP A O 1
ATOM 2915 N N . ARG A 1 377 ? -16.507 -7.351 55.643 1.00 85.50 377 ARG A N 1
ATOM 2916 C CA . ARG A 1 377 ? -17.121 -6.438 56.626 1.00 85.50 377 ARG A CA 1
ATOM 2917 C C . ARG A 1 377 ? -18.564 -6.809 56.958 1.00 85.50 377 ARG A C 1
ATOM 2919 O O . ARG A 1 377 ? -18.947 -6.689 58.118 1.00 85.50 377 ARG A O 1
ATOM 2926 N N . LEU A 1 378 ? -19.350 -7.235 55.970 1.00 82.88 378 LEU A N 1
ATOM 2927 C CA . LEU A 1 378 ? -20.716 -7.724 56.179 1.00 82.88 378 LEU A CA 1
ATOM 2928 C C . LEU A 1 378 ? -20.721 -8.986 57.044 1.00 82.88 378 LEU A C 1
ATOM 2930 O O . LEU A 1 378 ? -21.390 -9.000 58.071 1.00 82.88 378 LEU A O 1
ATOM 2934 N N . ASN A 1 379 ? -19.886 -9.972 56.709 1.00 85.69 379 ASN A N 1
ATOM 2935 C CA . ASN A 1 379 ? -19.731 -11.196 57.501 1.00 85.69 379 ASN A CA 1
ATOM 2936 C C . ASN A 1 379 ? -19.292 -10.894 58.942 1.00 85.69 379 ASN A C 1
ATOM 2938 O O . ASN A 1 379 ? -19.733 -11.542 59.889 1.00 85.69 379 ASN A O 1
ATOM 2942 N N . HIS A 1 380 ? -18.422 -9.896 59.132 1.00 86.19 380 HIS A N 1
ATOM 2943 C CA . HIS A 1 380 ? -18.028 -9.473 60.472 1.00 86.19 380 HIS A CA 1
ATOM 2944 C C . HIS A 1 380 ? -19.198 -8.865 61.254 1.00 86.19 380 HIS A C 1
ATOM 2946 O O . HIS A 1 380 ? -19.370 -9.197 62.424 1.00 86.19 380 HIS A O 1
ATOM 2952 N N . LEU A 1 381 ? -20.013 -8.013 60.625 1.00 81.50 381 LEU A N 1
ATOM 2953 C CA . LEU A 1 381 ? -21.196 -7.436 61.267 1.00 81.50 381 LEU A CA 1
ATOM 2954 C C . LEU A 1 381 ? -22.218 -8.515 61.640 1.00 81.50 381 LEU A C 1
ATOM 2956 O O . LEU A 1 381 ? -22.706 -8.490 62.765 1.00 81.50 381 LEU A O 1
ATOM 2960 N N . GLU A 1 382 ? -22.461 -9.488 60.758 1.00 79.31 382 GLU A N 1
ATOM 2961 C CA . GLU A 1 382 ? -23.320 -10.646 61.050 1.00 79.31 382 GLU A CA 1
ATOM 2962 C C . GLU A 1 382 ? -22.793 -11.498 62.211 1.00 79.31 382 GLU A C 1
ATOM 2964 O O . GLU A 1 382 ? -23.580 -12.055 62.961 1.00 79.31 382 GLU A O 1
ATOM 2969 N N . SER A 1 383 ? -21.471 -11.594 62.395 1.00 82.69 383 SER A N 1
ATOM 2970 C CA . SER A 1 383 ? -20.884 -12.335 63.525 1.00 82.69 383 SER A CA 1
ATOM 2971 C C . SER A 1 383 ? -20.999 -11.619 64.876 1.00 82.69 383 SER A C 1
ATOM 2973 O O . SER A 1 383 ? -20.808 -12.245 65.918 1.00 82.69 383 SER A O 1
ATOM 2975 N N . VAL A 1 384 ? -21.230 -10.302 64.863 1.00 80.31 384 VAL A N 1
ATOM 2976 C CA . VAL A 1 384 ? -21.289 -9.452 66.065 1.00 80.31 384 VAL A CA 1
ATOM 2977 C C . VAL A 1 384 ? -22.725 -9.293 66.574 1.00 80.31 384 VAL A C 1
ATOM 2979 O O . VAL A 1 384 ? -22.919 -9.061 67.768 1.00 80.31 384 VAL A O 1
ATOM 2982 N N . THR A 1 385 ? -23.710 -9.400 65.684 1.00 61.44 385 THR A N 1
ATOM 2983 C CA . THR A 1 385 ? -25.144 -9.449 66.006 1.00 61.44 385 THR A CA 1
ATOM 2984 C C . THR A 1 385 ? -25.575 -10.850 66.394 1.00 61.44 385 THR A C 1
ATOM 2986 O O . THR A 1 385 ? -26.347 -10.969 67.371 1.00 61.44 385 THR A O 1
#

pLDDT: mean 70.12, std 20.86, range [32.34, 97.69]

Radius of gyration: 44.95 Å; chains: 1; bounding box: 116×57×140 Å

Sequence (385 aa):
QAALRRCGESALGARPVEVSELRCFLVAEMSSAEDWLSIYVSQKGSHPRNAQELIAFVRHRGGTLLYRDARRSVAQAAGLASEVTKSSTRTEQMTLEHAVRQAGRVSDPTVECGPCRSRISDDTTRLQRAGTLLESSPRLRPSGSLASLRGHSERRERLRVVDRMDCGERNEHLNTGVGVDDLHRDMCAVEDSLRRRLGELEQTVREERAHRLSLANDLGSMLASDERRRQNVDNLLASISAENRALAAKWEDLVESQSVSKSPFSARLGPSSGRGLSFDDDVSFGPRETHDTSDVEACATRELGELRGEVRSEFVRLEQLTSAVSQKLARLLSYTRDVQEMRVTLVRDTTSMTKTLELSEETTNILASSVKSLADRLNHLESVT

Foldseek 3Di:
DDDDDDDDDDDDPPDPPPCVVVVLPVVAPDQFLLNLQVVCCVVVVDGDPALVSSQVSCVVSVYHDDSVRSRVNSVVVVVVVVVVVVVVVVVVVVVVVVVVVVPDDDDDDDDDDDDDDDDDDDDDDDDDDDDDDDDDDDDDDDPDPPPDPPPPVVVVVVVVPPDPPCPPDPPDDPDDDPPPVVVVVVVVVVVVVVVVVVVVVVVVVVVVVVVVVVVVVVVVVVVVVVVVVVVVVVVVVVVVVVVVVVVVVVVVVVVVVVVVVVVVVVVVPPPPPPDDDPDPDPDPDPDDPPPPCVVVVVVVVVVVVVVVVVVVVVVVVVVVVVVVVVVVVVVVVVVVVVVVVVVVVVVVVVVVVVVVVVVVVVVVVVVVVVVVVVVVVVVVVVVVD

Organism: Noctiluca scintillans (NCBI:txid2966)